Protein AF-0000000067702819 (afdb_homodimer)

Sequence (654 aa):
MEEEKPWALISEVGGPHGYLEELADIVKQHFQIVCYKDFLQNPVLYGSKIQALLNWKYCPAAKPWLLKLLPCLKVVASGGVGIDHLDVPFINSLGAKVANTPGVVSDATADLAMGLLLASARNILEGHQIATDPKTVHIPQNLIGVEVTRATLGIIGMGEIGYKIAQRSKGFEMKVMYHKRTRRSTKDEQAVGASYCENLDDLLRCSDFVMIAVNLTSETSGLIGHRELSLMKPTATLINISRGLIVNQDALLEALQSGTIRAAALDVTHPEPLPRDHPLLELPNVLITPHIGISTITTARGMVKKMVENALAGVKGLPVPNEVHPHMEEEKPWALISEVGGPHGYLEELADIVKQHFQIVCYKDFLQNPVLYGSKIQALLNWKYCPAAKPWLLKLLPCLKVVASGGVGIDHLDVPFINSLGAKVANTPGVVSDATADLAMGLLLASARNILEGHQIATDPKTVHIPQNLIGVEVTRATLGIIGMGEIGYKIAQRSKGFEMKVMYHKRTRRSTKDEQAVGASYCENLDDLLRCSDFVMIAVNLTSETSGLIGHRELSLMKPTATLINISRGLIVNQDALLEALQSGTIRAAALDVTHPEPLPRDHPLLELPNVLITPHIGISTITTARGMVKKMVENALAGVKGLPVPNEVHPH

Radius of gyration: 27.96 Å; Cα contacts (8 Å, |Δi|>4): 1415; chains: 2; bounding box: 56×95×64 Å

Solvent-accessible surface area (backbone atoms only — not comparable to full-atom values): 33136 Å² total; per-residue (Å²): 123,84,74,77,55,51,28,27,37,32,32,35,76,35,72,72,62,30,33,52,64,73,54,43,49,61,47,52,73,59,25,42,74,41,36,42,67,59,35,72,75,37,46,81,80,41,18,74,55,26,25,26,38,44,23,39,88,70,20,53,63,79,40,67,76,59,53,69,51,27,79,47,34,25,19,39,19,32,55,42,63,80,57,79,88,50,58,54,62,59,44,42,73,68,64,18,47,39,26,38,22,71,75,52,42,29,62,48,30,24,51,42,50,52,20,42,52,36,29,61,36,53,38,43,64,61,30,26,50,51,58,51,37,67,81,55,85,69,68,64,68,77,69,51,26,51,78,59,64,58,30,30,36,19,26,41,22,60,50,71,38,29,44,48,36,40,36,31,38,41,30,44,49,34,44,36,34,31,28,53,95,70,79,75,55,69,67,64,26,62,74,36,57,43,41,85,33,92,45,63,65,59,39,38,48,67,19,44,31,39,38,39,38,48,74,72,44,88,82,34,47,45,61,38,32,58,68,53,49,67,46,30,34,46,78,13,33,44,33,36,68,45,53,23,57,31,39,34,59,69,40,48,49,50,30,51,74,71,46,41,24,49,33,37,28,27,30,38,48,72,56,81,70,59,63,69,81,43,69,69,63,70,43,88,52,48,47,43,34,72,60,50,39,49,35,21,60,70,34,46,49,47,27,51,53,42,26,46,53,32,34,52,23,28,66,68,71,41,83,41,86,45,57,59,71,75,129,126,84,74,77,54,51,27,26,36,31,32,34,77,34,70,72,61,30,34,52,64,75,53,42,50,60,48,52,74,60,25,43,75,40,36,42,68,58,36,72,75,36,44,81,80,41,19,75,54,26,24,25,38,42,22,37,88,70,20,52,62,79,40,69,77,58,53,69,50,27,80,46,36,25,20,38,18,32,54,42,67,80,57,79,86,50,59,53,64,60,46,44,72,70,64,19,46,40,26,37,23,71,73,52,40,30,60,48,30,24,51,42,51,51,19,41,52,35,30,62,36,53,38,43,64,62,30,26,51,51,56,51,36,67,82,54,86,67,67,64,69,76,68,52,25,53,77,60,63,58,30,30,38,18,27,40,22,61,50,71,39,29,44,47,36,40,36,30,38,40,30,42,49,34,44,35,34,30,29,53,96,71,79,75,54,68,67,63,27,61,74,36,56,43,40,85,33,92,46,61,66,60,39,37,48,65,17,43,31,38,37,40,37,50,75,74,44,87,83,33,48,45,61,38,31,57,68,53,48,67,45,30,34,47,79,14,34,44,34,36,68,44,52,24,58,30,40,32,59,69,39,48,49,50,30,50,74,71,45,42,24,50,31,36,28,27,29,39,46,72,55,81,72,60,65,70,80,43,69,69,64,70,43,88,51,49,47,42,34,72,58,50,39,50,37,22,62,69,34,47,48,47,26,50,53,42,27,46,53,32,32,51,23,28,65,68,70,41,82,41,86,46,57,56,71,74,129

Structure (mmCIF, N/CA/C/O backbone):
data_AF-0000000067702819-model_v1
#
loop_
_entity.id
_entity.type
_entity.pdbx_description
1 polymer 'Glyoxylate reductase/hydroxypyruvate reductase'
#
loop_
_atom_site.group_PDB
_atom_site.id
_atom_site.type_symbol
_atom_site.label_atom_id
_atom_site.label_alt_id
_atom_site.label_comp_id
_atom_site.label_asym_id
_atom_site.label_entity_id
_atom_site.label_seq_id
_atom_site.pdbx_PDB_ins_code
_atom_site.Cartn_x
_atom_site.Cartn_y
_atom_site.Cartn_z
_atom_site.occupancy
_atom_site.B_iso_or_equiv
_atom_site.auth_seq_id
_atom_site.auth_comp_id
_atom_site.auth_asym_id
_atom_site.auth_atom_id
_atom_site.pdbx_PDB_model_num
ATOM 1 N N . MET A 1 1 ? 22.25 -46.625 -12.938 1 39.44 1 MET A N 1
ATOM 2 C CA . MET A 1 1 ? 21.688 -46.219 -14.219 1 39.44 1 MET A CA 1
ATOM 3 C C . MET A 1 1 ? 20.984 -44.875 -14.094 1 39.44 1 MET A C 1
ATOM 5 O O . MET A 1 1 ? 20.125 -44.688 -13.219 1 39.44 1 MET A O 1
ATOM 9 N N . GLU A 1 2 ? 21.578 -43.781 -14.383 1 47.56 2 GLU A N 1
ATOM 10 C CA . GLU A 1 2 ? 21.016 -42.469 -14.156 1 47.56 2 GLU A CA 1
ATOM 11 C C . GLU A 1 2 ? 19.562 -42.406 -14.609 1 47.56 2 GLU A C 1
ATOM 13 O O . GLU A 1 2 ? 19.266 -42.625 -15.781 1 47.56 2 GLU A O 1
ATOM 18 N N . GLU A 1 3 ? 18.703 -42.812 -13.742 1 59.72 3 GLU A N 1
ATOM 19 C CA . GLU A 1 3 ? 17.297 -42.969 -14.094 1 59.72 3 GLU A CA 1
ATOM 20 C C . GLU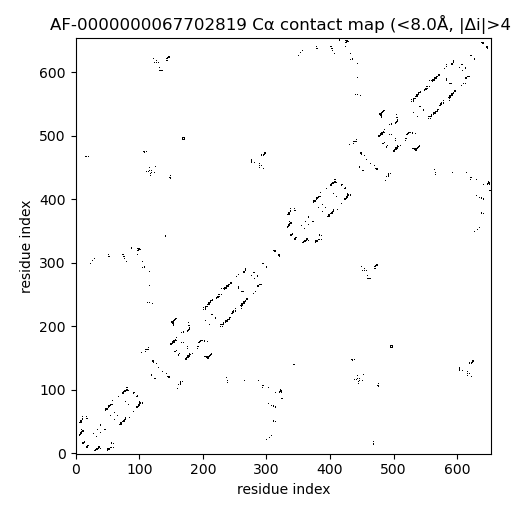 A 1 3 ? 16.828 -41.812 -14.977 1 59.72 3 GLU A C 1
ATOM 22 O O . GLU A 1 3 ? 17.172 -40.656 -14.711 1 59.72 3 GLU A O 1
ATOM 27 N N . GLU A 1 4 ? 16.484 -42.062 -16.219 1 86.19 4 GLU A N 1
ATOM 28 C CA . GLU A 1 4 ? 16.047 -41.094 -17.25 1 86.19 4 GLU A CA 1
ATOM 29 C C . GLU A 1 4 ? 14.938 -40.188 -16.719 1 86.19 4 GLU A C 1
ATOM 31 O O . GLU A 1 4 ? 13.977 -40.688 -16.109 1 86.19 4 GLU A O 1
ATOM 36 N N . LYS A 1 5 ? 15.18 -38.875 -16.547 1 95.62 5 LYS A N 1
ATOM 37 C CA . LYS A 1 5 ? 14.188 -37.875 -16.109 1 95.62 5 LYS A CA 1
ATOM 38 C C . LYS A 1 5 ? 12.891 -38.031 -16.891 1 95.62 5 LYS A C 1
ATOM 40 O O . LYS A 1 5 ? 12.906 -38.219 -18.109 1 95.62 5 LYS A O 1
ATOM 45 N N . PRO A 1 6 ? 11.828 -38.125 -16.188 1 97.75 6 PRO A N 1
ATOM 46 C CA . PRO A 1 6 ? 10.555 -38.094 -16.922 1 97.75 6 PRO A CA 1
ATOM 47 C C . PRO A 1 6 ? 10.375 -36.812 -17.75 1 97.75 6 PRO A C 1
ATOM 49 O O . PRO A 1 6 ? 11.109 -35.844 -17.562 1 97.75 6 PRO A O 1
ATOM 52 N N . TRP A 1 7 ? 9.414 -36.875 -18.703 1 98.12 7 TRP A N 1
ATOM 53 C CA . TRP A 1 7 ? 9.211 -35.781 -19.625 1 98.12 7 TRP A CA 1
ATOM 54 C C . TRP A 1 7 ? 8.062 -34.875 -19.156 1 98.12 7 TRP A C 1
ATOM 56 O O . TRP A 1 7 ? 7.027 -35.375 -18.703 1 98.12 7 TRP A O 1
ATOM 66 N N . ALA A 1 8 ? 8.297 -33.625 -19.219 1 98.69 8 ALA A N 1
ATOM 67 C CA . ALA A 1 8 ? 7.273 -32.656 -18.859 1 98.69 8 ALA A CA 1
ATOM 68 C C . ALA A 1 8 ? 7.066 -31.609 -19.969 1 98.69 8 ALA A C 1
ATOM 70 O O . ALA A 1 8 ? 8.023 -31.172 -20.609 1 98.69 8 ALA A O 1
ATOM 71 N N . LEU A 1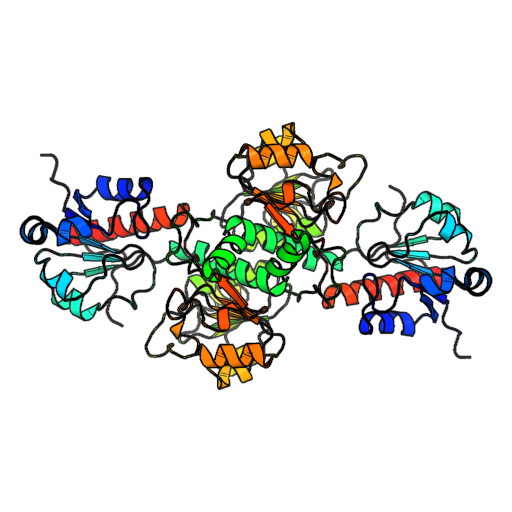 9 ? 5.816 -31.312 -20.188 1 98.62 9 LEU A N 1
ATOM 72 C CA . LEU A 1 9 ? 5.445 -30.234 -21.094 1 98.62 9 LEU A CA 1
ATOM 73 C C . LEU A 1 9 ? 5.297 -28.906 -20.344 1 98.62 9 LEU A C 1
ATOM 75 O O . LEU A 1 9 ? 4.629 -28.844 -19.312 1 98.62 9 LEU A O 1
ATOM 79 N N . ILE A 1 10 ? 5.961 -27.875 -20.797 1 98.25 10 ILE A N 1
ATOM 80 C CA . ILE A 1 10 ? 5.848 -26.531 -20.219 1 98.25 10 ILE A CA 1
ATOM 81 C C . ILE A 1 10 ? 5.504 -25.531 -21.312 1 98.25 10 ILE A C 1
ATOM 83 O O . ILE A 1 10 ? 5.492 -25.859 -22.5 1 98.25 10 ILE A O 1
ATOM 87 N N . SER A 1 11 ? 5.172 -24.328 -20.906 1 95.81 11 SER A N 1
ATOM 88 C CA . SER A 1 11 ? 4.832 -23.297 -21.859 1 95.81 11 SER A CA 1
ATOM 89 C C . SER A 1 11 ? 6.047 -22.891 -22.703 1 95.81 11 SER A C 1
ATOM 91 O O . SER A 1 11 ? 6.117 -23.203 -23.891 1 95.81 11 SER A O 1
ATOM 93 N N . GLU A 1 12 ? 6.992 -22.297 -22.125 1 95 12 GLU A N 1
ATOM 94 C CA . GLU A 1 12 ? 8.25 -21.891 -22.75 1 95 12 GLU A CA 1
ATOM 95 C C . GLU A 1 12 ? 9.242 -21.391 -21.703 1 95 12 GLU A C 1
ATOM 97 O O . GLU A 1 12 ? 8.883 -21.203 -20.531 1 95 12 GLU A O 1
ATOM 102 N N . VAL A 1 13 ? 10.477 -21.406 -22.094 1 94.12 13 VAL A N 1
ATOM 103 C CA . VAL A 1 13 ? 11.508 -20.781 -21.281 1 94.12 13 VAL A CA 1
ATOM 104 C C . VAL A 1 13 ? 11.797 -19.375 -21.828 1 94.12 13 VAL A C 1
ATOM 106 O O . VAL A 1 13 ? 12.086 -19.203 -23.016 1 94.12 13 VAL A O 1
ATOM 109 N N . GLY A 1 14 ? 11.586 -18.547 -20.938 1 87.44 14 GLY A N 1
ATOM 110 C CA . GLY A 1 14 ? 11.602 -17.172 -21.422 1 87.44 14 GLY A CA 1
ATOM 111 C C . GLY A 1 14 ? 10.336 -16.797 -22.172 1 87.44 14 GLY A C 1
ATOM 112 O O . GLY A 1 14 ? 9.305 -17.453 -22.031 1 87.44 14 GLY A O 1
ATOM 113 N N . GLY A 1 15 ? 10.273 -15.664 -22.75 1 81.25 15 GLY A N 1
ATOM 114 C CA . GLY A 1 15 ? 9.117 -15.25 -23.531 1 81.25 15 GLY A CA 1
ATOM 115 C C . GLY A 1 15 ? 7.984 -14.703 -22.688 1 81.25 15 GLY A C 1
ATOM 116 O O . GLY A 1 15 ? 8.078 -14.656 -21.453 1 81.25 15 GLY A O 1
ATOM 117 N N . PRO A 1 16 ? 6.938 -14.336 -23.25 1 77.88 16 PRO A N 1
ATOM 118 C CA . PRO A 1 16 ? 5.844 -13.641 -22.562 1 77.88 16 PRO A CA 1
ATOM 119 C C . PRO A 1 16 ? 5.055 -14.555 -21.625 1 77.88 16 PRO A C 1
ATOM 121 O O . PRO A 1 16 ? 4.484 -14.086 -20.641 1 77.88 16 PRO A O 1
ATOM 124 N N . HIS A 1 17 ? 5.039 -15.82 -21.922 1 80 17 HIS A N 1
ATOM 125 C CA . HIS A 1 17 ? 4.273 -16.75 -21.109 1 80 17 HIS A CA 1
ATOM 126 C C . HIS A 1 17 ? 5.18 -17.797 -20.484 1 80 17 HIS A C 1
ATOM 128 O O . HIS A 1 17 ? 4.715 -18.875 -20.094 1 80 17 HIS A O 1
ATOM 134 N N . GLY A 1 18 ? 6.418 -17.484 -20.469 1 87.44 18 GLY A N 1
ATOM 135 C CA . GLY A 1 18 ? 7.348 -18.547 -20.141 1 87.44 18 GLY A CA 1
ATOM 136 C C . GLY A 1 18 ? 7.914 -18.438 -18.734 1 87.44 18 GLY A C 1
ATOM 137 O O . GLY A 1 18 ? 7.555 -17.531 -17.984 1 87.44 18 GLY A O 1
ATOM 138 N N . TYR A 1 19 ? 8.586 -19.531 -18.406 1 92.88 19 TYR A N 1
ATOM 139 C CA . TYR A 1 19 ? 9.367 -19.578 -17.172 1 92.88 19 TYR A CA 1
ATOM 140 C C . TYR A 1 19 ? 10.602 -18.703 -17.266 1 92.88 19 TYR A C 1
ATOM 142 O O . TYR A 1 19 ? 11.266 -18.656 -18.312 1 92.88 19 TYR A O 1
ATOM 150 N N . LEU A 1 20 ? 10.82 -17.953 -16.234 1 91.56 20 LEU A N 1
ATOM 151 C CA . LEU A 1 20 ? 12.164 -17.406 -16.141 1 91.56 20 LEU A CA 1
ATOM 152 C C . LEU A 1 20 ? 13.211 -18.516 -16.172 1 91.56 20 LEU A C 1
ATOM 154 O O . LEU A 1 20 ? 12.953 -19.625 -15.727 1 91.56 20 LEU A O 1
ATOM 158 N N . GLU A 1 21 ? 14.352 -18.234 -16.641 1 93.94 21 GLU A N 1
ATOM 159 C CA . GLU A 1 21 ? 15.414 -19.219 -16.797 1 93.94 21 GLU A CA 1
ATOM 160 C C . GLU A 1 21 ? 15.688 -19.938 -15.469 1 93.94 21 GLU A C 1
ATOM 162 O O . GLU A 1 21 ? 15.812 -21.156 -15.438 1 93.94 21 GLU A O 1
ATOM 167 N N . GLU A 1 22 ? 15.734 -19.172 -14.461 1 93.75 22 GLU A N 1
ATOM 168 C CA . GLU A 1 22 ? 16.047 -19.75 -13.156 1 93.75 22 GLU A CA 1
ATOM 169 C C . GLU A 1 22 ? 14.945 -20.703 -12.703 1 93.75 22 GLU A C 1
ATOM 171 O O . GLU A 1 22 ? 15.219 -21.688 -12.008 1 93.75 22 GLU A O 1
ATOM 176 N N . LEU A 1 23 ? 13.734 -20.406 -13.031 1 95.31 23 LEU A N 1
ATOM 177 C CA . LEU A 1 23 ? 12.617 -21.266 -12.68 1 95.31 23 LEU A CA 1
ATOM 178 C C . LEU A 1 23 ? 12.617 -22.531 -13.531 1 95.31 23 LEU A C 1
ATOM 180 O O . LEU A 1 23 ? 12.352 -23.625 -13.031 1 95.31 23 LEU A O 1
ATOM 184 N N . ALA A 1 24 ? 12.898 -22.344 -14.828 1 96.69 24 ALA A N 1
ATOM 185 C CA . ALA A 1 24 ? 13.008 -23.484 -15.727 1 96.69 24 ALA A CA 1
ATOM 186 C C . ALA A 1 24 ? 14.086 -24.453 -15.25 1 96.69 24 ALA A C 1
ATOM 188 O O . ALA A 1 24 ? 13.945 -25.672 -15.398 1 96.69 24 ALA A O 1
ATOM 189 N N . ASP A 1 25 ? 15.141 -23.906 -14.695 1 97.44 25 ASP A N 1
ATOM 190 C CA . ASP A 1 25 ? 16.234 -24.734 -14.195 1 97.44 25 ASP A CA 1
ATOM 191 C C . ASP A 1 25 ? 15.766 -25.672 -13.078 1 97.44 25 ASP A C 1
ATOM 193 O O . ASP A 1 25 ? 16.25 -26.797 -12.961 1 97.44 25 ASP A O 1
ATOM 197 N N . ILE A 1 26 ? 14.852 -25.219 -12.297 1 97.81 26 ILE A N 1
ATOM 198 C CA . ILE A 1 26 ? 14.297 -26.047 -11.242 1 97.81 26 ILE A CA 1
ATOM 199 C C . ILE A 1 26 ? 13.586 -27.25 -11.867 1 97.81 26 ILE A C 1
ATOM 201 O O . ILE A 1 26 ? 13.75 -28.391 -11.406 1 97.81 26 ILE A O 1
ATOM 205 N N . VAL A 1 27 ? 12.812 -27.031 -12.891 1 98.25 27 VAL A N 1
ATOM 206 C CA . VAL A 1 27 ? 12.086 -28.094 -13.578 1 98.25 27 VAL A CA 1
ATOM 207 C C . VAL A 1 27 ? 13.07 -29.062 -14.227 1 98.25 27 VAL A C 1
ATOM 209 O O . VAL A 1 27 ? 12.922 -30.281 -14.109 1 98.25 27 VAL A O 1
ATOM 212 N N . LYS A 1 28 ? 14.117 -28.547 -14.812 1 97.69 28 LYS A N 1
ATOM 213 C CA . LYS A 1 28 ? 15.086 -29.328 -15.57 1 97.69 28 LYS A CA 1
ATOM 214 C C . LYS A 1 28 ? 15.875 -30.266 -14.656 1 97.69 28 LYS A C 1
ATOM 216 O O . LYS A 1 28 ? 16.438 -31.266 -15.109 1 97.69 28 LYS A O 1
ATOM 221 N N . GLN A 1 29 ? 15.953 -29.891 -13.469 1 97.75 29 GLN A N 1
ATOM 222 C CA . GLN A 1 29 ? 16.641 -30.75 -12.508 1 97.75 29 GLN A CA 1
ATOM 223 C C . GLN A 1 29 ? 15.93 -32.094 -12.375 1 97.75 29 GLN A C 1
ATOM 225 O O . GLN A 1 29 ? 16.562 -33.094 -12.039 1 97.75 29 GLN A O 1
ATOM 230 N N . HIS A 1 30 ? 14.656 -32.125 -12.734 1 97.94 30 HIS A N 1
ATOM 231 C CA . HIS A 1 30 ? 13.883 -33.312 -12.414 1 97.94 30 HIS A CA 1
ATOM 232 C C . HIS A 1 30 ? 13.195 -33.875 -13.656 1 97.94 30 HIS A C 1
ATOM 234 O O . HIS A 1 30 ? 12.781 -35.031 -13.672 1 97.94 30 HIS A O 1
ATOM 240 N N . PHE A 1 31 ? 13.141 -33 -14.711 1 98.44 31 PHE A N 1
ATOM 241 C CA . PHE A 1 31 ? 12.391 -33.406 -15.898 1 98.44 31 PHE A CA 1
ATOM 242 C C . PHE A 1 31 ? 13.172 -33.094 -17.172 1 98.44 31 PHE A C 1
ATOM 244 O O . PHE A 1 31 ? 13.961 -32.156 -17.188 1 98.44 31 PHE A O 1
ATOM 251 N N . GLN A 1 32 ? 13 -33.938 -18.188 1 97.81 32 GLN A N 1
ATOM 252 C CA . GLN A 1 32 ? 13.227 -33.469 -19.547 1 97.81 32 GLN A CA 1
ATOM 253 C C . GLN A 1 32 ? 12.078 -32.594 -20.031 1 97.81 32 GLN A C 1
ATOM 255 O O . GLN A 1 32 ? 10.93 -33.062 -20.078 1 97.81 32 GLN A O 1
ATOM 260 N N . ILE A 1 33 ? 12.367 -31.438 -20.422 1 97.69 33 ILE A N 1
ATOM 261 C CA . ILE A 1 33 ? 11.281 -30.5 -20.688 1 97.69 33 ILE A CA 1
ATOM 262 C C . ILE A 1 33 ? 11.07 -30.375 -22.203 1 97.69 33 ILE A C 1
ATOM 264 O O . ILE A 1 33 ? 12.039 -30.406 -22.969 1 97.69 33 ILE A O 1
ATOM 268 N N . VAL A 1 34 ? 9.844 -30.266 -22.609 1 97.75 34 VAL A N 1
ATOM 269 C CA . VAL A 1 34 ? 9.438 -29.906 -23.969 1 97.75 34 VAL A CA 1
ATOM 270 C C . VAL A 1 34 ? 8.586 -28.641 -23.922 1 97.75 34 VAL A C 1
ATOM 272 O O . VAL A 1 34 ? 7.621 -28.562 -23.156 1 97.75 34 VAL A O 1
ATOM 275 N N . CYS A 1 35 ? 8.953 -27.641 -24.719 1 97.44 35 CYS A N 1
ATOM 276 C CA . CYS A 1 35 ? 8.164 -26.422 -24.812 1 97.44 35 CYS A CA 1
ATOM 277 C C . CYS A 1 35 ? 6.934 -26.625 -25.688 1 97.44 35 CYS A C 1
ATOM 279 O O . CYS A 1 35 ? 6.977 -27.375 -26.656 1 97.44 35 CYS A O 1
ATOM 281 N N . TYR A 1 36 ? 5.957 -25.906 -25.359 1 97.44 36 TYR A N 1
ATOM 282 C CA . TYR A 1 36 ? 4.656 -26.031 -26 1 97.44 36 TYR A CA 1
ATOM 283 C C . TYR A 1 36 ? 4.785 -25.875 -27.516 1 97.44 36 TYR A C 1
ATOM 285 O O . TYR A 1 36 ? 4.238 -26.688 -28.281 1 97.44 36 TYR A O 1
ATOM 293 N N . LYS A 1 37 ? 5.488 -24.906 -27.953 1 95.75 37 LYS A N 1
ATOM 294 C CA . LYS A 1 37 ? 5.664 -24.656 -29.375 1 95.75 37 LYS A CA 1
ATOM 295 C C . LYS A 1 37 ? 6.352 -25.828 -30.062 1 95.75 37 LYS A C 1
ATOM 297 O O . LYS A 1 37 ? 5.949 -26.234 -31.156 1 95.75 37 LYS A O 1
ATOM 302 N N . ASP A 1 38 ? 7.379 -26.375 -29.453 1 96.5 38 ASP A N 1
ATOM 303 C CA . ASP A 1 38 ? 8.102 -27.516 -29.984 1 96.5 38 ASP A CA 1
ATOM 304 C C . ASP A 1 38 ? 7.199 -28.75 -30.047 1 96.5 38 ASP A C 1
ATOM 306 O O . ASP A 1 38 ? 7.258 -29.531 -31 1 96.5 38 ASP A O 1
ATOM 310 N N . PHE A 1 39 ? 6.445 -28.906 -29.078 1 97.88 39 PHE A N 1
ATOM 311 C CA . PHE A 1 39 ? 5.508 -30.016 -29.047 1 97.88 39 PHE A CA 1
ATOM 312 C C . PHE A 1 39 ? 4.52 -29.922 -30.203 1 97.88 39 PHE A C 1
ATOM 314 O O . PHE A 1 39 ? 4.281 -30.922 -30.891 1 97.88 39 PHE A O 1
ATOM 321 N N . LEU A 1 40 ? 3.967 -28.656 -30.406 1 96.81 40 LEU A N 1
ATOM 322 C CA . LEU A 1 40 ? 2.973 -28.469 -31.469 1 96.81 40 LEU A CA 1
ATOM 323 C C . LEU A 1 40 ? 3.572 -28.75 -32.844 1 96.81 40 LEU A C 1
ATOM 325 O O . LEU A 1 40 ? 2.867 -29.203 -33.75 1 96.81 40 LEU A O 1
ATOM 329 N N . GLN A 1 41 ? 4.84 -28.578 -32.938 1 96.94 41 GLN A N 1
ATOM 330 C CA . GLN A 1 41 ? 5.523 -28.828 -34.219 1 96.94 41 GLN A CA 1
ATOM 331 C C . GLN A 1 41 ? 5.777 -30.312 -34.406 1 96.94 41 GLN A C 1
ATOM 333 O O . GLN A 1 41 ? 5.863 -30.781 -35.562 1 96.94 41 GLN A O 1
ATOM 338 N N . ASN A 1 42 ? 5.926 -31.062 -33.281 1 96.06 42 ASN A N 1
ATOM 339 C CA . ASN A 1 42 ? 6.238 -32.5 -33.344 1 96.06 42 ASN A CA 1
ATOM 340 C C . ASN A 1 42 ? 5.449 -33.281 -32.312 1 96.06 42 ASN A C 1
ATOM 342 O O . ASN A 1 42 ? 6.039 -33.969 -31.484 1 96.06 42 ASN A O 1
ATOM 346 N N . PRO A 1 43 ? 4.176 -33.312 -32.438 1 95.19 43 PRO A N 1
ATOM 347 C CA . PRO A 1 43 ? 3.377 -33.969 -31.406 1 95.19 43 PRO A CA 1
ATOM 348 C C . PRO A 1 43 ? 3.617 -35.469 -31.344 1 95.19 43 PRO A C 1
ATOM 350 O O . PRO A 1 43 ? 3.566 -36.062 -30.266 1 95.19 43 PRO A O 1
ATOM 353 N N . VAL A 1 44 ? 3.9 -36.125 -32.469 1 94.19 44 VAL A N 1
ATOM 354 C CA . VAL A 1 44 ? 4.109 -37.562 -32.531 1 94.19 44 VAL A CA 1
ATOM 355 C C . VAL A 1 44 ? 5.414 -37.938 -31.812 1 94.19 44 VAL A C 1
ATOM 357 O O . VAL A 1 44 ? 5.492 -38.938 -31.125 1 94.19 44 VAL A O 1
ATOM 360 N N . LEU A 1 45 ? 6.332 -37.062 -31.969 1 95.62 45 LEU A N 1
ATOM 361 C CA . LEU A 1 45 ? 7.648 -37.312 -31.391 1 95.62 45 LEU A CA 1
ATOM 362 C C . LEU A 1 45 ? 7.586 -37.281 -29.859 1 95.62 45 LEU A C 1
ATOM 364 O O . LEU A 1 45 ? 8.242 -38.094 -29.188 1 95.62 45 LEU A O 1
ATOM 368 N N . TYR A 1 46 ? 6.793 -36.375 -29.344 1 96.56 46 TYR A N 1
ATOM 369 C CA . TYR A 1 46 ? 6.891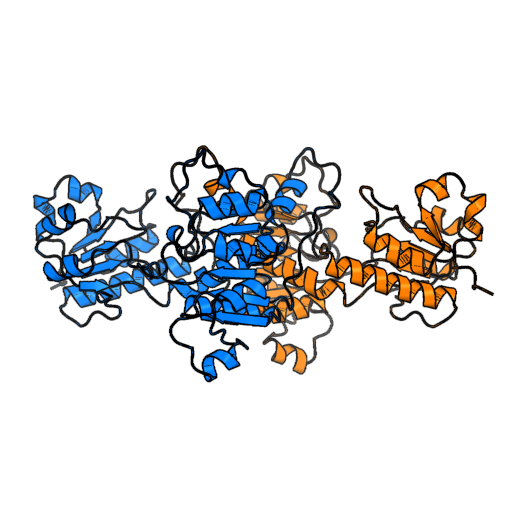 -36.094 -27.922 1 96.56 46 TYR A CA 1
ATOM 370 C C . TYR A 1 46 ? 5.668 -36.656 -27.172 1 96.56 46 TYR A C 1
ATOM 372 O O . TYR A 1 46 ? 5.719 -36.875 -25.969 1 96.56 46 TYR A O 1
ATOM 380 N N . GLY A 1 47 ? 4.598 -36.75 -27.828 1 96.38 47 GLY A N 1
ATOM 381 C CA . GLY A 1 47 ? 3.314 -37.062 -27.219 1 96.38 47 GLY A CA 1
ATOM 382 C C . GLY A 1 47 ? 3.355 -38.25 -26.312 1 96.38 47 GLY A C 1
ATOM 383 O O . GLY A 1 47 ? 2.809 -38.25 -25.203 1 96.38 47 GLY A O 1
ATOM 384 N N . SER A 1 48 ? 4.051 -39.344 -26.719 1 96 48 SER A N 1
ATOM 385 C CA . SER A 1 48 ? 4.074 -40.594 -25.969 1 96 48 SER A CA 1
ATOM 386 C C . SER A 1 48 ? 5.129 -40.562 -24.875 1 96 48 SER A C 1
ATOM 388 O O . SER A 1 48 ? 5.227 -41.5 -24.078 1 96 48 SER A O 1
ATOM 390 N N . LYS A 1 49 ? 5.805 -39.438 -24.797 1 97.06 49 LYS A N 1
ATOM 391 C CA . LYS A 1 49 ? 6.875 -39.344 -23.797 1 97.06 49 LYS A CA 1
ATOM 392 C C . LYS A 1 49 ? 6.445 -38.5 -22.609 1 97.06 49 LYS A C 1
ATOM 394 O O . LYS A 1 49 ? 6.902 -38.719 -21.484 1 97.06 49 LYS A O 1
ATOM 399 N N . ILE A 1 50 ? 5.633 -37.594 -22.844 1 98.31 50 ILE A N 1
ATOM 400 C CA . ILE A 1 50 ? 5.289 -36.562 -21.844 1 98.31 50 ILE A CA 1
ATOM 401 C C . ILE A 1 50 ? 4.395 -37.188 -20.766 1 98.31 50 ILE A C 1
ATOM 403 O O . ILE A 1 50 ? 3.352 -37.781 -21.078 1 98.31 50 ILE A O 1
ATOM 407 N N . GLN A 1 51 ? 4.789 -37.031 -19.562 1 98.56 51 GLN A N 1
ATOM 408 C CA . GLN A 1 51 ? 4.055 -37.625 -18.453 1 98.56 51 GLN A CA 1
ATOM 409 C C . GLN A 1 51 ? 3.479 -36.531 -17.531 1 98.56 51 GLN A C 1
ATOM 411 O O . GLN A 1 51 ? 2.6 -36.812 -16.719 1 98.56 51 GLN A O 1
ATOM 416 N N . ALA A 1 52 ? 3.979 -35.344 -17.625 1 98.81 52 ALA A N 1
ATOM 417 C CA . ALA A 1 52 ? 3.508 -34.25 -16.781 1 98.81 52 ALA A CA 1
ATOM 418 C C . ALA A 1 52 ? 3.297 -32.969 -17.609 1 98.81 52 ALA A C 1
ATOM 420 O O . ALA A 1 52 ? 4.078 -32.688 -18.516 1 98.81 52 ALA A O 1
ATOM 421 N N . LEU A 1 53 ? 2.246 -32.312 -17.375 1 98.75 53 LEU A N 1
ATOM 422 C CA . LEU A 1 53 ? 1.991 -30.984 -17.891 1 98.75 53 LEU A CA 1
ATOM 423 C C . LEU A 1 53 ? 2.098 -29.938 -16.781 1 98.75 53 LEU A C 1
ATOM 425 O O . LEU A 1 53 ? 1.321 -29.969 -15.828 1 98.75 53 LEU A O 1
ATOM 429 N N . LEU A 1 54 ? 3.08 -29.109 -16.891 1 98.5 54 LEU A N 1
ATOM 430 C CA . LEU A 1 54 ? 3.275 -28.031 -15.922 1 98.5 54 LEU A CA 1
ATOM 431 C C . LEU A 1 54 ? 2.703 -26.719 -16.453 1 98.5 54 LEU A C 1
ATOM 433 O O . LEU A 1 54 ? 3.332 -26.047 -17.266 1 98.5 54 LEU A O 1
ATOM 437 N N . ASN A 1 55 ? 1.551 -26.438 -15.945 1 96.81 55 ASN A N 1
ATOM 438 C CA . ASN A 1 55 ? 0.801 -25.266 -16.391 1 96.81 55 ASN A CA 1
ATOM 439 C C . ASN A 1 55 ? 1.229 -24.016 -15.641 1 96.81 55 ASN A C 1
ATOM 441 O O . ASN A 1 55 ? 1.063 -23.922 -14.422 1 96.81 55 ASN A O 1
ATOM 445 N N . TRP A 1 56 ? 1.837 -23.094 -16.328 1 93.06 56 TRP A N 1
ATOM 446 C CA . TRP A 1 56 ? 2.326 -21.812 -15.805 1 93.06 56 TRP A CA 1
ATOM 447 C C . TRP A 1 56 ? 1.601 -20.641 -16.453 1 93.06 56 TRP A C 1
ATOM 449 O O . TRP A 1 56 ? 1.686 -20.438 -17.656 1 93.06 56 TRP A O 1
ATOM 459 N N . LYS A 1 57 ? 0.858 -19.812 -15.648 1 87.81 57 LYS A N 1
ATOM 460 C CA . LYS A 1 57 ? 0.08 -18.672 -16.156 1 87.81 57 LYS A CA 1
ATOM 461 C C . LYS A 1 57 ? -0.893 -19.125 -17.234 1 87.81 57 LYS A C 1
ATOM 463 O O . LYS A 1 57 ? -0.922 -18.547 -18.328 1 87.81 57 LYS A O 1
ATOM 468 N N . TYR A 1 58 ? -1.499 -20.219 -17 1 89.88 58 TYR A N 1
ATOM 469 C CA . TYR A 1 58 ? -2.582 -20.766 -17.812 1 89.88 58 TYR A CA 1
ATOM 470 C C . TYR A 1 58 ? -2.057 -21.312 -19.125 1 89.88 58 TYR A C 1
ATOM 472 O O . TYR A 1 58 ? -2.828 -21.562 -20.062 1 89.88 58 TYR A O 1
ATOM 480 N N . CYS A 1 59 ? -0.672 -21.516 -19.188 1 92.62 59 CYS A N 1
ATOM 481 C CA . CYS A 1 59 ? -0.07 -22.062 -20.406 1 92.62 59 CYS A CA 1
ATOM 482 C C . CYS A 1 59 ? 0.878 -23.203 -20.094 1 92.62 59 CYS A C 1
ATOM 484 O O . CYS A 1 59 ? 1.659 -23.125 -19.141 1 92.62 59 CYS A O 1
ATOM 486 N N . PRO A 1 60 ? 0.883 -24.219 -20.906 1 95.62 60 PRO A N 1
ATOM 487 C CA . PRO A 1 60 ? -0.113 -24.531 -21.938 1 95.62 60 PRO A CA 1
ATOM 488 C C . PRO A 1 60 ? -1.502 -24.781 -21.344 1 95.62 60 PRO A C 1
ATOM 490 O O . PRO A 1 60 ? -1.625 -25.375 -20.281 1 95.62 60 PRO A O 1
ATOM 493 N N . ALA A 1 61 ? -2.477 -24.312 -22.047 1 94.94 61 ALA A N 1
ATOM 494 C CA . ALA A 1 61 ? -3.846 -24.594 -21.625 1 94.94 61 ALA A CA 1
ATOM 495 C C . ALA A 1 61 ? -4.164 -26.078 -21.719 1 94.94 61 ALA A C 1
ATOM 497 O O . ALA A 1 61 ? -3.891 -26.703 -22.75 1 94.94 61 ALA A O 1
ATOM 498 N N . ALA A 1 62 ? -4.695 -26.641 -20.672 1 96.5 62 ALA A N 1
ATOM 499 C CA . ALA A 1 62 ? -5.027 -28.062 -20.641 1 96.5 62 ALA A CA 1
ATOM 500 C C . ALA A 1 62 ? -6.352 -28.328 -21.344 1 96.5 62 ALA A C 1
ATOM 502 O O . ALA A 1 62 ? -7.277 -28.891 -20.75 1 96.5 62 ALA A O 1
ATOM 503 N N . LYS A 1 63 ? -6.371 -28.062 -22.609 1 96.44 63 LYS A N 1
ATOM 504 C CA . LYS A 1 63 ? -7.566 -28.266 -23.422 1 96.44 63 LYS A CA 1
ATOM 505 C C . LYS A 1 63 ? -7.672 -29.719 -23.875 1 96.44 63 LYS A C 1
ATOM 507 O O . LYS A 1 63 ? -6.66 -30.422 -24 1 96.44 63 LYS A O 1
ATOM 512 N N . PRO A 1 64 ? -8.891 -30.125 -24.156 1 96.88 64 PRO A N 1
ATOM 513 C CA . PRO A 1 64 ? -9.094 -31.516 -24.547 1 96.88 64 PRO A CA 1
ATOM 514 C C . PRO A 1 64 ? -8.242 -31.938 -25.734 1 96.88 64 PRO A C 1
ATOM 516 O O . PRO A 1 64 ? -7.66 -33.031 -25.734 1 96.88 64 PRO A O 1
ATOM 519 N N . TRP A 1 65 ? -8.188 -31.094 -26.719 1 96.38 65 TRP A N 1
ATOM 520 C CA . TRP A 1 65 ? -7.43 -31.453 -27.906 1 96.38 65 TRP A CA 1
ATOM 521 C C . TRP A 1 65 ? -5.961 -31.688 -27.578 1 96.38 65 TRP A C 1
ATOM 523 O O . TRP A 1 65 ? -5.328 -32.594 -28.125 1 96.38 65 TRP A O 1
ATOM 533 N N . LEU A 1 66 ? -5.398 -30.891 -26.719 1 97.62 66 LEU A N 1
ATOM 534 C CA . LEU A 1 66 ? -4.008 -31.062 -26.312 1 97.62 66 LEU A CA 1
ATOM 535 C C . LEU A 1 66 ? -3.836 -32.312 -25.484 1 97.62 66 LEU A C 1
ATOM 537 O O . LEU A 1 66 ? -2.902 -33.094 -25.703 1 97.62 66 LEU A O 1
ATOM 541 N N . LEU A 1 67 ? -4.73 -32.594 -24.531 1 97.81 67 LEU A N 1
ATOM 542 C CA . LEU A 1 67 ? -4.629 -33.688 -23.594 1 97.81 67 LEU A CA 1
ATOM 543 C C . LEU A 1 67 ? -4.754 -35.031 -24.312 1 97.81 67 LEU A C 1
ATOM 545 O O . LEU A 1 67 ? -4.129 -36.031 -23.922 1 97.81 67 LEU A O 1
ATOM 549 N N . LYS A 1 68 ? -5.477 -35.031 -25.406 1 95.88 68 LYS A N 1
ATOM 550 C CA . LYS A 1 68 ? -5.656 -36.25 -26.188 1 95.88 68 LYS A CA 1
ATOM 551 C C . LYS A 1 68 ? -4.367 -36.625 -26.922 1 95.88 68 LYS A C 1
ATOM 553 O O . LYS A 1 68 ? -4.188 -37.781 -27.297 1 95.88 68 LYS A O 1
ATOM 558 N N . LEU A 1 69 ? -3.521 -35.656 -27.062 1 97.12 69 LEU A N 1
ATOM 559 C CA . LEU A 1 69 ? -2.244 -35.906 -27.734 1 97.12 69 LEU A CA 1
ATOM 560 C C . LEU A 1 69 ? -1.198 -36.375 -26.719 1 97.12 69 LEU A C 1
ATOM 562 O O . LEU A 1 69 ? -0.047 -36.625 -27.094 1 97.12 69 LEU A O 1
ATOM 566 N N . LEU A 1 70 ? -1.583 -36.531 -25.469 1 98.06 70 LEU A N 1
ATOM 567 C CA . LEU A 1 70 ? -0.667 -36.906 -24.406 1 98.06 70 LEU A CA 1
ATOM 568 C C . LEU A 1 70 ? -1.14 -38.219 -23.719 1 98.06 70 LEU A C 1
ATOM 570 O O . LEU A 1 70 ? -1.492 -38.188 -22.547 1 98.06 70 LEU A O 1
ATOM 574 N N . PRO A 1 71 ? -1.002 -39.312 -24.359 1 96.81 71 PRO A N 1
ATOM 575 C CA . PRO A 1 71 ? -1.573 -40.562 -23.828 1 96.81 71 PRO A CA 1
ATOM 576 C C . PRO A 1 71 ? -0.887 -41.031 -22.562 1 96.81 71 PRO A C 1
ATOM 578 O O . PRO A 1 71 ? -1.458 -41.844 -21.812 1 96.81 71 PRO A O 1
ATOM 581 N N . CYS A 1 72 ? 0.294 -40.594 -22.266 1 97.44 72 CYS A N 1
ATOM 582 C CA . CYS A 1 72 ? 1.027 -41.062 -21.094 1 97.44 72 CYS A CA 1
ATOM 583 C C . CYS A 1 72 ? 0.956 -40.031 -19.953 1 97.44 72 CYS A C 1
ATOM 585 O O . CYS A 1 72 ? 1.635 -40.188 -18.938 1 97.44 72 CYS A O 1
ATOM 587 N N . LEU A 1 73 ? 0.167 -39 -20.125 1 98.5 73 LEU A N 1
ATOM 588 C CA . LEU A 1 73 ? 0.054 -37.969 -19.109 1 98.5 73 LEU A CA 1
ATOM 589 C C . LEU A 1 73 ? -0.441 -38.531 -17.797 1 98.5 73 LEU A C 1
ATOM 591 O O . LEU A 1 73 ? -1.442 -39.25 -17.75 1 98.5 73 LEU A O 1
ATOM 595 N N . LYS A 1 74 ? 0.241 -38.156 -16.719 1 98.5 74 LYS A N 1
ATOM 596 C CA . LYS A 1 74 ? -0.106 -38.688 -15.406 1 98.5 74 LYS A CA 1
ATOM 597 C C . LYS A 1 74 ? -0.594 -37.562 -14.484 1 98.5 74 LYS A C 1
ATOM 599 O O . LYS A 1 74 ? -1.339 -37.844 -13.531 1 98.5 74 LYS A O 1
ATOM 604 N N . VAL A 1 75 ? -0.156 -36.375 -14.789 1 98.62 75 VAL A N 1
ATOM 605 C CA . VAL A 1 75 ? -0.471 -35.312 -13.852 1 98.62 75 VAL A CA 1
ATOM 606 C C . VAL A 1 75 ? -0.444 -33.969 -14.578 1 98.62 75 VAL A C 1
ATOM 608 O O . VAL A 1 75 ? 0.408 -33.75 -15.438 1 98.62 75 VAL A O 1
ATOM 611 N N . VAL A 1 76 ? -1.394 -33.125 -14.312 1 98.62 76 VAL A N 1
ATOM 612 C CA . VAL A 1 76 ? -1.39 -31.703 -14.625 1 98.62 76 VAL A CA 1
ATOM 613 C C . VAL A 1 76 ? -1.147 -30.906 -13.352 1 98.62 76 VAL A C 1
ATOM 615 O O . VAL A 1 76 ? -2.004 -30.859 -12.461 1 98.62 76 VAL A O 1
ATOM 618 N N . ALA A 1 77 ? 0.031 -30.328 -13.242 1 98.44 77 ALA A N 1
ATOM 619 C CA . ALA A 1 77 ? 0.368 -29.469 -12.109 1 98.44 77 ALA A CA 1
ATOM 620 C C . ALA A 1 77 ? 0.252 -27.984 -12.492 1 98.44 77 ALA A C 1
ATOM 622 O O . ALA A 1 77 ? 1.022 -27.5 -13.312 1 98.44 77 ALA A O 1
ATOM 623 N N . SER A 1 78 ? -0.679 -27.359 -11.883 1 97.44 78 SER A N 1
ATOM 624 C CA . SER A 1 78 ? -0.959 -25.969 -12.227 1 97.44 78 SER A CA 1
ATOM 625 C C . SER A 1 78 ? -0.375 -25.016 -11.188 1 97.44 78 SER A C 1
ATOM 627 O O . SER A 1 78 ? -0.566 -25.203 -9.984 1 97.44 78 SER A O 1
ATOM 629 N N . GLY A 1 79 ? 0.359 -24.047 -11.711 1 95.44 79 GLY A N 1
ATOM 630 C CA . GLY A 1 79 ? 0.815 -23 -10.82 1 95.44 79 GLY A CA 1
ATOM 631 C C . GLY A 1 79 ? -0.3 -22.078 -10.367 1 95.44 79 GLY A C 1
ATOM 632 O O . GLY A 1 79 ? -0.998 -21.484 -11.188 1 95.44 79 GLY A O 1
ATOM 633 N N . GLY A 1 80 ? -0.394 -21.891 -9.016 1 93.75 80 GLY A N 1
ATOM 634 C CA . GLY A 1 80 ? -1.456 -21.078 -8.445 1 93.75 80 GLY A CA 1
ATOM 635 C C . GLY A 1 80 ? -2.467 -21.891 -7.656 1 93.75 80 GLY A C 1
ATOM 636 O O . GLY A 1 80 ? -2.354 -23.125 -7.566 1 93.75 80 GLY A O 1
ATOM 637 N N . VAL A 1 81 ? -3.498 -21.281 -7.113 1 92.12 81 VAL A N 1
ATOM 638 C CA . VAL A 1 81 ? -4.484 -21.953 -6.27 1 92.12 81 VAL A CA 1
ATOM 639 C C . VAL A 1 81 ? -5.746 -22.234 -7.086 1 92.12 81 VAL A C 1
ATOM 641 O O . VAL A 1 81 ? -6.336 -23.312 -6.973 1 92.12 81 VAL A O 1
ATOM 644 N N . GLY A 1 82 ? -6.172 -21.25 -7.855 1 89.69 82 GLY A N 1
ATOM 645 C CA . GLY A 1 82 ? -7.387 -21.406 -8.641 1 89.69 82 GLY A CA 1
ATOM 646 C C . GLY A 1 82 ? -7.285 -22.484 -9.695 1 89.69 82 GLY A C 1
ATOM 647 O O . GLY A 1 82 ? -6.238 -22.656 -10.328 1 89.69 82 GLY A O 1
ATOM 648 N N . ILE A 1 83 ? -8.352 -23.203 -9.898 1 91.44 83 ILE A N 1
ATOM 649 C CA . ILE A 1 83 ? -8.336 -24.297 -10.875 1 91.44 83 ILE A CA 1
ATOM 650 C C . ILE A 1 83 ? -9.508 -24.141 -11.844 1 91.44 83 ILE A C 1
ATOM 652 O O . ILE A 1 83 ? -9.867 -25.078 -12.547 1 91.44 83 ILE A O 1
ATOM 656 N N . ASP A 1 84 ? -10.109 -22.938 -11.836 1 91.25 84 ASP A N 1
ATOM 657 C CA . ASP A 1 84 ? -11.297 -22.672 -12.641 1 91.25 84 ASP A CA 1
ATOM 658 C C . ASP A 1 84 ? -10.992 -22.766 -14.133 1 91.25 84 ASP A C 1
ATOM 660 O O . ASP A 1 84 ? -11.898 -22.906 -14.953 1 91.25 84 ASP A O 1
ATOM 664 N N . HIS A 1 85 ? -9.75 -22.812 -14.492 1 91.88 85 HIS A N 1
ATOM 665 C CA . HIS A 1 85 ? -9.359 -22.891 -15.891 1 91.88 85 HIS A CA 1
ATOM 666 C C . HIS A 1 85 ? -9.117 -24.328 -16.328 1 91.88 85 HIS A C 1
ATOM 668 O O . HIS A 1 85 ? -8.797 -24.594 -17.484 1 91.88 85 HIS A O 1
ATOM 674 N N . LEU A 1 86 ? -9.273 -25.297 -15.422 1 95.19 86 LEU A N 1
ATOM 675 C CA . LEU A 1 86 ? -9.023 -26.703 -15.695 1 95.19 86 LEU A CA 1
ATOM 676 C C . LEU A 1 86 ? -10.32 -27.5 -15.656 1 95.19 86 LEU A C 1
ATOM 678 O O . LEU A 1 86 ? -11.18 -27.281 -14.797 1 95.19 86 LEU A O 1
ATOM 682 N N . ASP A 1 87 ? -10.539 -28.359 -16.609 1 95.62 87 ASP A N 1
ATOM 683 C CA . ASP A 1 87 ? -11.602 -29.359 -16.562 1 95.62 87 ASP A CA 1
ATOM 684 C C . ASP A 1 87 ? -11.164 -30.609 -15.805 1 95.62 87 ASP A C 1
ATOM 686 O O . ASP A 1 87 ? -10.828 -31.625 -16.422 1 95.62 87 ASP A O 1
ATOM 690 N N . VAL A 1 88 ? -11.25 -30.516 -14.484 1 96.62 88 VAL A N 1
ATOM 691 C CA . VAL A 1 88 ? -10.672 -31.531 -13.609 1 96.62 88 VAL A CA 1
ATOM 692 C C . VAL A 1 88 ? -11.328 -32.875 -13.883 1 96.62 88 VAL A C 1
ATOM 694 O O . VAL A 1 88 ? -10.641 -33.906 -14.07 1 96.62 88 VAL A O 1
ATOM 697 N N . PRO A 1 89 ? -12.688 -32.969 -14.016 1 96.5 89 PRO A N 1
ATOM 698 C CA . PRO A 1 89 ? -13.305 -34.25 -14.328 1 96.5 89 PRO A CA 1
ATOM 699 C C . PRO A 1 89 ? -12.797 -34.844 -15.633 1 96.5 89 PRO A C 1
ATOM 701 O O . PRO A 1 89 ? -12.531 -36.062 -15.711 1 96.5 89 PRO A O 1
ATOM 704 N N . PHE A 1 90 ? -12.656 -34.094 -16.562 1 97.31 90 PHE A N 1
ATOM 705 C CA . PHE A 1 90 ? -12.18 -34.562 -17.859 1 97.31 90 PHE A CA 1
ATOM 706 C C . PHE A 1 90 ? -10.75 -35.062 -17.75 1 97.31 90 PHE A C 1
ATOM 708 O O . PHE A 1 90 ? -10.422 -36.156 -18.25 1 97.31 90 PHE A O 1
ATOM 715 N N . ILE A 1 91 ? -9.891 -34.281 -17.125 1 97.94 91 ILE A N 1
ATOM 716 C CA . ILE A 1 91 ? -8.492 -34.656 -16.969 1 97.94 91 ILE A CA 1
ATOM 717 C C . ILE A 1 91 ? -8.398 -35.969 -16.203 1 97.94 91 ILE A C 1
ATOM 719 O O . ILE A 1 91 ? -7.641 -36.875 -16.594 1 97.94 91 ILE A O 1
ATOM 723 N N . ASN A 1 92 ? -9.227 -36.125 -15.188 1 97.25 92 ASN A N 1
ATOM 724 C CA . ASN A 1 92 ? -9.258 -37.375 -14.414 1 97.25 92 ASN A CA 1
ATOM 725 C C . ASN A 1 92 ? -9.727 -38.531 -15.258 1 97.25 92 ASN A C 1
ATOM 727 O O . ASN A 1 92 ? -9.25 -39.656 -15.094 1 97.25 92 ASN A O 1
ATOM 731 N N . SER A 1 93 ? -10.656 -38.281 -16.172 1 96.94 93 SER A N 1
ATOM 732 C CA . SER A 1 93 ? -11.195 -39.312 -17.016 1 96.94 93 SER A CA 1
ATOM 733 C C . SER A 1 93 ? -10.125 -39.906 -17.953 1 96.94 93 SER A C 1
ATOM 735 O O . SER A 1 93 ? -10.25 -41 -18.438 1 96.94 93 SER A O 1
ATOM 737 N N . LEU A 1 94 ? -9.078 -39.156 -18.172 1 96.88 94 LEU A N 1
ATOM 738 C CA . LEU A 1 94 ? -7.965 -39.594 -19 1 96.88 94 LEU A CA 1
ATOM 739 C C . LEU A 1 94 ? -6.93 -40.344 -18.172 1 96.88 94 LEU A C 1
ATOM 741 O O . LEU A 1 94 ? -5.91 -40.812 -18.703 1 96.88 94 LEU A O 1
ATOM 745 N N . GLY A 1 95 ? -7.203 -40.375 -16.844 1 96.12 95 GLY A N 1
ATOM 746 C CA . GLY A 1 95 ? -6.301 -41.094 -15.953 1 96.12 95 GLY A CA 1
ATOM 747 C C . GLY A 1 95 ? -5.234 -40.219 -15.344 1 96.12 95 GLY A C 1
ATOM 748 O O . GLY A 1 95 ? -4.348 -40.688 -14.633 1 96.12 95 GLY A O 1
ATOM 749 N N . ALA A 1 96 ? -5.293 -38.938 -15.609 1 97.81 96 ALA A N 1
ATOM 750 C CA . ALA A 1 96 ? -4.309 -38 -15.07 1 97.81 96 ALA A CA 1
ATOM 751 C C . ALA A 1 96 ? -4.844 -37.281 -13.836 1 97.81 96 ALA A C 1
ATOM 753 O O . ALA A 1 96 ? -6.031 -36.969 -13.758 1 97.81 96 ALA A O 1
ATOM 754 N N . LYS A 1 97 ? -3.973 -37 -12.883 1 98.19 97 LYS A N 1
ATOM 755 C CA . LYS A 1 97 ? -4.316 -36.25 -11.688 1 98.19 97 LYS A CA 1
ATOM 756 C C . LYS A 1 97 ? -4.117 -34.75 -11.906 1 98.19 97 LYS A C 1
ATOM 758 O O . LYS A 1 97 ? -3.404 -34.344 -12.828 1 98.19 97 LYS A O 1
ATOM 763 N N . VAL A 1 98 ? -4.82 -33.938 -11.18 1 98.31 98 VAL A N 1
ATOM 764 C CA . VAL A 1 98 ? -4.66 -32.5 -11.195 1 98.31 98 VAL A CA 1
ATOM 765 C C . VAL A 1 98 ? -4.168 -32 -9.836 1 98.31 98 VAL A C 1
ATOM 767 O O . VAL A 1 98 ? -4.645 -32.469 -8.797 1 98.31 98 VAL A O 1
ATOM 770 N N . ALA A 1 99 ? -3.152 -31.203 -9.859 1 98.31 99 ALA A N 1
ATOM 771 C CA . ALA A 1 99 ? -2.635 -30.609 -8.641 1 98.31 99 ALA A CA 1
ATOM 772 C C . ALA A 1 99 ? -2.432 -29.094 -8.805 1 98.31 99 ALA A C 1
ATOM 774 O O . ALA A 1 99 ? -2.23 -28.609 -9.922 1 98.31 99 ALA A O 1
ATOM 775 N N . ASN A 1 100 ? -2.6 -28.359 -7.793 1 97.19 100 ASN A N 1
ATOM 776 C CA . ASN A 1 100 ? -2.293 -26.938 -7.777 1 97.19 100 ASN A CA 1
ATOM 777 C C . ASN A 1 100 ? -1.253 -26.594 -6.715 1 97.19 100 ASN A C 1
ATOM 779 O O . ASN A 1 100 ? -0.504 -27.469 -6.27 1 97.19 100 ASN A O 1
ATOM 783 N N . THR A 1 101 ? -1 -25.297 -6.406 1 96.75 101 THR A N 1
ATOM 784 C CA . THR A 1 101 ? 0.066 -24.906 -5.492 1 96.75 101 THR A CA 1
ATOM 785 C C . THR A 1 101 ? -0.484 -24.031 -4.363 1 96.75 101 THR A C 1
ATOM 787 O O . THR A 1 101 ? -0.105 -22.875 -4.227 1 96.75 101 THR A O 1
ATOM 790 N N . PRO A 1 102 ? -1.311 -24.594 -3.467 1 94.56 102 PRO A N 1
ATOM 791 C CA . PRO A 1 102 ? -1.884 -23.828 -2.354 1 94.56 102 PRO A CA 1
ATOM 792 C C . PRO A 1 102 ? -0.833 -23.391 -1.333 1 94.56 102 PRO A C 1
ATOM 794 O O . PRO A 1 102 ? 0.234 -24 -1.244 1 94.56 102 PRO A O 1
ATOM 797 N N . GLY A 1 103 ? -1.08 -22.344 -0.584 1 95.38 103 GLY A N 1
ATOM 798 C CA . GLY A 1 103 ? -0.227 -21.906 0.51 1 95.38 103 GLY A CA 1
ATOM 799 C C . GLY A 1 103 ? 0.901 -21 0.059 1 95.38 103 GLY A C 1
ATOM 800 O O . GLY A 1 103 ? 1.093 -19.906 0.616 1 95.38 103 GLY A O 1
ATOM 801 N N . VAL A 1 104 ? 1.536 -21.328 -1.053 1 96.19 104 VAL A N 1
ATOM 802 C CA . VAL A 1 104 ? 2.775 -20.672 -1.461 1 96.19 104 VAL A CA 1
ATOM 803 C C . VAL A 1 104 ? 2.467 -19.281 -2.012 1 96.19 104 VAL A C 1
ATOM 805 O O . VAL A 1 104 ? 3.318 -18.391 -1.974 1 96.19 104 VAL A O 1
ATOM 808 N N . VAL A 1 105 ? 1.244 -19.062 -2.42 1 96.31 105 VAL A N 1
ATOM 809 C CA . VAL A 1 105 ? 0.897 -17.828 -3.096 1 96.31 105 VAL A CA 1
ATOM 810 C C . VAL A 1 105 ? 0.233 -16.859 -2.107 1 96.31 105 VAL A C 1
ATOM 812 O O . VAL A 1 105 ? 0.026 -15.688 -2.414 1 96.31 105 VAL A O 1
ATOM 815 N N . SER A 1 106 ? -0.096 -17.297 -0.883 1 97.25 106 SER A N 1
ATOM 816 C CA . SER A 1 106 ? -1.024 -16.625 0.012 1 97.25 106 SER A CA 1
ATOM 817 C C . SER A 1 106 ? -0.438 -15.305 0.518 1 97.25 106 SER A C 1
ATOM 819 O O . SER A 1 106 ? -1.112 -14.273 0.504 1 97.25 106 SER A O 1
ATOM 821 N N . ASP A 1 107 ? 0.822 -15.352 0.892 1 97.88 107 ASP A N 1
ATOM 822 C CA . ASP A 1 107 ? 1.449 -14.156 1.456 1 97.88 107 ASP A CA 1
ATOM 823 C C . ASP A 1 107 ? 1.593 -13.062 0.403 1 97.88 107 ASP A C 1
ATOM 825 O O . ASP A 1 107 ? 1.227 -11.906 0.645 1 97.88 107 ASP A O 1
ATOM 829 N N . ALA A 1 108 ? 2.096 -13.422 -0.75 1 97.88 108 ALA A N 1
ATOM 830 C CA . ALA A 1 108 ? 2.295 -12.438 -1.815 1 97.88 108 ALA A CA 1
ATOM 831 C C . ALA A 1 108 ? 0.973 -11.805 -2.232 1 97.88 108 ALA A C 1
ATOM 833 O O . ALA A 1 108 ? 0.898 -10.594 -2.439 1 97.88 108 ALA A O 1
ATOM 834 N N . THR A 1 109 ? -0.03 -12.609 -2.363 1 98.12 109 THR A N 1
ATOM 835 C CA . THR A 1 109 ? -1.342 -12.109 -2.764 1 98.12 109 THR A CA 1
ATOM 836 C C . THR A 1 109 ? -1.916 -11.18 -1.699 1 98.12 109 THR A C 1
ATOM 838 O O . THR A 1 109 ? -2.488 -10.141 -2.021 1 98.12 109 THR A O 1
ATOM 841 N N . ALA A 1 110 ? -1.77 -11.57 -0.42 1 98.56 110 ALA A N 1
ATOM 842 C CA . ALA A 1 110 ? -2.262 -10.742 0.679 1 98.56 110 ALA A CA 1
ATOM 843 C C . ALA A 1 110 ? -1.514 -9.414 0.745 1 98.56 110 ALA A C 1
ATOM 845 O O . ALA A 1 110 ? -2.113 -8.367 1.016 1 98.56 110 ALA A O 1
ATOM 846 N N . ASP A 1 111 ? -0.2 -9.461 0.502 1 98.62 111 ASP A N 1
ATOM 847 C CA . ASP A 1 111 ? 0.587 -8.234 0.448 1 98.62 111 ASP A CA 1
ATOM 848 C C . ASP A 1 111 ? 0.054 -7.285 -0.624 1 98.62 111 ASP A C 1
ATOM 850 O O . ASP A 1 111 ? -0.123 -6.094 -0.372 1 98.62 111 ASP A O 1
ATOM 854 N N . LEU A 1 112 ? -0.205 -7.82 -1.779 1 98.69 112 LEU A N 1
ATOM 855 C CA . LEU A 1 112 ? -0.704 -6.988 -2.869 1 98.69 112 LEU A CA 1
ATOM 856 C C . LEU A 1 112 ? -2.086 -6.434 -2.539 1 98.69 112 LEU A C 1
ATOM 858 O O . LEU A 1 112 ? -2.383 -5.273 -2.842 1 98.69 112 LEU A O 1
ATOM 862 N N . ALA A 1 113 ? -2.904 -7.273 -1.945 1 98.81 113 ALA A N 1
ATOM 863 C CA . ALA A 1 113 ? -4.246 -6.84 -1.56 1 98.81 113 ALA A CA 1
ATOM 864 C C . ALA A 1 113 ? -4.184 -5.609 -0.66 1 98.81 113 ALA A C 1
ATOM 866 O O . ALA A 1 113 ? -4.875 -4.617 -0.906 1 98.81 113 ALA A O 1
ATOM 867 N N . MET A 1 114 ? -3.334 -5.664 0.333 1 98.88 114 MET A N 1
ATOM 868 C CA . MET A 1 114 ? -3.166 -4.527 1.234 1 98.88 114 MET A CA 1
ATOM 869 C C . MET A 1 114 ? -2.555 -3.338 0.502 1 98.88 114 MET A C 1
ATOM 871 O O . MET A 1 114 ? -2.91 -2.189 0.772 1 98.88 114 MET A O 1
ATOM 875 N N . GLY A 1 115 ? -1.591 -3.623 -0.402 1 98.88 115 GLY A N 1
ATOM 876 C CA . GLY A 1 115 ? -1.021 -2.564 -1.222 1 98.88 115 GLY A CA 1
ATOM 877 C C . GLY A 1 115 ? -2.059 -1.83 -2.051 1 98.88 115 GLY A C 1
ATOM 878 O O . GLY A 1 115 ? -2.043 -0.6 -2.127 1 98.88 115 GLY A O 1
ATOM 879 N N . LEU A 1 116 ? -2.975 -2.594 -2.656 1 98.94 116 LEU A N 1
ATOM 880 C CA . LEU A 1 116 ? -4.043 -2.008 -3.459 1 98.94 116 LEU A CA 1
ATOM 881 C C . LEU A 1 116 ? -4.988 -1.187 -2.59 1 98.94 116 LEU A C 1
ATOM 883 O O . LEU A 1 116 ? -5.383 -0.081 -2.967 1 98.94 116 LEU A O 1
ATOM 887 N N . LEU A 1 117 ? -5.34 -1.725 -1.434 1 98.88 117 LEU A N 1
ATOM 888 C CA . LEU A 1 117 ? -6.203 -1.024 -0.487 1 98.88 117 LEU A CA 1
ATOM 889 C C . LEU A 1 117 ? -5.594 0.316 -0.088 1 98.88 117 LEU A C 1
ATOM 891 O O . LEU A 1 117 ? -6.234 1.359 -0.224 1 98.88 117 LEU A O 1
ATOM 895 N N . LEU A 1 118 ? -4.355 0.324 0.272 1 98.88 118 LEU A N 1
ATOM 896 C CA . LEU A 1 118 ? -3.68 1.523 0.757 1 98.88 118 LEU A CA 1
ATOM 897 C C . LEU A 1 118 ? -3.453 2.516 -0.379 1 98.88 118 LEU A C 1
ATOM 899 O O . LEU A 1 118 ? -3.627 3.723 -0.197 1 98.88 118 LEU A O 1
ATOM 903 N N . ALA A 1 119 ? -3.01 1.986 -1.554 1 98.81 119 ALA A N 1
ATOM 904 C CA . ALA A 1 119 ? -2.77 2.865 -2.695 1 98.81 119 ALA A CA 1
ATOM 905 C C . ALA A 1 119 ? -4.051 3.586 -3.111 1 98.81 119 ALA A C 1
ATOM 907 O O . ALA A 1 119 ? -4.02 4.77 -3.451 1 98.81 119 ALA A O 1
ATOM 908 N N . SER A 1 120 ? -5.133 2.848 -3.088 1 98.44 120 SER A N 1
ATOM 909 C CA . SER A 1 120 ? -6.422 3.443 -3.426 1 98.44 120 SER A CA 1
ATOM 910 C C . SER A 1 120 ? -6.879 4.422 -2.35 1 98.44 120 SER A C 1
ATOM 912 O O . SER A 1 120 ? -7.281 5.547 -2.656 1 98.44 120 SER A O 1
ATOM 914 N N . ALA A 1 121 ? -6.809 4.047 -1.085 1 98.31 121 ALA A N 1
ATOM 915 C CA . ALA A 1 121 ? -7.281 4.848 0.041 1 98.31 121 ALA A CA 1
ATOM 916 C C . ALA A 1 121 ? -6.527 6.168 0.131 1 98.31 121 ALA A C 1
ATOM 918 O O . ALA A 1 121 ? -7.109 7.203 0.468 1 98.31 121 ALA A O 1
ATOM 919 N N . ARG A 1 122 ? -5.23 6.129 -0.243 1 98.12 122 ARG A N 1
ATOM 920 C CA . ARG A 1 122 ? -4.375 7.281 0.017 1 98.12 122 ARG A CA 1
ATOM 921 C C . ARG A 1 122 ? -3.963 7.961 -1.285 1 98.12 122 ARG A C 1
ATOM 923 O O . ARG A 1 122 ? -3.055 8.797 -1.296 1 98.12 122 ARG A O 1
ATOM 930 N N . ASN A 1 123 ? -4.59 7.578 -2.373 1 97.38 123 ASN A N 1
ATOM 931 C CA . ASN A 1 123 ? -4.43 8.227 -3.672 1 97.38 123 ASN A CA 1
ATOM 932 C C . ASN A 1 123 ? -2.969 8.266 -4.105 1 97.38 123 ASN A C 1
ATOM 934 O O . ASN A 1 123 ? -2.473 9.305 -4.539 1 97.38 123 ASN A O 1
ATOM 938 N N . ILE A 1 124 ? -2.27 7.16 -3.945 1 98.25 124 ILE A N 1
ATOM 939 C CA . ILE A 1 124 ? -0.835 7.117 -4.215 1 98.25 124 ILE A CA 1
ATOM 940 C C . ILE A 1 124 ? -0.584 7.316 -5.707 1 98.25 124 ILE A C 1
ATOM 942 O O . ILE A 1 124 ? 0.322 8.055 -6.098 1 98.25 124 ILE A O 1
ATOM 946 N N . LEU A 1 125 ? -1.383 6.711 -6.586 1 97.44 125 LEU A N 1
ATOM 947 C CA . LEU A 1 125 ? -1.205 6.844 -8.031 1 97.44 125 LEU A CA 1
ATOM 948 C C . LEU A 1 125 ? -1.397 8.297 -8.469 1 97.44 125 LEU A C 1
ATOM 950 O O . LEU A 1 125 ? -0.559 8.844 -9.18 1 97.44 125 LEU A O 1
ATOM 954 N N . GLU A 1 126 ? -2.51 8.875 -8.023 1 96.06 126 GLU A N 1
ATOM 955 C CA . GLU A 1 126 ? -2.779 10.273 -8.352 1 96.06 126 GLU A CA 1
ATOM 956 C C . GLU A 1 126 ? -1.694 11.195 -7.797 1 96.06 126 GLU A C 1
ATOM 958 O O . GLU A 1 126 ? -1.262 12.125 -8.469 1 96.06 126 GLU A O 1
ATOM 963 N N . GLY A 1 127 ? -1.311 10.945 -6.562 1 96.88 127 GLY A N 1
ATOM 964 C CA . GLY A 1 127 ? -0.234 11.719 -5.969 1 96.88 127 GLY A CA 1
ATOM 965 C C . GLY A 1 127 ? 1.053 11.672 -6.77 1 96.88 127 GLY A C 1
ATOM 966 O O . GLY A 1 127 ? 1.695 12.703 -6.988 1 96.88 127 GLY A O 1
ATOM 967 N N . HIS A 1 128 ? 1.393 10.461 -7.188 1 97.62 128 HIS A N 1
ATOM 968 C CA . HIS A 1 128 ? 2.604 10.305 -7.988 1 97.62 128 HIS A CA 1
ATOM 969 C C . HIS A 1 128 ? 2.484 11.047 -9.32 1 97.62 128 HIS A C 1
ATOM 971 O O . HIS A 1 128 ? 3.436 11.695 -9.758 1 97.62 128 HIS A O 1
ATOM 977 N N . GLN A 1 129 ? 1.341 10.914 -9.961 1 95 129 GLN A N 1
ATOM 978 C CA . GLN A 1 129 ? 1.102 11.602 -11.227 1 95 129 GLN A CA 1
ATOM 979 C C . GLN A 1 129 ? 1.267 13.109 -11.07 1 95 129 GLN A C 1
ATOM 981 O O . GLN A 1 129 ? 1.92 13.758 -11.891 1 95 129 GLN A O 1
ATOM 986 N N . ILE A 1 130 ? 0.725 13.633 -10.031 1 94.62 130 ILE A N 1
ATOM 987 C CA . ILE A 1 130 ? 0.808 15.062 -9.781 1 94.62 130 ILE A CA 1
ATOM 988 C C . ILE A 1 130 ? 2.254 15.453 -9.484 1 94.62 130 ILE A C 1
ATOM 990 O O . ILE A 1 130 ? 2.768 16.422 -10.039 1 94.62 130 ILE A O 1
ATOM 994 N N . ALA A 1 131 ? 2.902 14.695 -8.641 1 95.19 131 ALA A N 1
ATOM 995 C CA . ALA A 1 131 ? 4.266 14.984 -8.203 1 95.19 131 ALA A CA 1
ATOM 996 C C . ALA A 1 131 ? 5.23 14.984 -9.391 1 95.19 131 ALA A C 1
ATOM 998 O O . ALA A 1 131 ? 6.203 15.742 -9.406 1 95.19 131 ALA A O 1
ATOM 999 N N . THR A 1 132 ? 4.945 14.148 -10.406 1 94.75 132 THR A N 1
ATOM 1000 C CA . THR A 1 132 ? 5.914 13.969 -11.484 1 94.75 132 THR A CA 1
ATOM 1001 C C . THR A 1 132 ? 5.465 14.695 -12.75 1 94.75 132 THR A C 1
ATOM 1003 O O . THR A 1 132 ? 6.211 14.766 -13.727 1 94.75 132 THR A O 1
ATOM 1006 N N . ASP A 1 133 ? 4.27 15.188 -12.766 1 91.94 133 ASP A N 1
ATOM 1007 C CA . ASP A 1 133 ? 3.764 15.922 -13.922 1 91.94 133 ASP A CA 1
ATOM 1008 C C . ASP A 1 133 ? 4.547 17.219 -14.148 1 91.94 133 ASP A C 1
ATOM 1010 O O . ASP A 1 133 ? 4.633 18.047 -13.25 1 91.94 133 ASP A O 1
ATOM 1014 N N . PRO A 1 134 ? 5.07 17.406 -15.328 1 87.88 134 PRO A N 1
ATOM 1015 C CA . PRO A 1 134 ? 5.859 18.609 -15.602 1 87.88 134 PRO A CA 1
ATOM 1016 C C . PRO A 1 134 ? 5.031 19.891 -15.516 1 87.88 134 PRO A C 1
ATOM 1018 O O . PRO A 1 134 ? 5.59 20.984 -15.352 1 87.88 134 PRO A O 1
ATOM 1021 N N . LYS A 1 135 ? 3.746 19.859 -15.57 1 86.5 135 LYS A N 1
ATOM 1022 C CA . LYS A 1 135 ? 2.873 21.031 -15.594 1 86.5 135 LYS A CA 1
ATOM 1023 C C . LYS A 1 135 ? 2.387 21.375 -14.195 1 86.5 135 LYS A C 1
ATOM 1025 O O . LYS A 1 135 ? 1.746 22.422 -13.992 1 86.5 135 LYS A O 1
ATOM 1030 N N . THR A 1 136 ? 2.707 20.484 -13.273 1 86.38 136 THR A N 1
ATOM 1031 C CA . THR A 1 136 ? 2.219 20.734 -11.922 1 86.38 136 THR A CA 1
ATOM 1032 C C . THR A 1 136 ? 2.92 21.953 -11.305 1 86.38 136 THR A C 1
ATOM 1034 O O . THR A 1 136 ? 4.148 21.984 -11.211 1 86.38 136 THR A O 1
ATOM 1037 N N . VAL A 1 137 ? 2.16 22.953 -10.883 1 78.88 137 VAL A N 1
ATOM 1038 C CA . VAL A 1 137 ? 2.713 24.156 -10.273 1 78.88 137 VAL A CA 1
ATOM 1039 C C . VAL A 1 137 ? 2.307 24.219 -8.797 1 78.88 137 VAL A C 1
ATOM 1041 O O . VAL A 1 137 ? 2.934 24.922 -8.008 1 78.88 137 VAL A O 1
ATOM 1044 N N . HIS A 1 138 ? 1.261 23.516 -8.477 1 81.06 138 HIS A N 1
ATOM 1045 C CA . HIS A 1 138 ? 0.799 23.438 -7.094 1 81.06 138 HIS A CA 1
ATOM 1046 C C . HIS A 1 138 ? 0.185 22.062 -6.801 1 81.06 138 HIS A C 1
ATOM 1048 O O . HIS A 1 138 ? -0.285 21.391 -7.711 1 81.06 138 HIS A O 1
ATOM 1054 N N . ILE A 1 139 ? 0.229 21.656 -5.633 1 81.75 139 ILE A N 1
ATOM 1055 C CA . ILE A 1 139 ? -0.441 20.438 -5.219 1 81.75 139 ILE A CA 1
ATOM 1056 C C . ILE A 1 139 ? -1.91 20.719 -4.922 1 81.75 139 ILE A C 1
ATOM 1058 O O . ILE A 1 139 ? -2.225 21.562 -4.082 1 81.75 139 ILE A O 1
ATOM 1062 N N . PRO A 1 140 ? -2.754 20.031 -5.562 1 82.12 140 PRO A N 1
ATOM 1063 C CA . PRO A 1 140 ? -4.18 20.312 -5.367 1 82.12 140 PRO A CA 1
ATOM 1064 C C . PRO A 1 140 ? -4.656 20 -3.953 1 82.12 140 PRO A C 1
ATOM 1066 O O . PRO A 1 140 ? -4.223 19 -3.361 1 82.12 140 PRO A O 1
ATOM 1069 N N . GLN A 1 141 ? -5.594 20.766 -3.459 1 78.38 141 GLN A N 1
ATOM 1070 C CA . GLN A 1 141 ? -6.156 20.594 -2.123 1 78.38 141 GLN A CA 1
ATOM 1071 C C . GLN A 1 141 ? -7.004 19.328 -2.047 1 78.38 141 GLN A C 1
ATOM 1073 O O . GLN A 1 141 ? -7.18 18.766 -0.968 1 78.38 141 GLN A O 1
ATOM 1078 N N . ASN A 1 142 ? -7.438 18.969 -3.184 1 79.25 142 ASN A N 1
ATOM 1079 C CA . ASN A 1 142 ? -8.375 17.844 -3.199 1 79.25 142 ASN A CA 1
ATOM 1080 C C . ASN A 1 142 ? -7.648 16.5 -3.26 1 79.25 142 ASN A C 1
ATOM 1082 O O . ASN A 1 142 ? -8.281 15.453 -3.322 1 79.25 142 ASN A O 1
ATOM 1086 N N . LEU A 1 143 ? -6.371 16.578 -3.312 1 89.81 143 LEU A N 1
ATOM 1087 C CA . LEU A 1 143 ? -5.625 15.336 -3.16 1 89.81 143 LEU A CA 1
ATOM 1088 C C . LEU A 1 143 ? -5.656 14.859 -1.713 1 89.81 143 LEU A C 1
ATOM 1090 O O . LEU A 1 143 ? -4.668 15 -0.987 1 89.81 143 LEU A O 1
ATOM 1094 N N . ILE A 1 144 ? -6.852 14.375 -1.29 1 92.31 144 ILE A N 1
ATOM 1095 C CA . ILE A 1 144 ? -7.141 13.953 0.078 1 92.31 144 ILE A CA 1
ATOM 1096 C C . ILE A 1 144 ? -7.66 12.516 0.079 1 92.31 144 ILE A C 1
ATOM 1098 O O . ILE A 1 144 ? -8.586 12.188 -0.666 1 92.31 144 ILE A O 1
ATOM 1102 N N . GLY A 1 145 ? -7.016 11.688 0.785 1 94.25 145 GLY A N 1
ATOM 1103 C CA . GLY A 1 145 ? -7.418 10.297 0.885 1 94.25 145 GLY A CA 1
ATOM 1104 C C . GLY A 1 145 ? -8.352 10.023 2.053 1 94.25 145 GLY A C 1
ATOM 1105 O O . GLY A 1 145 ? -8.938 10.953 2.611 1 94.25 145 GLY A O 1
ATOM 1106 N N . VAL A 1 146 ? -8.57 8.742 2.322 1 95.75 146 VAL A N 1
ATOM 1107 C CA . VAL A 1 146 ? -9.414 8.344 3.439 1 95.75 146 VAL A CA 1
ATOM 1108 C C . VAL A 1 146 ? -8.594 7.562 4.461 1 95.75 146 VAL A C 1
ATOM 1110 O O . VAL A 1 146 ? -7.531 7.02 4.129 1 95.75 146 VAL A O 1
ATOM 1113 N N . GLU A 1 147 ? -9.109 7.527 5.668 1 95 147 GLU A N 1
ATOM 1114 C CA . GLU A 1 147 ? -8.406 6.852 6.758 1 95 147 GLU A CA 1
ATOM 1115 C C . GLU A 1 147 ? -8.523 5.336 6.629 1 95 147 GLU A C 1
ATOM 1117 O O . GLU A 1 147 ? -9.586 4.816 6.277 1 95 147 GLU A O 1
ATOM 1122 N N . VAL A 1 148 ? -7.438 4.668 6.895 1 98.12 148 VAL A N 1
ATOM 1123 C CA . VAL A 1 148 ? -7.41 3.209 6.883 1 98.12 148 VAL A CA 1
ATOM 1124 C C . VAL A 1 148 ? -7.422 2.68 8.312 1 98.12 148 VAL A C 1
ATOM 1126 O O . VAL A 1 148 ? -8.109 1.698 8.617 1 98.12 148 VAL A O 1
ATOM 1129 N N . THR A 1 149 ? -6.664 3.395 9.18 1 97.62 149 THR A N 1
ATOM 1130 C CA . THR A 1 149 ? -6.609 3.006 10.586 1 97.62 149 THR A CA 1
ATOM 1131 C C . THR A 1 149 ? -8.008 3.016 11.203 1 97.62 149 THR A C 1
ATOM 1133 O O . THR A 1 149 ? -8.766 3.967 11.016 1 97.62 149 THR A O 1
ATOM 1136 N N . ARG A 1 150 ? -8.406 1.93 11.836 1 97.12 150 ARG A N 1
ATOM 1137 C CA . ARG A 1 150 ? -9.641 1.742 12.594 1 97.12 150 ARG A CA 1
ATOM 1138 C C . ARG A 1 150 ? -10.852 1.665 11.656 1 97.12 150 ARG A C 1
ATOM 1140 O O . ARG A 1 150 ? -11.984 1.54 12.117 1 97.12 150 ARG A O 1
ATOM 1147 N N . ALA A 1 151 ? -10.633 1.754 10.32 1 98.31 151 ALA A N 1
ATOM 1148 C CA . ALA A 1 151 ? -11.727 1.547 9.367 1 98.31 151 ALA A CA 1
ATOM 1149 C C . ALA A 1 151 ? -12.234 0.109 9.422 1 98.31 151 ALA A C 1
ATOM 1151 O O . ALA A 1 151 ? -11.57 -0.771 9.977 1 98.31 151 ALA A O 1
ATOM 1152 N N . THR A 1 152 ? -13.422 -0.122 8.898 1 98.75 152 THR A N 1
ATOM 1153 C CA . THR A 1 152 ? -13.992 -1.461 8.828 1 98.75 152 THR A CA 1
ATOM 1154 C C . THR A 1 152 ? -13.633 -2.143 7.516 1 98.75 152 THR A C 1
ATOM 1156 O O . THR A 1 152 ? -13.906 -1.612 6.438 1 98.75 152 THR A O 1
ATOM 1159 N N . LEU A 1 153 ? -13 -3.279 7.633 1 98.88 153 LEU A N 1
ATOM 1160 C CA . LEU A 1 153 ? -12.688 -4.121 6.484 1 98.88 153 LEU A CA 1
ATOM 1161 C C . LEU A 1 153 ? -13.625 -5.328 6.426 1 98.88 153 LEU A C 1
ATOM 1163 O O . LEU A 1 153 ? -13.633 -6.156 7.34 1 98.88 153 LEU A O 1
ATOM 1167 N N . GLY A 1 154 ? -14.469 -5.34 5.402 1 98.88 154 GLY A N 1
ATOM 1168 C CA . GLY A 1 154 ? -15.266 -6.527 5.133 1 98.88 154 GLY A CA 1
ATOM 1169 C C . GLY A 1 154 ? -14.602 -7.473 4.145 1 98.88 154 GLY A C 1
ATOM 1170 O O . GLY A 1 154 ? -14.359 -7.105 2.994 1 98.88 154 GLY A O 1
ATOM 1171 N N . ILE A 1 155 ? -14.312 -8.695 4.547 1 98.88 155 ILE A N 1
ATOM 1172 C CA . ILE A 1 155 ? -13.695 -9.703 3.691 1 98.88 155 ILE A CA 1
ATOM 1173 C C . ILE A 1 155 ? -14.742 -10.719 3.24 1 98.88 155 ILE A C 1
ATOM 1175 O O . ILE A 1 155 ? -15.359 -11.391 4.066 1 98.88 155 ILE A O 1
ATOM 1179 N N . ILE A 1 156 ? -14.992 -10.688 1.947 1 98.75 156 ILE A N 1
ATOM 1180 C CA . ILE A 1 156 ? -15.812 -11.75 1.368 1 98.75 156 ILE A CA 1
ATOM 1181 C C . ILE A 1 156 ? -14.938 -12.969 1.071 1 98.75 156 ILE A C 1
ATOM 1183 O O . ILE A 1 156 ? -14.109 -12.938 0.154 1 98.75 156 ILE A O 1
ATOM 1187 N N . GLY A 1 157 ? -15.188 -13.867 1.796 1 95.38 157 GLY A N 1
ATOM 1188 C CA . GLY A 1 157 ? -14.266 -14.992 1.853 1 95.38 157 GLY A CA 1
ATOM 1189 C C . GLY A 1 157 ? -13.273 -14.891 2.998 1 95.38 157 GLY A C 1
ATOM 1190 O O . GLY A 1 157 ? -13.078 -13.812 3.564 1 95.38 157 GLY A O 1
ATOM 1191 N N . MET A 1 158 ? -12.766 -16.047 3.551 1 94.44 158 MET A N 1
ATOM 1192 C CA . MET A 1 158 ? -11.727 -16.094 4.574 1 94.44 158 MET A CA 1
ATOM 1193 C C . MET A 1 158 ? -11.031 -17.453 4.586 1 94.44 158 MET A C 1
ATOM 1195 O O . MET A 1 158 ? -10.961 -18.109 5.629 1 94.44 158 MET A O 1
ATOM 1199 N N . GLY A 1 159 ? -10.75 -17.797 3.342 1 95.06 159 GLY A N 1
ATOM 1200 C CA . GLY A 1 159 ? -9.805 -18.906 3.27 1 95.06 159 GLY A CA 1
ATOM 1201 C C . GLY A 1 159 ? -8.406 -18.531 3.713 1 95.06 159 GLY A C 1
ATOM 1202 O O . GLY A 1 159 ? -8.234 -17.719 4.633 1 95.06 159 GLY A O 1
ATOM 1203 N N . GLU A 1 160 ? -7.426 -19.141 3.158 1 95.5 160 GLU A N 1
ATOM 1204 C CA . GLU A 1 160 ? -6.043 -18.875 3.543 1 95.5 160 GLU A CA 1
ATOM 1205 C C . GLU A 1 160 ? -5.652 -17.438 3.215 1 95.5 160 GLU A C 1
ATOM 1207 O O . GLU A 1 160 ? -5.094 -16.734 4.059 1 95.5 160 GLU A O 1
ATOM 1212 N N . ILE A 1 161 ? -5.93 -17.016 2.016 1 96.88 161 ILE A N 1
ATOM 1213 C CA . ILE A 1 161 ? -5.551 -15.672 1.581 1 96.88 161 ILE A CA 1
ATOM 1214 C C . ILE A 1 161 ? -6.328 -14.625 2.385 1 96.88 161 ILE A C 1
ATOM 1216 O O . ILE A 1 161 ? -5.746 -13.656 2.881 1 96.88 161 ILE A O 1
ATOM 1220 N N . GLY A 1 162 ? -7.672 -14.797 2.527 1 97.88 162 GLY A N 1
ATOM 1221 C CA . GLY A 1 162 ? -8.469 -13.891 3.342 1 97.88 162 GLY A CA 1
ATOM 1222 C C . GLY A 1 162 ? -7.973 -13.789 4.773 1 97.88 162 GLY A C 1
ATOM 1223 O O . GLY A 1 162 ? -7.953 -12.695 5.348 1 97.88 162 GLY A O 1
ATOM 1224 N N . TYR A 1 163 ? -7.574 -14.914 5.324 1 98.06 163 TYR A N 1
ATOM 1225 C CA . TYR A 1 163 ? -7.051 -14.938 6.684 1 98.06 163 TYR A CA 1
ATOM 1226 C C . TYR A 1 163 ? -5.75 -14.148 6.781 1 98.06 163 TYR A C 1
ATOM 1228 O O . TYR A 1 163 ? -5.535 -13.406 7.746 1 98.06 163 TYR A O 1
ATOM 1236 N N . LYS A 1 164 ? -4.875 -14.336 5.777 1 98.25 164 LYS A N 1
ATOM 1237 C CA . LYS A 1 164 ? -3.621 -13.594 5.758 1 98.25 164 LYS A CA 1
ATOM 1238 C C . LYS A 1 164 ? -3.873 -12.094 5.641 1 98.25 164 LYS A C 1
ATOM 1240 O O . LYS A 1 164 ? -3.137 -11.281 6.215 1 98.25 164 LYS A O 1
ATOM 1245 N N . ILE A 1 165 ? -4.902 -11.695 4.914 1 98.69 165 ILE A N 1
ATOM 1246 C CA . ILE A 1 165 ? -5.285 -10.289 4.809 1 98.69 165 ILE A CA 1
ATOM 1247 C C . ILE A 1 165 ? -5.758 -9.781 6.164 1 98.69 165 ILE A C 1
ATOM 1249 O O . ILE A 1 165 ? -5.375 -8.688 6.594 1 98.69 165 ILE A O 1
ATOM 1253 N N . ALA A 1 166 ? -6.57 -10.555 6.844 1 98.69 166 ALA A N 1
ATOM 1254 C CA . ALA A 1 166 ? -7.051 -10.195 8.18 1 98.69 166 ALA A CA 1
ATOM 1255 C C . ALA A 1 166 ? -5.887 -10.008 9.148 1 98.69 166 ALA A C 1
ATOM 1257 O O . ALA A 1 166 ? -5.879 -9.062 9.938 1 98.69 166 ALA A O 1
ATOM 1258 N N . GLN A 1 167 ? -4.938 -10.867 9.055 1 98.25 167 GLN A N 1
ATOM 1259 C CA . GLN A 1 167 ? -3.746 -10.766 9.898 1 98.25 167 GLN A CA 1
ATOM 1260 C C . GLN A 1 167 ? -3.039 -9.43 9.695 1 98.25 167 GLN A C 1
ATOM 1262 O O . GLN A 1 167 ? -2.662 -8.773 10.664 1 98.25 167 GLN A O 1
ATOM 1267 N N . ARG A 1 168 ? -2.852 -9.039 8.523 1 98.5 168 ARG A N 1
ATOM 1268 C CA . ARG A 1 168 ? -2.17 -7.793 8.195 1 98.5 168 ARG A CA 1
ATOM 1269 C C . ARG A 1 168 ? -2.992 -6.586 8.625 1 98.5 168 ARG A C 1
ATOM 1271 O O . ARG A 1 168 ? -2.443 -5.598 9.125 1 98.5 168 ARG A O 1
ATOM 1278 N N . SER A 1 169 ? -4.32 -6.703 8.477 1 98.38 169 SER A N 1
ATOM 1279 C CA . SER A 1 169 ? -5.219 -5.594 8.781 1 98.38 169 SER A CA 1
ATOM 1280 C C . SER A 1 169 ? -5.223 -5.281 10.273 1 98.38 169 SER A C 1
ATOM 1282 O O . SER A 1 169 ? -5.504 -4.148 10.672 1 98.38 169 SER A O 1
ATOM 1284 N N . LYS A 1 170 ? -4.914 -6.258 11.062 1 96.75 170 LYS A N 1
ATOM 1285 C CA . LYS A 1 170 ? -4.848 -6.059 12.508 1 96.75 170 LYS A CA 1
ATOM 1286 C C . LYS A 1 170 ? -3.805 -5.008 12.867 1 96.75 170 LYS A C 1
ATOM 1288 O O . LYS A 1 170 ? -4.012 -4.207 13.789 1 96.75 170 LYS A O 1
ATOM 1293 N N . GLY A 1 171 ? -2.705 -4.988 12.164 1 96.31 171 GLY A N 1
ATOM 1294 C CA . GLY A 1 171 ? -1.672 -3.996 12.398 1 96.31 171 GLY A CA 1
ATOM 1295 C C . GLY A 1 171 ? -2.139 -2.574 12.148 1 96.31 171 GLY A C 1
ATOM 1296 O O . GLY A 1 171 ? -1.607 -1.627 12.734 1 96.31 171 GLY A O 1
ATOM 1297 N N . PHE A 1 172 ? -3.139 -2.416 11.328 1 98.12 172 PHE A N 1
ATOM 1298 C CA . PHE A 1 172 ? -3.709 -1.113 11.008 1 98.12 172 PHE A CA 1
ATOM 1299 C C . PHE A 1 172 ? -4.879 -0.791 11.93 1 98.12 172 PHE A C 1
ATOM 1301 O O . PHE A 1 172 ? -5.582 0.201 11.727 1 98.12 172 PHE A O 1
ATOM 1308 N N . GLU A 1 173 ? -5.113 -1.686 12.914 1 97.5 173 GLU A N 1
ATOM 1309 C CA . GLU A 1 173 ? -6.207 -1.551 13.867 1 97.5 173 GLU A CA 1
ATOM 1310 C C . GLU A 1 173 ? -7.559 -1.491 13.156 1 97.5 173 GLU A C 1
ATOM 1312 O O . GLU A 1 173 ? -8.453 -0.757 13.57 1 97.5 173 GLU A O 1
ATOM 1317 N N . MET A 1 174 ? -7.68 -2.115 12.07 1 98.38 174 MET A N 1
ATOM 1318 C CA . MET A 1 174 ? -8.961 -2.176 11.375 1 98.38 174 MET A CA 1
ATOM 1319 C C . MET A 1 174 ? -9.945 -3.07 12.117 1 98.38 174 MET A C 1
ATOM 1321 O O . MET A 1 174 ? -9.539 -3.984 12.836 1 98.38 174 MET A O 1
ATOM 1325 N N . LYS A 1 175 ? -11.211 -2.748 11.992 1 98.25 175 LYS A N 1
ATOM 1326 C CA . LYS A 1 175 ? -12.273 -3.682 12.359 1 98.25 175 LYS A CA 1
ATOM 1327 C C . LYS A 1 175 ? -12.539 -4.68 11.234 1 98.25 175 LYS A C 1
ATOM 1329 O O . LYS A 1 175 ? -13.039 -4.309 10.172 1 98.25 175 LYS A O 1
ATOM 1334 N N . VAL A 1 176 ? -12.273 -5.949 11.492 1 98.5 176 VAL A N 1
ATOM 1335 C CA . VAL A 1 176 ? -12.359 -6.949 10.43 1 98.5 176 VAL A CA 1
ATOM 1336 C C . VAL A 1 176 ? -13.68 -7.719 10.555 1 98.5 176 VAL A C 1
ATOM 1338 O O . VAL A 1 176 ? -13.961 -8.305 11.602 1 98.5 176 VAL A O 1
ATOM 1341 N N . MET A 1 177 ? -14.469 -7.656 9.562 1 98.56 177 MET A N 1
ATOM 1342 C CA . MET A 1 177 ? -15.664 -8.477 9.383 1 98.56 177 MET A CA 1
ATOM 1343 C C . MET A 1 177 ? -15.508 -9.398 8.18 1 98.56 177 MET A C 1
ATOM 1345 O O . MET A 1 177 ? -14.844 -9.055 7.203 1 98.56 177 MET A O 1
ATOM 1349 N N . TYR A 1 178 ? -16.062 -10.602 8.297 1 98.62 178 TYR A N 1
ATOM 1350 C CA . TYR A 1 178 ? -15.945 -11.469 7.133 1 98.62 178 TYR A CA 1
ATOM 1351 C C . TYR A 1 178 ? -17.203 -12.305 6.957 1 98.62 178 TYR A C 1
ATOM 1353 O O . TYR A 1 178 ? -17.984 -12.484 7.902 1 98.62 178 TYR A O 1
ATOM 1361 N N . HIS A 1 179 ? -17.453 -12.625 5.723 1 97.81 179 HIS A N 1
ATOM 1362 C CA . HIS A 1 179 ? -18.531 -13.531 5.34 1 97.81 179 HIS A CA 1
ATOM 1363 C C . HIS A 1 179 ? -18 -14.703 4.527 1 97.81 179 HIS A C 1
ATOM 1365 O O . HIS A 1 179 ? -17.219 -14.516 3.584 1 97.81 179 HIS A O 1
ATOM 1371 N N . LYS A 1 180 ? -18.344 -15.844 4.906 1 94.38 180 LYS A N 1
ATOM 1372 C CA . LYS A 1 180 ? -17.984 -17.078 4.203 1 94.38 180 LYS A CA 1
ATOM 1373 C C . LYS A 1 180 ? -19.016 -18.172 4.445 1 94.38 180 LYS A C 1
ATOM 1375 O O . LYS A 1 180 ? -19.781 -18.109 5.406 1 94.38 180 LYS A O 1
ATOM 1380 N N . ARG A 1 181 ? -19.031 -19.109 3.533 1 90.19 181 ARG A N 1
ATOM 1381 C CA . ARG A 1 181 ? -20.031 -20.172 3.643 1 90.19 181 ARG A CA 1
ATOM 1382 C C . ARG A 1 181 ? -19.875 -20.938 4.953 1 90.19 181 ARG A C 1
ATOM 1384 O O . ARG A 1 181 ? -20.859 -21.203 5.645 1 90.19 181 ARG A O 1
ATOM 1391 N N . THR A 1 182 ? -18.625 -21.312 5.25 1 91.06 182 THR A N 1
ATOM 1392 C CA . THR A 1 182 ? -18.344 -22 6.504 1 91.06 182 THR A CA 1
ATOM 1393 C C . THR A 1 182 ? -17.516 -21.125 7.426 1 91.06 182 THR A C 1
ATOM 1395 O O . THR A 1 182 ? -16.375 -20.766 7.102 1 91.06 182 THR A O 1
ATOM 1398 N N . ARG A 1 183 ? -18.094 -20.859 8.609 1 95.12 183 ARG A N 1
ATOM 1399 C CA . ARG A 1 183 ? -17.453 -19.969 9.578 1 95.12 183 ARG A CA 1
ATOM 1400 C C . ARG A 1 183 ? -16.109 -20.531 10.023 1 95.12 183 ARG A C 1
ATOM 1402 O O . ARG A 1 183 ? -15.984 -21.734 10.242 1 95.12 183 ARG A O 1
ATOM 1409 N N . ARG A 1 184 ? -15.07 -19.656 10.133 1 95.94 184 ARG A N 1
ATOM 1410 C CA . ARG A 1 184 ? -13.773 -20.062 10.664 1 95.94 184 ARG A CA 1
ATOM 1411 C C . ARG A 1 184 ? -13.875 -20.438 12.133 1 95.94 184 ARG A C 1
ATOM 1413 O O . ARG A 1 184 ? -14.844 -20.078 12.805 1 95.94 184 ARG A O 1
ATOM 1420 N N . SER A 1 185 ? -12.859 -21.141 12.656 1 96.88 185 SER A N 1
ATOM 1421 C CA . SER A 1 185 ? -12.828 -21.469 14.078 1 96.88 185 SER A CA 1
ATOM 1422 C C . SER A 1 185 ? -12.758 -20.203 14.938 1 96.88 185 SER A C 1
ATOM 1424 O O . SER A 1 185 ? -12.227 -19.188 14.5 1 96.88 185 SER A O 1
ATOM 1426 N N . THR A 1 186 ? -13.227 -20.281 16.109 1 96.44 186 THR A N 1
ATOM 1427 C CA . THR A 1 186 ? -13.164 -19.188 17.078 1 96.44 186 THR A CA 1
ATOM 1428 C C . THR A 1 186 ? -11.719 -18.766 17.328 1 96.44 186 THR A C 1
ATOM 1430 O O . THR A 1 186 ? -11.422 -17.578 17.484 1 96.44 186 THR A O 1
ATOM 1433 N N . LYS A 1 187 ? -10.914 -19.75 17.359 1 97.31 187 LYS A N 1
ATOM 1434 C CA . LYS A 1 187 ? -9.484 -19.5 17.578 1 97.31 187 LYS A CA 1
ATOM 1435 C C . LYS A 1 187 ? -8.922 -18.625 16.453 1 97.31 187 LYS A C 1
ATOM 1437 O O . LYS A 1 187 ? -8.188 -17.672 16.719 1 97.31 187 LYS A O 1
ATOM 1442 N N . ASP A 1 188 ? -9.227 -18.969 15.148 1 96.12 188 ASP A N 1
ATOM 1443 C CA . ASP A 1 188 ? -8.789 -18.172 14 1 96.12 188 ASP A CA 1
ATOM 1444 C C . ASP A 1 188 ? -9.328 -16.75 14.078 1 96.12 188 ASP A C 1
ATOM 1446 O O . ASP A 1 188 ? -8.602 -15.797 13.797 1 96.12 188 ASP A O 1
ATOM 1450 N N . GLU A 1 189 ? -10.617 -16.594 14.453 1 97.12 189 GLU A N 1
ATOM 1451 C CA . GLU A 1 189 ? -11.258 -15.281 14.555 1 97.12 189 GLU A CA 1
ATOM 1452 C C . GLU A 1 189 ? -10.57 -14.422 15.617 1 97.12 189 GLU A C 1
ATOM 1454 O O . GLU A 1 189 ? -10.266 -13.25 15.367 1 97.12 189 GLU A O 1
ATOM 1459 N N . GLN A 1 190 ? -10.328 -14.969 16.75 1 97.19 190 GLN A N 1
ATOM 1460 C CA . GLN A 1 190 ? -9.734 -14.242 17.859 1 97.19 190 GLN A CA 1
ATOM 1461 C C . GLN A 1 190 ? -8.305 -13.82 17.547 1 97.19 190 GLN A C 1
ATOM 1463 O O . GLN A 1 190 ? -7.871 -12.734 17.938 1 97.19 190 GLN A O 1
ATOM 1468 N N . ALA A 1 191 ? -7.633 -14.656 16.828 1 95.94 191 ALA A N 1
ATOM 1469 C CA . ALA A 1 191 ? -6.23 -14.398 16.516 1 95.94 191 ALA A CA 1
ATOM 1470 C C . ALA A 1 191 ? -6.078 -13.133 15.68 1 95.94 191 ALA A C 1
ATOM 1472 O O . ALA A 1 191 ? -5.086 -12.414 15.805 1 95.94 191 ALA A O 1
ATOM 1473 N N . VAL A 1 192 ? -7.109 -12.852 14.898 1 96.06 192 VAL A N 1
ATOM 1474 C CA . VAL A 1 192 ? -6.977 -11.695 14.016 1 96.06 192 VAL A CA 1
ATOM 1475 C C . VAL A 1 192 ? -8.047 -10.664 14.352 1 96.06 192 VAL A C 1
ATOM 1477 O O . VAL A 1 192 ? -8.172 -9.648 13.672 1 96.06 192 VAL A O 1
ATOM 1480 N N . GLY A 1 193 ? -8.797 -10.922 15.359 1 95.88 193 GLY A N 1
ATOM 1481 C CA . GLY A 1 193 ? -9.836 -10 15.773 1 95.88 193 GLY A CA 1
ATOM 1482 C C . GLY A 1 193 ? -10.969 -9.867 14.773 1 95.88 193 GLY A C 1
ATOM 1483 O O . GLY A 1 193 ? -11.516 -8.781 14.586 1 95.88 193 GLY A O 1
ATOM 1484 N N . ALA A 1 194 ? -11.273 -10.922 14.047 1 97.56 194 ALA A N 1
ATOM 1485 C CA . ALA A 1 194 ? -12.305 -10.891 13.008 1 97.56 194 ALA A CA 1
ATOM 1486 C C . ALA A 1 194 ? -13.664 -11.297 13.562 1 97.56 194 ALA A C 1
ATOM 1488 O O . ALA A 1 194 ? -13.742 -12.125 14.477 1 97.56 194 ALA A O 1
ATOM 1489 N N . SER A 1 195 ? -14.695 -10.695 13.062 1 98.06 195 SER A N 1
ATOM 1490 C CA . SER A 1 195 ? -16.062 -11.039 13.406 1 98.06 195 SER A CA 1
ATOM 1491 C C . SER A 1 195 ? -16.812 -11.602 12.203 1 98.06 195 SER A C 1
ATOM 1493 O O . SER A 1 195 ? -16.688 -11.086 11.094 1 98.06 195 SER A O 1
ATOM 1495 N N . TYR A 1 196 ? -17.547 -12.664 12.484 1 97.88 196 TYR A N 1
ATOM 1496 C CA . TYR A 1 196 ? -18.297 -13.336 11.43 1 97.88 196 TYR A CA 1
ATOM 1497 C C . TYR A 1 196 ? -19.609 -12.625 11.156 1 97.88 196 TYR A C 1
ATOM 1499 O O . TYR A 1 196 ? -20.344 -12.273 12.086 1 97.88 196 TYR A O 1
ATOM 1507 N N . CYS A 1 197 ? -19.844 -12.312 9.852 1 97.19 197 CYS A N 1
ATOM 1508 C CA . CYS A 1 197 ? -21.125 -11.812 9.383 1 97.19 197 CYS A CA 1
ATOM 1509 C C . CYS A 1 197 ? -21.906 -12.898 8.648 1 97.19 197 CYS A C 1
ATOM 1511 O O . CYS A 1 197 ? -21.5 -13.336 7.57 1 97.19 197 CYS A O 1
ATOM 1513 N N . GLU A 1 198 ? -23.016 -13.195 9.156 1 95.56 198 GLU A N 1
ATOM 1514 C CA . GLU A 1 198 ? -23.828 -14.25 8.547 1 95.56 198 GLU A CA 1
ATOM 1515 C C . GLU A 1 198 ? -24.391 -13.797 7.195 1 95.56 198 GLU A C 1
ATOM 1517 O O . GLU A 1 198 ? -24.484 -14.602 6.262 1 95.56 198 GLU A O 1
ATOM 1522 N N . ASN A 1 199 ? -24.734 -12.586 7.164 1 96.88 199 ASN A N 1
ATOM 1523 C CA . ASN A 1 199 ? -25.344 -12.039 5.957 1 96.88 199 ASN A CA 1
ATOM 1524 C C . ASN A 1 199 ? -24.375 -11.133 5.199 1 96.88 199 ASN A C 1
ATOM 1526 O O . ASN A 1 199 ? -23.859 -10.172 5.766 1 96.88 199 ASN A O 1
ATOM 1530 N N . LEU A 1 200 ? -24.234 -11.422 3.963 1 97.94 200 LEU A N 1
ATOM 1531 C CA . LEU A 1 200 ? -23.359 -10.625 3.109 1 97.94 200 LEU A CA 1
ATOM 1532 C C . LEU A 1 200 ? -23.828 -9.172 3.049 1 97.94 200 LEU A C 1
ATOM 1534 O O . LEU A 1 200 ? -23 -8.258 3.02 1 97.94 200 LEU A O 1
ATOM 1538 N N . ASP A 1 201 ? -25.125 -8.961 3.033 1 98.5 201 ASP A N 1
ATOM 1539 C CA . ASP A 1 201 ? -25.672 -7.609 2.957 1 98.5 201 ASP A CA 1
ATOM 1540 C C . ASP A 1 201 ? -25.172 -6.75 4.113 1 98.5 201 ASP A C 1
ATOM 1542 O O . ASP A 1 201 ? -24.828 -5.578 3.924 1 98.5 201 ASP A O 1
ATOM 1546 N N . ASP A 1 202 ? -25.219 -7.305 5.27 1 98.38 202 ASP A N 1
ATOM 1547 C CA . ASP A 1 202 ? -24.766 -6.578 6.449 1 98.38 202 ASP A CA 1
ATOM 1548 C C . ASP A 1 202 ? -23.281 -6.211 6.34 1 98.38 202 ASP A C 1
ATOM 1550 O O . ASP A 1 202 ? -22.891 -5.109 6.715 1 98.38 202 ASP A O 1
ATOM 1554 N N . LEU A 1 203 ? -22.516 -7.133 5.828 1 98.75 203 LEU A N 1
ATOM 1555 C CA . LEU A 1 203 ? -21.094 -6.879 5.621 1 98.75 203 LEU A CA 1
ATOM 1556 C C . LEU A 1 203 ? -20.891 -5.707 4.668 1 98.75 203 LEU A C 1
ATOM 1558 O O . LEU A 1 203 ? -20.078 -4.82 4.934 1 98.75 203 LEU A O 1
ATOM 1562 N N . LEU A 1 204 ? -21.594 -5.699 3.568 1 98.88 204 LEU A N 1
ATOM 1563 C CA . LEU A 1 204 ? -21.469 -4.656 2.555 1 98.88 204 LEU A CA 1
ATOM 1564 C C . LEU A 1 204 ? -21.875 -3.299 3.125 1 98.88 204 LEU A C 1
ATOM 1566 O O . LEU A 1 204 ? -21.203 -2.293 2.861 1 98.88 204 LEU A O 1
ATOM 1570 N N . ARG A 1 205 ? -22.875 -3.207 3.98 1 98.62 205 ARG A N 1
ATOM 1571 C CA . ARG A 1 205 ? -23.422 -1.965 4.52 1 98.62 205 ARG A CA 1
ATOM 1572 C C . ARG A 1 205 ? -22.453 -1.333 5.516 1 98.62 205 ARG A C 1
ATOM 1574 O O . ARG A 1 205 ? -22.375 -0.108 5.613 1 98.62 205 ARG A O 1
ATOM 1581 N N . CYS A 1 206 ? -21.734 -2.129 6.195 1 98.19 206 CYS A N 1
ATOM 1582 C CA . CYS A 1 206 ? -20.969 -1.586 7.316 1 98.19 206 CYS A CA 1
ATOM 1583 C C . CYS A 1 206 ? -19.516 -1.371 6.93 1 98.19 206 CYS A C 1
ATOM 1585 O O . CYS A 1 206 ? -18.766 -0.718 7.656 1 98.19 206 CYS A O 1
ATOM 1587 N N . SER A 1 207 ? -19.094 -1.867 5.801 1 98.81 207 SER A N 1
ATOM 1588 C CA . SER A 1 207 ? -17.672 -1.891 5.449 1 98.81 207 SER A CA 1
ATOM 1589 C C . SER A 1 207 ? -17.25 -0.588 4.781 1 98.81 207 SER A C 1
ATOM 1591 O O . SER A 1 207 ? -17.984 -0.041 3.953 1 98.81 207 SER A O 1
ATOM 1593 N N . ASP A 1 208 ? -16.094 -0.07 5.18 1 98.81 208 ASP A N 1
ATOM 1594 C CA . ASP A 1 208 ? -15.43 1.022 4.477 1 98.81 208 ASP A CA 1
ATOM 1595 C C . ASP A 1 208 ? -14.617 0.499 3.297 1 98.81 208 ASP A C 1
ATOM 1597 O O . ASP A 1 208 ? -14.43 1.204 2.303 1 98.81 208 ASP A O 1
ATOM 1601 N N . PHE A 1 209 ? -14.062 -0.662 3.457 1 98.94 209 PHE A N 1
ATOM 1602 C CA . PHE A 1 209 ? -13.352 -1.414 2.428 1 98.94 209 PHE A CA 1
ATOM 1603 C C . PHE A 1 209 ? -13.922 -2.822 2.301 1 98.94 209 PHE A C 1
ATOM 1605 O O . PHE A 1 209 ? -14.117 -3.512 3.303 1 98.94 209 PHE A O 1
ATOM 1612 N N . VAL A 1 210 ? -14.219 -3.232 1.104 1 98.94 210 VAL A N 1
ATOM 1613 C CA . VAL A 1 210 ? -14.688 -4.594 0.844 1 98.94 210 VAL A CA 1
ATOM 1614 C C . VAL A 1 210 ? -13.633 -5.348 0.034 1 98.94 210 VAL A C 1
ATOM 1616 O O . VAL A 1 210 ? -13.305 -4.957 -1.087 1 98.94 210 VAL A O 1
ATOM 1619 N N . MET A 1 211 ? -13.117 -6.395 0.609 1 98.88 211 MET A N 1
ATOM 1620 C CA . MET A 1 211 ? -12.086 -7.234 -0.005 1 98.88 211 MET A CA 1
ATOM 1621 C C . MET A 1 211 ? -12.672 -8.57 -0.46 1 98.88 211 MET A C 1
ATOM 1623 O O . MET A 1 211 ? -13.258 -9.297 0.342 1 98.88 211 MET A O 1
ATOM 1627 N N . ILE A 1 212 ? -12.516 -8.875 -1.734 1 98.81 212 ILE A N 1
ATOM 1628 C CA . ILE A 1 212 ? -13 -10.141 -2.268 1 98.81 212 ILE A CA 1
ATOM 1629 C C . ILE A 1 212 ? -11.852 -11.148 -2.336 1 98.81 212 ILE A C 1
ATOM 1631 O O . ILE A 1 212 ? -10.859 -10.922 -3.033 1 98.81 212 ILE A O 1
ATOM 1635 N N . ALA A 1 213 ? -11.938 -12.227 -1.669 1 97.75 213 ALA A N 1
ATOM 1636 C CA . ALA A 1 213 ? -10.953 -13.305 -1.631 1 97.75 213 ALA A CA 1
ATOM 1637 C C . ALA A 1 213 ? -11.625 -14.672 -1.653 1 97.75 213 ALA A C 1
ATOM 1639 O O . ALA A 1 213 ? -11.484 -15.453 -0.711 1 97.75 213 ALA A O 1
ATOM 1640 N N . VAL A 1 214 ? -12.297 -14.953 -2.744 1 96.5 214 VAL A N 1
ATOM 1641 C CA . VAL A 1 214 ? -13 -16.219 -2.908 1 96.5 214 VAL A CA 1
ATOM 1642 C C . VAL A 1 214 ? -12.562 -16.891 -4.207 1 96.5 214 VAL A C 1
ATOM 1644 O O . VAL A 1 214 ? -12.047 -16.234 -5.109 1 96.5 214 VAL A O 1
ATOM 1647 N N . ASN A 1 215 ? -12.773 -18.203 -4.27 1 92.38 215 ASN A N 1
ATOM 1648 C CA . ASN A 1 215 ? -12.602 -18.906 -5.535 1 92.38 215 ASN A CA 1
ATOM 1649 C C . ASN A 1 215 ? -13.75 -18.625 -6.496 1 92.38 215 ASN A C 1
ATOM 1651 O O . ASN A 1 215 ? -14.883 -18.391 -6.062 1 92.38 215 ASN A O 1
ATOM 1655 N N . LEU A 1 216 ? -13.461 -18.609 -7.719 1 94 216 LEU A N 1
ATOM 1656 C CA . LEU A 1 216 ? -14.523 -18.5 -8.719 1 94 216 LEU A CA 1
ATOM 1657 C C . LEU A 1 216 ? -15.227 -19.844 -8.906 1 94 216 LEU A C 1
ATOM 1659 O O . LEU A 1 216 ? -14.586 -20.844 -9.234 1 94 216 LEU A O 1
ATOM 1663 N N . THR A 1 217 ? -16.406 -19.953 -8.578 1 91.38 217 THR A N 1
ATOM 1664 C CA . THR A 1 217 ? -17.328 -21.062 -8.773 1 91.38 217 THR A CA 1
ATOM 1665 C C . THR A 1 217 ? -18.656 -20.594 -9.352 1 91.38 217 THR A C 1
ATOM 1667 O O . THR A 1 217 ? -18.844 -19.391 -9.578 1 91.38 217 THR A O 1
ATOM 1670 N N . SER A 1 218 ? -19.547 -21.547 -9.625 1 92.88 218 SER A N 1
ATOM 1671 C CA . SER A 1 218 ? -20.875 -21.156 -10.094 1 92.88 218 SER A CA 1
ATOM 1672 C C . SER A 1 218 ? -21.594 -20.312 -9.055 1 92.88 218 SER A C 1
ATOM 1674 O O . SER A 1 218 ? -22.375 -19.422 -9.414 1 92.88 218 SER A O 1
ATOM 1676 N N . GLU A 1 219 ? -21.266 -20.484 -7.789 1 92.81 219 GLU A N 1
ATOM 1677 C CA . GLU A 1 219 ? -21.922 -19.781 -6.691 1 92.81 219 GLU A CA 1
ATOM 1678 C C . GLU A 1 219 ? -21.344 -18.391 -6.5 1 92.81 219 GLU A C 1
ATOM 1680 O O . GLU A 1 219 ? -22.031 -17.5 -5.984 1 92.81 219 GLU A O 1
ATOM 1685 N N . THR A 1 220 ? -20.156 -18.156 -6.914 1 95.25 220 THR A N 1
ATOM 1686 C CA . THR A 1 220 ? -19.5 -16.875 -6.637 1 95.25 220 THR A CA 1
ATOM 1687 C C . THR A 1 220 ? -19.453 -16.016 -7.891 1 95.25 220 THR A C 1
ATOM 1689 O O . THR A 1 220 ? -19.109 -14.828 -7.824 1 95.25 220 THR A O 1
ATOM 1692 N N . SER A 1 221 ? -19.75 -16.625 -9.055 1 96.75 221 SER A N 1
ATOM 1693 C CA . SER A 1 221 ? -19.812 -15.844 -10.281 1 96.75 221 SER A CA 1
ATOM 1694 C C . SER A 1 221 ? -20.891 -14.773 -10.203 1 96.75 221 SER A C 1
ATOM 1696 O O . SER A 1 221 ? -22.047 -15.062 -9.867 1 96.75 221 SER A O 1
ATOM 1698 N N . GLY A 1 222 ? -20.5 -13.57 -10.414 1 97.75 222 GLY A N 1
ATOM 1699 C CA . GLY A 1 222 ? -21.453 -12.469 -10.367 1 97.75 222 GLY A CA 1
ATOM 1700 C C . GLY A 1 222 ? -21.953 -12.172 -8.969 1 97.75 222 GLY A C 1
ATOM 1701 O O . GLY A 1 222 ? -23.062 -11.648 -8.805 1 97.75 222 GLY A O 1
ATOM 1702 N N . LEU A 1 223 ? -21.188 -12.555 -8 1 97.94 223 LEU A N 1
ATOM 1703 C CA . LEU A 1 223 ? -21.562 -12.391 -6.602 1 97.94 223 LEU A CA 1
ATOM 1704 C C . LEU A 1 223 ? -21.859 -10.93 -6.281 1 97.94 223 LEU A C 1
ATOM 1706 O O . LEU A 1 223 ? -22.75 -10.625 -5.484 1 97.94 223 LEU A O 1
ATOM 1710 N N . ILE A 1 224 ? -21.094 -10.016 -6.836 1 98.81 224 ILE A N 1
ATOM 1711 C CA . ILE A 1 224 ? -21.25 -8.578 -6.625 1 98.81 224 ILE A CA 1
ATOM 1712 C C . ILE A 1 224 ? -21.828 -7.93 -7.883 1 98.81 224 ILE A C 1
ATOM 1714 O O . ILE A 1 224 ? -21.141 -7.801 -8.898 1 98.81 224 ILE A O 1
ATOM 1718 N N . GLY A 1 225 ? -23.031 -7.594 -7.855 1 98.62 225 GLY A N 1
ATOM 1719 C CA . GLY A 1 225 ? -23.719 -6.906 -8.938 1 98.62 225 GLY A CA 1
ATOM 1720 C C . GLY A 1 225 ? -24.266 -5.559 -8.531 1 98.62 225 GLY A C 1
ATOM 1721 O O . GLY A 1 225 ? -23.75 -4.922 -7.605 1 98.62 225 GLY A O 1
ATOM 1722 N N . HIS A 1 226 ? -25.25 -5.082 -9.242 1 98.62 226 HIS A N 1
ATOM 1723 C CA . HIS A 1 226 ? -25.859 -3.781 -9 1 98.62 226 HIS A CA 1
ATOM 1724 C C . HIS A 1 226 ? -26.406 -3.691 -7.578 1 98.62 226 HIS A C 1
ATOM 1726 O O . HIS A 1 226 ? -26.188 -2.693 -6.887 1 98.62 226 HIS A O 1
ATOM 1732 N N . ARG A 1 227 ? -27.094 -4.68 -7.199 1 98.69 227 ARG A N 1
ATOM 1733 C CA . ARG A 1 227 ? -27.719 -4.676 -5.883 1 98.69 227 ARG A CA 1
ATOM 1734 C C . ARG A 1 227 ? -26.672 -4.586 -4.777 1 98.69 227 ARG A C 1
ATOM 1736 O O . ARG A 1 227 ? -26.766 -3.725 -3.898 1 98.69 227 ARG A O 1
ATOM 1743 N N . GLU A 1 228 ? -25.719 -5.469 -4.824 1 98.88 228 GLU A N 1
ATOM 1744 C CA . GLU A 1 228 ? -24.688 -5.504 -3.801 1 98.88 228 GLU A CA 1
ATOM 1745 C C . GLU A 1 228 ? -23.938 -4.18 -3.729 1 98.88 228 GLU A C 1
ATOM 1747 O O . GLU A 1 228 ? -23.656 -3.67 -2.639 1 98.88 228 GLU A O 1
ATOM 1752 N N . LEU A 1 229 ? -23.578 -3.625 -4.875 1 98.88 229 LEU A N 1
ATOM 1753 C CA . LEU A 1 229 ? -22.875 -2.354 -4.93 1 98.88 229 LEU A CA 1
ATOM 1754 C C . LEU A 1 229 ? -23.703 -1.233 -4.324 1 98.88 229 LEU A C 1
ATOM 1756 O O . LEU A 1 229 ? -23.172 -0.331 -3.678 1 98.88 229 LEU A O 1
ATOM 1760 N N . SER A 1 230 ? -25 -1.297 -4.527 1 98.75 230 SER A N 1
ATOM 1761 C CA . SER A 1 230 ? -25.891 -0.263 -4.004 1 98.75 230 SER A CA 1
ATOM 1762 C C . SER A 1 230 ? -25.969 -0.32 -2.48 1 98.75 230 SER A C 1
ATOM 1764 O O . SER A 1 230 ? -26.375 0.651 -1.837 1 98.75 230 SER A O 1
ATOM 1766 N N . LEU A 1 231 ? -25.641 -1.438 -1.88 1 98.81 231 LEU A N 1
ATOM 1767 C CA . LEU A 1 231 ? -25.672 -1.604 -0.43 1 98.81 231 LEU A CA 1
ATOM 1768 C C . LEU A 1 231 ? -24.422 -1.021 0.211 1 98.81 231 LEU A C 1
ATOM 1770 O O . LEU A 1 231 ? -24.391 -0.776 1.419 1 98.81 231 LEU A O 1
ATOM 1774 N N . MET A 1 232 ? -23.328 -0.866 -0.528 1 98.81 232 MET A N 1
ATOM 1775 C CA . MET A 1 232 ? -22.062 -0.356 0.008 1 98.81 232 MET A CA 1
ATOM 1776 C C . MET A 1 232 ? -22.172 1.134 0.32 1 98.81 232 MET A C 1
ATOM 1778 O O . MET A 1 232 ? -23.031 1.83 -0.237 1 98.81 232 MET A O 1
ATOM 1782 N N . LYS A 1 233 ? -21.297 1.615 1.217 1 98.25 233 LYS A N 1
ATOM 1783 C CA . LYS A 1 233 ? -21.219 3.045 1.502 1 98.25 233 LYS A CA 1
ATOM 1784 C C . LYS A 1 233 ? -20.703 3.82 0.288 1 98.25 233 LYS A C 1
ATOM 1786 O O . LYS A 1 233 ? -19.812 3.355 -0.426 1 98.25 233 LYS A O 1
ATOM 1791 N N . PRO A 1 234 ? -21.219 4.973 0.03 1 97.94 234 PRO A N 1
ATOM 1792 C CA . PRO A 1 234 ? -20.688 5.805 -1.053 1 97.94 234 PRO A CA 1
ATOM 1793 C C . PRO A 1 234 ? -19.203 6.121 -0.882 1 97.94 234 PRO A C 1
ATOM 1795 O O . PRO A 1 234 ? -18.531 6.457 -1.855 1 97.94 234 PRO A O 1
ATOM 1798 N N . THR A 1 235 ? -18.672 6 0.317 1 97.12 235 THR A N 1
ATOM 1799 C CA . THR A 1 235 ? -17.281 6.277 0.609 1 97.12 235 THR A CA 1
ATOM 1800 C C . THR A 1 235 ? -16.438 5.004 0.505 1 97.12 235 THR A C 1
ATOM 1802 O O . THR A 1 235 ? -15.227 5.035 0.698 1 97.12 235 THR A O 1
ATOM 1805 N N . ALA A 1 236 ? -17.016 3.885 0.191 1 98.62 236 ALA A N 1
ATOM 1806 C CA . ALA A 1 236 ? -16.359 2.588 0.28 1 98.62 236 ALA A CA 1
ATOM 1807 C C . ALA A 1 236 ? -15.516 2.312 -0.967 1 98.62 236 ALA A C 1
ATOM 1809 O O . ALA A 1 236 ? -15.773 2.881 -2.031 1 98.62 236 ALA A O 1
ATOM 1810 N N . THR A 1 237 ? -14.539 1.51 -0.822 1 98.88 237 THR A N 1
ATOM 1811 C CA . THR A 1 237 ? -13.711 0.995 -1.905 1 98.88 237 THR A CA 1
ATOM 1812 C C . THR A 1 237 ? -13.859 -0.518 -2.033 1 98.88 237 THR A C 1
ATOM 1814 O O . THR A 1 237 ? -13.867 -1.233 -1.029 1 98.88 237 THR A O 1
ATOM 1817 N N . LEU A 1 238 ? -14.07 -0.966 -3.207 1 98.94 238 LEU A N 1
ATOM 1818 C CA . LEU A 1 238 ? -14.109 -2.395 -3.5 1 98.94 238 LEU A CA 1
ATOM 1819 C C . LEU A 1 238 ? -12.758 -2.883 -4.016 1 98.94 238 LEU A C 1
ATOM 1821 O O . LEU A 1 238 ? -12.211 -2.312 -4.957 1 98.94 238 LEU A O 1
ATOM 1825 N N . ILE A 1 239 ? -12.188 -3.893 -3.389 1 98.94 239 ILE A N 1
ATOM 1826 C CA . ILE A 1 239 ? -10.93 -4.484 -3.816 1 98.94 239 ILE A CA 1
ATOM 1827 C C . ILE A 1 239 ? -11.156 -5.926 -4.258 1 98.94 239 ILE A C 1
ATOM 1829 O O . ILE A 1 239 ? -11.711 -6.73 -3.506 1 98.94 239 ILE A O 1
ATOM 1833 N N . ASN A 1 240 ? -10.734 -6.254 -5.453 1 98.88 240 ASN A N 1
ATOM 1834 C CA . ASN A 1 240 ? -10.891 -7.613 -5.965 1 98.88 240 ASN A CA 1
ATOM 1835 C C . ASN A 1 240 ? -9.547 -8.219 -6.367 1 98.88 240 ASN A C 1
ATOM 1837 O O . ASN A 1 240 ? -8.93 -7.777 -7.34 1 98.88 240 ASN A O 1
ATOM 1841 N N . ILE A 1 241 ? -9.086 -9.227 -5.68 1 98.12 241 ILE A N 1
ATOM 1842 C CA . ILE A 1 241 ? -7.836 -9.906 -5.988 1 98.12 241 ILE A CA 1
ATOM 1843 C C . ILE A 1 241 ? -8.125 -11.367 -6.355 1 98.12 241 ILE A C 1
ATOM 1845 O O . ILE A 1 241 ? -7.227 -12.211 -6.309 1 98.12 241 ILE A O 1
ATOM 1849 N N . SER A 1 242 ? -9.344 -11.695 -6.59 1 96.56 242 SER A N 1
ATOM 1850 C CA . SER A 1 242 ? -9.781 -13.047 -6.906 1 96.56 242 SER A CA 1
ATOM 1851 C C . SER A 1 242 ? -9.867 -13.266 -8.414 1 96.56 242 SER A C 1
ATOM 1853 O O . SER A 1 242 ? -8.844 -13.305 -9.102 1 96.56 242 SER A O 1
ATOM 1855 N N . ARG A 1 243 ? -11.125 -13.234 -8.977 1 97.56 243 ARG A N 1
ATOM 1856 C CA . ARG A 1 243 ? -11.375 -13.336 -10.414 1 97.56 243 ARG A CA 1
ATOM 1857 C C . ARG A 1 243 ? -12.328 -12.234 -10.875 1 97.56 243 ARG A C 1
ATOM 1859 O O . ARG A 1 243 ? -13.25 -11.852 -10.141 1 97.56 243 ARG A O 1
ATOM 1866 N N . GLY A 1 244 ? -12.07 -11.758 -12.07 1 97.69 244 GLY A N 1
ATOM 1867 C CA . GLY A 1 244 ? -12.891 -10.688 -12.602 1 97.69 244 GLY A CA 1
ATOM 1868 C C . GLY A 1 244 ? -14.367 -11.031 -12.648 1 97.69 244 GLY A C 1
ATOM 1869 O O . GLY A 1 244 ? -15.219 -10.164 -12.43 1 97.69 244 GLY A O 1
ATOM 1870 N N . LEU A 1 245 ? -14.68 -12.297 -12.789 1 97.81 245 LEU A N 1
ATOM 1871 C CA . LEU A 1 245 ? -16.047 -12.758 -13.016 1 97.81 245 LEU A CA 1
ATOM 1872 C C . LEU A 1 245 ? -16.844 -12.742 -11.727 1 97.81 245 LEU A C 1
ATOM 1874 O O . LEU A 1 245 ? -18.078 -12.914 -11.742 1 97.81 245 LEU A O 1
ATOM 1878 N N . ILE A 1 246 ? -16.25 -12.484 -10.648 1 98.38 246 ILE A N 1
ATOM 1879 C CA . ILE A 1 246 ? -16.938 -12.414 -9.375 1 98.38 246 ILE A CA 1
ATOM 1880 C C . ILE A 1 246 ? -17.75 -11.117 -9.297 1 98.38 246 ILE A C 1
ATOM 1882 O O . ILE A 1 246 ? -18.797 -11.07 -8.648 1 98.38 246 ILE A O 1
ATOM 1886 N N . VAL A 1 247 ? -17.297 -10.102 -9.992 1 98.69 247 VAL A N 1
ATOM 1887 C CA . VAL A 1 247 ? -17.938 -8.789 -10.008 1 98.69 247 VAL A CA 1
ATOM 1888 C C . VAL A 1 247 ? -18.547 -8.523 -11.383 1 98.69 247 VAL A C 1
ATOM 1890 O O . VAL A 1 247 ? -17.875 -8.711 -12.406 1 98.69 247 VAL A O 1
ATOM 1893 N N . ASN A 1 248 ? -19.844 -8.219 -11.398 1 98.56 248 ASN A N 1
ATOM 1894 C CA . ASN A 1 248 ? -20.406 -7.695 -12.641 1 98.56 248 ASN A CA 1
ATOM 1895 C C . ASN A 1 248 ? -19.75 -6.379 -13.039 1 98.56 248 ASN A C 1
ATOM 1897 O O . ASN A 1 248 ? -20.047 -5.332 -12.453 1 98.56 248 ASN A O 1
ATOM 1901 N N . GLN A 1 249 ? -19 -6.43 -14.055 1 97.88 249 GLN A N 1
ATOM 1902 C CA . GLN A 1 249 ? -18.141 -5.309 -14.406 1 97.88 249 GLN A CA 1
ATOM 1903 C C . GLN A 1 249 ? -18.953 -4.129 -14.93 1 97.88 249 GLN A C 1
ATOM 1905 O O . GLN A 1 249 ? -18.562 -2.973 -14.742 1 97.88 249 GLN A O 1
ATOM 1910 N N . ASP A 1 250 ? -20.031 -4.41 -15.609 1 97.94 250 ASP A N 1
ATOM 1911 C CA . ASP A 1 250 ? -20.906 -3.328 -16.047 1 97.94 250 ASP A CA 1
ATOM 1912 C C . ASP A 1 250 ? -21.516 -2.604 -14.852 1 97.94 250 ASP A C 1
ATOM 1914 O O . ASP A 1 250 ? -21.609 -1.373 -14.844 1 97.94 250 ASP A O 1
ATOM 1918 N N . ALA A 1 251 ? -21.984 -3.371 -13.922 1 98.69 251 ALA A N 1
ATOM 1919 C CA . ALA A 1 251 ? -22.516 -2.783 -12.695 1 98.69 251 ALA A CA 1
ATOM 1920 C C . ALA A 1 251 ? -21.438 -1.96 -11.977 1 98.69 251 ALA A C 1
ATOM 1922 O O . ALA A 1 251 ? -21.719 -0.871 -11.469 1 98.69 251 ALA A O 1
ATOM 1923 N N . LEU A 1 252 ? -20.281 -2.49 -11.914 1 98.81 252 LEU A N 1
ATOM 1924 C CA . LEU A 1 252 ? -19.172 -1.788 -11.273 1 98.81 252 LEU A CA 1
ATOM 1925 C C . LEU A 1 252 ? -18.891 -0.462 -11.969 1 98.81 252 LEU A C 1
ATOM 1927 O O . LEU A 1 252 ? -18.703 0.563 -11.312 1 98.81 252 LEU A O 1
ATOM 1931 N N . LEU A 1 253 ? -18.812 -0.529 -13.305 1 98.5 253 LEU A N 1
ATOM 1932 C CA . LEU A 1 253 ? -18.594 0.678 -14.102 1 98.5 253 LEU A CA 1
ATOM 1933 C C . LEU A 1 253 ? -19.625 1.747 -13.75 1 98.5 253 LEU A C 1
ATOM 1935 O O . LEU A 1 253 ? -19.266 2.896 -13.484 1 98.5 253 LEU A O 1
ATOM 1939 N N . GLU A 1 254 ? -20.828 1.359 -13.742 1 98.56 254 GLU A N 1
ATOM 1940 C CA . GLU A 1 254 ? -21.922 2.285 -13.43 1 98.56 254 GLU A CA 1
ATOM 1941 C C . GLU A 1 254 ? -21.781 2.844 -12.016 1 98.56 254 GLU A C 1
ATOM 1943 O O . GLU A 1 254 ? -21.953 4.043 -11.797 1 98.56 254 GLU A O 1
ATOM 1948 N N . ALA A 1 255 ? -21.484 2.01 -11.055 1 98.81 255 ALA A N 1
ATOM 1949 C CA . ALA A 1 255 ? -21.359 2.414 -9.656 1 98.81 255 ALA A CA 1
ATOM 1950 C C . ALA A 1 255 ? -20.219 3.42 -9.484 1 98.81 255 ALA A C 1
ATOM 1952 O O . ALA A 1 255 ? -20.344 4.391 -8.734 1 98.81 255 ALA A O 1
ATOM 1953 N N . LEU A 1 256 ? -19.141 3.24 -10.156 1 98.62 256 LEU A N 1
ATOM 1954 C CA . LEU A 1 256 ? -17.984 4.121 -10.062 1 98.62 256 LEU A CA 1
ATOM 1955 C C . LEU A 1 256 ? -18.266 5.465 -10.73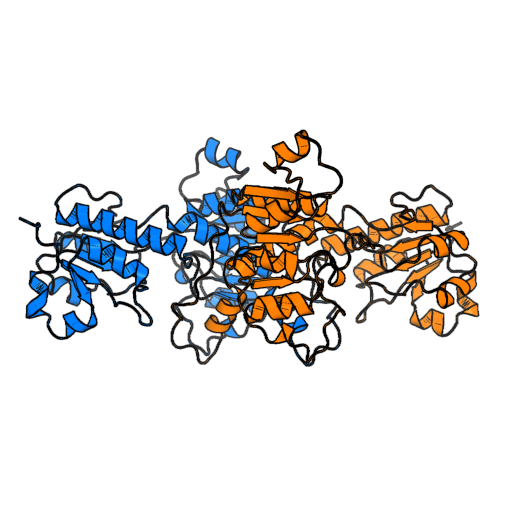4 1 98.62 256 LEU A C 1
ATOM 1957 O O . LEU A 1 256 ? -17.875 6.516 -10.211 1 98.62 256 LEU A O 1
ATOM 1961 N N . GLN A 1 257 ? -18.953 5.434 -11.852 1 98.25 257 GLN A N 1
ATOM 1962 C CA . GLN A 1 257 ? -19.266 6.652 -12.586 1 98.25 257 GLN A CA 1
ATOM 1963 C C . GLN A 1 257 ? -20.281 7.496 -11.828 1 98.25 257 GLN A C 1
ATOM 1965 O O . GLN A 1 257 ? -20.203 8.727 -11.836 1 98.25 257 GLN A O 1
ATOM 1970 N N . SER A 1 258 ? -21.234 6.816 -11.195 1 98.12 258 SER A N 1
ATOM 1971 C CA . SER A 1 258 ? -22.328 7.523 -10.523 1 98.12 258 SER A CA 1
ATOM 1972 C C . SER A 1 258 ? -21.938 7.93 -9.109 1 98.12 258 SER A C 1
ATOM 1974 O O . SER A 1 258 ? -22.641 8.688 -8.453 1 98.12 258 SER A O 1
ATOM 1976 N N . GLY A 1 259 ? -20.891 7.359 -8.625 1 97.75 259 GLY A N 1
ATOM 1977 C CA . GLY A 1 259 ? -20.469 7.664 -7.266 1 97.75 259 GLY A CA 1
ATOM 1978 C C . GLY A 1 259 ? -21.219 6.855 -6.219 1 97.75 259 GLY A C 1
ATOM 1979 O O . GLY A 1 259 ? -21.281 7.254 -5.055 1 97.75 259 GLY A O 1
ATOM 1980 N N . THR A 1 260 ? -21.781 5.785 -6.68 1 98.44 260 THR A N 1
ATOM 1981 C CA . THR A 1 260 ? -22.391 4.852 -5.734 1 98.44 260 THR A CA 1
ATOM 1982 C C . THR A 1 260 ? -21.344 4.336 -4.746 1 98.44 260 THR A C 1
ATOM 1984 O O . THR A 1 260 ? -21.641 4.152 -3.562 1 98.44 260 THR A O 1
ATOM 1987 N N . ILE A 1 261 ? -20.172 4.074 -5.16 1 98.62 261 ILE A N 1
ATOM 1988 C CA . ILE A 1 261 ? -19.016 3.82 -4.309 1 98.62 261 ILE A CA 1
ATOM 1989 C C . ILE A 1 261 ? -17.875 4.758 -4.695 1 98.62 261 ILE A C 1
ATOM 1991 O O . ILE A 1 261 ? -17.891 5.344 -5.777 1 98.62 261 ILE A O 1
ATOM 1995 N N . ARG A 1 262 ? -16.953 4.844 -3.842 1 97.94 262 ARG A N 1
ATOM 1996 C CA . ARG A 1 262 ? -15.859 5.809 -4.008 1 97.94 262 ARG A CA 1
ATOM 1997 C C . ARG A 1 262 ? -14.875 5.34 -5.074 1 97.94 262 ARG A C 1
ATOM 1999 O O . ARG A 1 262 ? -14.461 6.125 -5.93 1 97.94 262 ARG A O 1
ATOM 2006 N N . ALA A 1 263 ? -14.469 4.094 -4.945 1 98.69 263 ALA A N 1
ATOM 2007 C CA . ALA A 1 263 ? -13.359 3.627 -5.777 1 98.69 263 ALA A CA 1
ATOM 2008 C C . ALA A 1 263 ? -13.336 2.102 -5.852 1 98.69 263 ALA A C 1
ATOM 2010 O O . ALA A 1 263 ? -14.086 1.428 -5.137 1 98.69 263 ALA A O 1
ATOM 2011 N N . ALA A 1 264 ? -12.547 1.624 -6.73 1 98.88 264 ALA A N 1
ATOM 2012 C CA . ALA A 1 264 ? -12.234 0.199 -6.812 1 98.88 264 ALA A CA 1
ATOM 2013 C C . ALA A 1 264 ? -10.75 -0.024 -7.082 1 98.88 264 ALA A C 1
ATOM 2015 O O . ALA A 1 264 ? -10.102 0.8 -7.727 1 98.88 264 ALA A O 1
ATOM 2016 N N . ALA A 1 265 ? -10.195 -1.035 -6.562 1 98.88 265 ALA A N 1
ATOM 2017 C CA . ALA A 1 265 ? -8.852 -1.525 -6.852 1 98.88 265 ALA A CA 1
ATOM 2018 C C . ALA A 1 265 ? -8.875 -2.996 -7.254 1 98.88 265 ALA A C 1
ATOM 2020 O O . ALA A 1 265 ? -9.289 -3.854 -6.469 1 98.88 265 ALA A O 1
ATOM 2021 N N . LEU A 1 266 ? -8.43 -3.26 -8.469 1 98.75 266 LEU A N 1
ATOM 2022 C CA . LEU A 1 266 ? -8.641 -4.566 -9.086 1 98.75 266 LEU A CA 1
ATOM 2023 C C . LEU A 1 266 ? -7.324 -5.168 -9.555 1 98.75 266 LEU A C 1
ATOM 2025 O O . LEU A 1 266 ? -6.641 -4.59 -10.406 1 98.75 266 LEU A O 1
ATOM 2029 N N . ASP A 1 267 ? -6.996 -6.344 -9.07 1 98.5 267 ASP A N 1
ATOM 2030 C CA . ASP A 1 267 ? -5.871 -7.078 -9.648 1 98.5 267 ASP A CA 1
ATOM 2031 C C . ASP A 1 267 ? -6.34 -8.016 -10.758 1 98.5 267 ASP A C 1
ATOM 2033 O O . ASP A 1 267 ? -5.523 -8.688 -11.391 1 98.5 267 ASP A O 1
ATOM 2037 N N . VAL A 1 268 ? -7.66 -8.086 -10.906 1 97.38 268 VAL A N 1
ATOM 2038 C CA . VAL A 1 268 ? -8.242 -9 -11.875 1 97.38 268 VAL A CA 1
ATOM 2039 C C . VAL A 1 268 ? -9.383 -8.305 -12.625 1 97.38 268 VAL A C 1
ATOM 2041 O O . VAL A 1 268 ? -10.062 -7.441 -12.062 1 97.38 268 VAL A O 1
ATOM 2044 N N . THR A 1 269 ? -9.531 -8.641 -13.789 1 96.19 269 THR A N 1
ATOM 2045 C CA . THR A 1 269 ? -10.617 -8.172 -14.648 1 96.19 269 THR A CA 1
ATOM 2046 C C . THR A 1 269 ? -11.148 -9.312 -15.516 1 96.19 269 THR A C 1
ATOM 2048 O O . THR A 1 269 ? -10.633 -10.43 -15.469 1 96.19 269 THR A O 1
ATOM 2051 N N . HIS A 1 270 ? -12.156 -9 -16.266 1 94.62 270 HIS A N 1
ATOM 2052 C CA . HIS A 1 270 ? -12.641 -9.93 -17.281 1 94.62 270 HIS A CA 1
ATOM 2053 C C . HIS A 1 270 ? -12.977 -9.203 -18.578 1 94.62 270 HIS A C 1
ATOM 2055 O O . HIS A 1 270 ? -13.805 -8.289 -18.578 1 94.62 270 HIS A O 1
ATOM 2061 N N . PRO A 1 271 ? -12.453 -9.578 -19.688 1 93 271 PRO A N 1
ATOM 2062 C CA . PRO A 1 271 ? -11.32 -10.5 -19.781 1 93 271 PRO A CA 1
ATOM 2063 C C . PRO A 1 271 ? -10.039 -9.922 -19.188 1 93 271 PRO A C 1
ATOM 2065 O O . PRO A 1 271 ? -10.055 -8.805 -18.656 1 93 271 PRO A O 1
ATOM 2068 N N . GLU A 1 272 ? -8.961 -10.711 -19.172 1 89.31 272 GLU A N 1
ATOM 2069 C CA . GLU A 1 272 ? -7.641 -10.297 -18.703 1 89.31 272 GLU A CA 1
ATOM 2070 C C . GLU A 1 272 ? -6.598 -10.453 -19.812 1 89.31 272 GLU A C 1
ATOM 2072 O O . GLU A 1 272 ? -6.27 -11.57 -20.203 1 89.31 272 GLU A O 1
ATOM 2077 N N . PRO A 1 273 ? -6.164 -9.406 -20.312 1 89.94 273 PRO A N 1
ATOM 2078 C CA . PRO A 1 273 ? -6.449 -8.008 -19.953 1 89.94 273 PRO A CA 1
ATOM 2079 C C . PRO A 1 273 ? -7.766 -7.512 -20.531 1 89.94 273 PRO A C 1
ATOM 2081 O O . PRO A 1 273 ? -8.344 -8.164 -21.406 1 89.94 273 PRO A O 1
ATOM 2084 N N . LEU A 1 274 ? -8.156 -6.34 -20.078 1 93.31 274 LEU A N 1
ATOM 2085 C CA . LEU A 1 274 ? -9.328 -5.68 -20.625 1 93.31 274 LEU A CA 1
ATOM 2086 C C . LEU A 1 274 ? -9.055 -5.184 -22.047 1 93.31 274 LEU A C 1
ATOM 2088 O O . LEU A 1 274 ? -7.93 -4.801 -22.375 1 93.31 274 LEU A O 1
ATOM 2092 N N . PRO A 1 275 ? -10.18 -5.281 -22.859 1 92.62 275 PRO A N 1
ATOM 2093 C CA . PRO A 1 275 ? -10.008 -4.562 -24.109 1 92.62 275 PRO A CA 1
ATOM 2094 C C . PRO A 1 275 ? -9.547 -3.119 -23.922 1 92.62 275 PRO A C 1
ATOM 2096 O O . PRO A 1 275 ? -9.977 -2.457 -22.969 1 92.62 275 PRO A O 1
ATOM 2099 N N . ARG A 1 276 ? -8.703 -2.672 -24.719 1 92.12 276 ARG A N 1
ATOM 2100 C CA . ARG A 1 276 ? -7.984 -1.418 -24.516 1 92.12 276 ARG A CA 1
ATOM 2101 C C . ARG A 1 276 ? -8.93 -0.226 -24.578 1 92.12 276 ARG A C 1
ATOM 2103 O O . ARG A 1 276 ? -8.586 0.873 -24.141 1 92.12 276 ARG A O 1
ATOM 2110 N N . ASP A 1 277 ? -10.133 -0.387 -25.078 1 91.81 277 ASP A N 1
ATOM 2111 C CA . ASP A 1 277 ? -11.125 0.684 -25.141 1 91.81 277 ASP A CA 1
ATOM 2112 C C . ASP A 1 277 ? -12.172 0.526 -24.047 1 91.81 277 ASP A C 1
ATOM 2114 O O . ASP A 1 277 ? -13.188 1.22 -24.047 1 91.81 277 ASP A O 1
ATOM 2118 N N . HIS A 1 278 ? -11.938 -0.367 -23.25 1 94.38 278 HIS A N 1
ATOM 2119 C CA . HIS A 1 278 ? -12.914 -0.582 -22.188 1 94.38 278 HIS A CA 1
ATOM 2120 C C . HIS A 1 278 ? -13.039 0.651 -21.297 1 94.38 278 HIS A C 1
ATOM 2122 O O . HIS A 1 278 ? -12.039 1.203 -20.844 1 94.38 278 HIS A O 1
ATOM 2128 N N . PRO A 1 279 ? -14.172 1.071 -20.922 1 95.94 279 PRO A N 1
ATOM 2129 C CA . PRO A 1 279 ? -14.375 2.322 -20.188 1 95.94 279 PRO A CA 1
ATOM 2130 C C . PRO A 1 279 ? -13.766 2.295 -18.797 1 95.94 279 PRO A C 1
ATOM 2132 O O . PRO A 1 279 ? -13.391 3.342 -18.266 1 95.94 279 PRO A O 1
ATOM 2135 N N . LEU A 1 280 ? -13.602 1.189 -18.172 1 95.56 280 LEU A N 1
ATOM 2136 C CA . LEU A 1 280 ? -13.016 1.065 -16.844 1 95.56 280 LEU A CA 1
ATOM 2137 C C . LEU A 1 280 ? -11.594 1.613 -16.828 1 95.56 280 LEU A C 1
ATOM 2139 O O . LEU A 1 280 ? -11.109 2.076 -15.789 1 95.56 280 LEU A O 1
ATOM 2143 N N . LEU A 1 281 ? -10.961 1.532 -17.953 1 95.25 281 LEU A N 1
ATOM 2144 C CA . LEU A 1 281 ? -9.555 1.911 -18.047 1 95.25 281 LEU A CA 1
ATOM 2145 C C . LEU A 1 281 ? -9.391 3.428 -17.984 1 95.25 281 LEU A C 1
ATOM 2147 O O . LEU A 1 281 ? -8.289 3.932 -17.781 1 95.25 281 LEU A O 1
ATOM 2151 N N . GLU A 1 282 ? -10.484 4.152 -18.109 1 93.56 282 GLU A N 1
ATOM 2152 C CA . GLU A 1 282 ? -10.414 5.609 -18.188 1 93.56 282 GLU A CA 1
ATOM 2153 C C . GLU A 1 282 ? -10.906 6.258 -16.891 1 93.56 282 GLU A C 1
ATOM 2155 O O . GLU A 1 282 ? -10.82 7.48 -16.734 1 93.56 282 GLU A O 1
ATOM 2160 N N . LEU A 1 283 ? -11.406 5.492 -16 1 95.75 283 LEU A N 1
ATOM 2161 C CA . LEU A 1 283 ? -11.945 6.051 -14.766 1 95.75 283 LEU A CA 1
ATOM 2162 C C . LEU A 1 283 ? -10.828 6.449 -13.82 1 95.75 283 LEU A C 1
ATOM 2164 O O . LEU A 1 283 ? -9.883 5.684 -13.609 1 95.75 283 LEU A O 1
ATOM 2168 N N . PRO A 1 284 ? -10.883 7.594 -13.234 1 94.19 284 PRO A N 1
ATOM 2169 C CA . PRO A 1 284 ? -9.828 8.055 -12.328 1 94.19 284 PRO A CA 1
ATOM 2170 C C . PRO A 1 284 ? -9.875 7.371 -10.969 1 94.19 284 PRO A C 1
ATOM 2172 O O . PRO A 1 284 ? -8.898 7.426 -10.211 1 94.19 284 PRO A O 1
ATOM 2175 N N . ASN A 1 285 ? -11.008 6.801 -10.617 1 97.31 285 ASN A N 1
ATOM 2176 C CA . ASN A 1 285 ? -11.156 6.223 -9.281 1 97.31 285 ASN A CA 1
ATOM 2177 C C . ASN A 1 285 ? -11.078 4.699 -9.32 1 97.31 285 ASN A C 1
ATOM 2179 O O . ASN A 1 285 ? -11.641 4.02 -8.461 1 97.31 285 ASN A O 1
ATOM 2183 N N . VAL A 1 286 ? -10.367 4.16 -10.336 1 97.75 286 VAL A N 1
ATOM 2184 C CA . VAL A 1 286 ? -10.102 2.727 -10.391 1 97.75 286 VAL A CA 1
ATOM 2185 C C . VAL A 1 286 ? -8.594 2.49 -10.508 1 97.75 286 VAL A C 1
ATOM 2187 O O . VAL A 1 286 ? -7.91 3.172 -11.273 1 97.75 286 VAL A O 1
ATOM 2190 N N . LEU A 1 287 ? -8.094 1.688 -9.68 1 98.5 287 LEU A N 1
ATOM 2191 C CA . LEU A 1 287 ? -6.73 1.175 -9.75 1 98.5 287 LEU A CA 1
ATOM 2192 C C . LEU A 1 287 ? -6.719 -0.264 -10.258 1 98.5 287 LEU A C 1
ATOM 2194 O O . LEU A 1 287 ? -7.398 -1.129 -9.695 1 98.5 287 LEU A O 1
ATOM 2198 N N . ILE A 1 288 ? -6.012 -0.518 -11.352 1 98.19 288 ILE A N 1
ATOM 2199 C CA . ILE A 1 288 ? -5.984 -1.848 -11.945 1 98.19 288 ILE A CA 1
ATOM 2200 C C . ILE A 1 288 ? -4.539 -2.324 -12.078 1 98.19 288 ILE A C 1
ATOM 2202 O O . ILE A 1 288 ? -3.689 -1.608 -12.617 1 98.19 288 ILE A O 1
ATOM 2206 N N . THR A 1 289 ? -4.223 -3.438 -11.523 1 97.88 289 THR A N 1
ATOM 2207 C CA . THR A 1 289 ? -2.977 -4.148 -11.797 1 97.88 289 THR A CA 1
ATOM 2208 C C . THR A 1 289 ? -3.248 -5.438 -12.57 1 97.88 289 THR A C 1
ATOM 2210 O O . THR A 1 289 ? -4.359 -5.969 -12.523 1 97.88 289 THR A O 1
ATOM 2213 N N . PRO A 1 290 ? -2.295 -5.891 -13.367 1 95.81 290 PRO A N 1
ATOM 2214 C CA . PRO A 1 290 ? -2.547 -6.984 -14.312 1 95.81 290 PRO A CA 1
ATOM 2215 C C . PRO A 1 290 ? -2.273 -8.359 -13.703 1 95.81 290 PRO A C 1
ATOM 2217 O O . PRO A 1 290 ? -1.454 -9.117 -14.227 1 95.81 290 PRO A O 1
ATOM 2220 N N . HIS A 1 291 ? -3.039 -8.664 -12.625 1 94.94 291 HIS A N 1
ATOM 2221 C CA . HIS A 1 291 ? -3.031 -9.992 -12.016 1 94.94 291 HIS A CA 1
ATOM 2222 C C . HIS A 1 291 ? -1.635 -10.359 -11.523 1 94.94 291 HIS A C 1
ATOM 2224 O O . HIS A 1 291 ? -1.113 -11.422 -11.867 1 94.94 291 HIS A O 1
ATOM 2230 N N . ILE A 1 292 ? -1.108 -9.547 -10.672 1 95.88 292 ILE A N 1
ATOM 2231 C CA . ILE A 1 292 ? 0.278 -9.719 -10.25 1 95.88 292 ILE A CA 1
ATOM 2232 C C . ILE A 1 292 ? 0.324 -10.109 -8.773 1 95.88 292 ILE A C 1
ATOM 2234 O O . ILE A 1 292 ? 1.35 -9.938 -8.117 1 95.88 292 ILE A O 1
ATOM 2238 N N . GLY A 1 293 ? -0.742 -10.547 -8.227 1 95.5 293 GLY A N 1
ATOM 2239 C CA . GLY A 1 293 ? -0.822 -10.914 -6.824 1 95.5 293 GLY A CA 1
ATOM 2240 C C . GLY A 1 293 ? 0.263 -11.883 -6.398 1 95.5 293 GLY A C 1
ATOM 2241 O O . GLY A 1 293 ? 0.782 -11.797 -5.285 1 95.5 293 GLY A O 1
ATOM 2242 N N . ILE A 1 294 ? 0.639 -12.75 -7.316 1 94.38 294 ILE A N 1
ATOM 2243 C CA . ILE A 1 294 ? 1.575 -13.812 -6.965 1 94.38 294 ILE A CA 1
ATOM 2244 C C . ILE A 1 294 ? 2.951 -13.5 -7.551 1 94.38 294 ILE A C 1
ATOM 2246 O O . ILE A 1 294 ? 3.865 -14.328 -7.473 1 94.38 294 ILE A O 1
ATOM 2250 N N . SER A 1 295 ? 3.115 -12.32 -8.164 1 93 295 SER A N 1
ATOM 2251 C CA . SER A 1 295 ? 4.277 -12.039 -8.992 1 93 295 SER A CA 1
ATOM 2252 C C . SER A 1 295 ? 5.445 -11.531 -8.156 1 93 295 SER A C 1
ATOM 2254 O O . SER A 1 295 ? 5.852 -10.375 -8.289 1 93 295 SER A O 1
ATOM 2256 N N . THR A 1 296 ? 6.027 -12.336 -7.387 1 94.75 296 THR A N 1
ATOM 2257 C CA . THR A 1 296 ? 7.332 -12.156 -6.758 1 94.75 296 THR A CA 1
ATOM 2258 C C . THR A 1 296 ? 8.25 -13.336 -7.07 1 94.75 296 THR A C 1
ATOM 2260 O O . THR A 1 296 ? 7.781 -14.461 -7.27 1 94.75 296 THR A O 1
ATOM 2263 N N . ILE A 1 297 ? 9.477 -13.094 -7.113 1 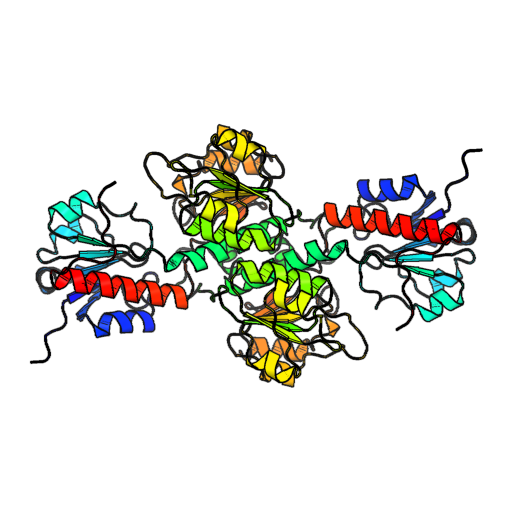91 297 ILE A N 1
ATOM 2264 C CA . ILE A 1 297 ? 10.422 -14.148 -7.484 1 91 297 ILE A CA 1
ATOM 2265 C C . ILE A 1 297 ? 10.375 -15.266 -6.445 1 91 297 ILE A C 1
ATOM 2267 O O . ILE A 1 297 ? 10.43 -16.453 -6.793 1 91 297 ILE A O 1
ATOM 2271 N N . THR A 1 298 ? 10.281 -14.867 -5.211 1 93.94 298 THR A N 1
ATOM 2272 C CA . THR A 1 298 ? 10.227 -15.836 -4.125 1 93.94 298 THR A CA 1
ATOM 2273 C C . THR A 1 298 ? 9 -16.734 -4.262 1 93.94 298 THR A C 1
ATOM 2275 O O . THR A 1 298 ? 9.094 -17.953 -4.145 1 93.94 298 THR A O 1
ATOM 2278 N N . THR A 1 299 ? 7.887 -16.156 -4.523 1 96.38 299 THR A N 1
ATOM 2279 C CA . THR A 1 299 ? 6.645 -16.906 -4.684 1 96.38 299 THR A CA 1
ATOM 2280 C C . THR A 1 299 ? 6.707 -17.797 -5.922 1 96.38 299 THR A C 1
ATOM 2282 O O . THR A 1 299 ? 6.297 -18.953 -5.879 1 96.38 299 THR A O 1
ATOM 2285 N N . ALA A 1 300 ? 7.207 -17.266 -7.016 1 94.81 300 ALA A N 1
ATOM 2286 C CA . ALA A 1 300 ? 7.336 -18.031 -8.25 1 94.81 300 ALA A CA 1
ATOM 2287 C C . ALA A 1 300 ? 8.203 -19.281 -8.039 1 94.81 300 ALA A C 1
ATOM 2289 O O . ALA A 1 300 ? 7.852 -20.375 -8.484 1 94.81 300 ALA A O 1
ATOM 2290 N N . ARG A 1 301 ? 9.297 -19.109 -7.379 1 96 301 ARG A N 1
ATOM 2291 C CA . ARG A 1 301 ? 10.188 -20.219 -7.078 1 96 301 ARG A CA 1
ATOM 2292 C C . ARG A 1 301 ? 9.469 -21.281 -6.254 1 96 301 ARG A C 1
ATOM 2294 O O . ARG A 1 301 ? 9.562 -22.484 -6.551 1 96 301 ARG A O 1
ATOM 2301 N N . GLY A 1 302 ? 8.781 -20.812 -5.258 1 97.31 302 GLY A N 1
ATOM 2302 C CA . GLY A 1 302 ? 8.016 -21.734 -4.43 1 97.31 302 GLY A CA 1
ATOM 2303 C C . GLY A 1 302 ? 6.949 -22.469 -5.203 1 97.31 302 GLY A C 1
ATOM 2304 O O . GLY A 1 302 ? 6.734 -23.672 -4.984 1 97.31 302 GLY A O 1
ATOM 2305 N N . MET A 1 303 ? 6.273 -21.797 -6.078 1 97.44 303 MET A N 1
ATOM 2306 C CA . MET A 1 303 ? 5.238 -22.406 -6.91 1 97.44 303 MET A CA 1
ATOM 2307 C C . MET A 1 303 ? 5.824 -23.5 -7.809 1 97.44 303 MET A C 1
ATOM 2309 O O . MET A 1 303 ? 5.293 -24.609 -7.879 1 97.44 303 MET A O 1
ATOM 2313 N N . VAL A 1 304 ? 6.938 -23.156 -8.453 1 97.88 304 VAL A N 1
ATOM 2314 C CA . VAL A 1 304 ? 7.543 -24.109 -9.383 1 97.88 304 VAL A CA 1
ATOM 2315 C C . VAL A 1 304 ? 8.031 -25.328 -8.625 1 97.88 304 VAL A C 1
ATOM 2317 O O . VAL A 1 304 ? 7.836 -26.469 -9.07 1 97.88 304 VAL A O 1
ATOM 2320 N N . LYS A 1 305 ? 8.648 -25.141 -7.477 1 98.56 305 LYS A N 1
ATOM 2321 C CA . LYS A 1 305 ? 9.094 -26.266 -6.66 1 98.56 305 LYS A CA 1
ATOM 2322 C C . LYS A 1 305 ? 7.922 -27.156 -6.277 1 98.56 305 LYS A C 1
ATOM 2324 O O . LYS A 1 305 ? 8.031 -28.391 -6.336 1 98.56 305 LYS A O 1
ATOM 2329 N N . LYS A 1 306 ? 6.828 -26.531 -5.902 1 98.31 306 LYS A N 1
ATOM 2330 C CA . LYS A 1 306 ? 5.645 -27.312 -5.527 1 98.31 306 LYS A CA 1
ATOM 2331 C C . LYS A 1 306 ? 5.047 -28.016 -6.738 1 98.31 306 LYS A C 1
ATOM 2333 O O . LYS A 1 306 ? 4.582 -29.156 -6.625 1 98.31 306 LYS A O 1
ATOM 2338 N N . MET A 1 307 ? 5.012 -27.359 -7.848 1 98.44 307 MET A N 1
ATOM 2339 C CA . MET A 1 307 ? 4.555 -27.984 -9.078 1 98.44 307 MET A CA 1
ATOM 2340 C C . MET A 1 307 ? 5.391 -29.234 -9.398 1 98.44 307 MET A C 1
ATOM 2342 O O . MET A 1 307 ? 4.844 -30.281 -9.734 1 98.44 307 MET A O 1
ATOM 2346 N N . VAL A 1 308 ? 6.688 -29.062 -9.234 1 98.62 308 VAL A N 1
ATOM 2347 C CA . VAL A 1 308 ? 7.617 -30.156 -9.523 1 98.62 308 VAL A CA 1
ATOM 2348 C C . VAL A 1 308 ? 7.383 -31.312 -8.547 1 98.62 308 VAL A C 1
ATOM 2350 O O . VAL A 1 308 ? 7.355 -32.469 -8.945 1 98.62 308 VAL A O 1
ATOM 2353 N N . GLU A 1 309 ? 7.234 -30.953 -7.309 1 98.62 309 GLU A N 1
ATOM 2354 C CA . GLU A 1 309 ? 6.957 -31.969 -6.297 1 98.62 309 GLU A CA 1
ATOM 2355 C C . GLU A 1 309 ? 5.691 -32.75 -6.633 1 98.62 309 GLU A C 1
ATOM 2357 O O . GLU A 1 309 ? 5.68 -33.969 -6.574 1 98.62 309 GLU A O 1
ATOM 2362 N N . ASN A 1 310 ? 4.625 -32.062 -6.973 1 98.69 310 ASN A N 1
ATOM 2363 C CA . ASN A 1 310 ? 3.361 -32.688 -7.363 1 98.69 310 ASN A CA 1
ATOM 2364 C C . ASN A 1 310 ? 3.529 -33.562 -8.602 1 98.69 310 ASN A C 1
ATOM 2366 O O . ASN A 1 310 ? 3.029 -34.688 -8.641 1 98.69 310 ASN A O 1
ATOM 2370 N N . ALA A 1 311 ? 4.242 -33.062 -9.57 1 98.69 311 ALA A N 1
ATOM 2371 C CA . ALA A 1 311 ? 4.438 -33.75 -10.828 1 98.69 311 ALA A CA 1
ATOM 2372 C C . ALA A 1 311 ? 5.25 -35.031 -10.625 1 98.69 311 ALA A C 1
ATOM 2374 O O . ALA A 1 311 ? 4.93 -36.094 -11.188 1 98.69 311 ALA A O 1
ATOM 2375 N N . LEU A 1 312 ? 6.273 -34.938 -9.797 1 98.31 312 LEU A N 1
ATOM 2376 C CA . LEU A 1 312 ? 7.117 -36.094 -9.531 1 98.31 312 LEU A CA 1
ATOM 2377 C C . LEU A 1 312 ? 6.324 -37.188 -8.844 1 98.31 312 LEU A C 1
ATOM 2379 O O . LEU A 1 312 ? 6.453 -38.375 -9.188 1 98.31 312 LEU A O 1
ATOM 2383 N N . ALA A 1 313 ? 5.574 -36.781 -7.875 1 98.5 313 ALA A N 1
ATOM 2384 C CA . ALA A 1 313 ? 4.73 -37.75 -7.191 1 98.5 313 ALA A CA 1
ATOM 2385 C C . ALA A 1 313 ? 3.771 -38.438 -8.164 1 98.5 313 ALA A C 1
ATOM 2387 O O . ALA A 1 313 ? 3.611 -39.656 -8.148 1 98.5 313 ALA A O 1
ATOM 2388 N N . GLY A 1 314 ? 3.146 -37.688 -9.031 1 97.94 314 GLY A N 1
ATOM 2389 C CA . GLY A 1 314 ? 2.217 -38.219 -10.016 1 97.94 314 GLY A CA 1
ATOM 2390 C C . GLY A 1 314 ? 2.861 -39.188 -10.984 1 97.94 314 GLY A C 1
ATOM 2391 O O . GLY A 1 314 ? 2.318 -40.25 -11.242 1 97.94 314 GLY A O 1
ATOM 2392 N N . VAL A 1 315 ? 4.043 -38.844 -11.453 1 97.88 315 VAL A N 1
ATOM 2393 C CA . VAL A 1 315 ? 4.746 -39.656 -12.438 1 97.88 315 VAL A CA 1
ATOM 2394 C C . VAL A 1 315 ? 5.219 -40.938 -11.789 1 97.88 315 VAL A C 1
ATOM 2396 O O . VAL A 1 315 ? 5.262 -42 -12.445 1 97.88 315 VAL A O 1
ATOM 2399 N N . LYS A 1 316 ? 5.414 -40.906 -10.555 1 96.94 316 LYS A N 1
ATOM 2400 C CA . LYS A 1 316 ? 5.91 -42.062 -9.836 1 96.94 316 LYS A CA 1
ATOM 2401 C C . LYS A 1 316 ? 4.762 -42.906 -9.281 1 96.94 316 LYS A C 1
ATOM 2403 O O . LYS A 1 316 ? 4.988 -43.906 -8.617 1 96.94 316 LYS A O 1
ATOM 2408 N N . GLY A 1 317 ? 3.6 -42.438 -9.484 1 96.62 317 GLY A N 1
ATOM 2409 C CA . GLY A 1 317 ? 2.443 -43.188 -9 1 96.62 317 GLY A CA 1
ATOM 2410 C C . GLY A 1 317 ? 2.248 -43.062 -7.5 1 96.62 317 GLY A C 1
ATOM 2411 O O . GLY A 1 317 ? 1.638 -43.938 -6.875 1 96.62 317 GLY A O 1
ATOM 2412 N N . LEU A 1 318 ? 2.844 -42.062 -6.922 1 97.62 318 LEU A N 1
ATOM 2413 C CA . LEU A 1 318 ? 2.705 -41.781 -5.496 1 97.62 318 LEU A CA 1
ATOM 2414 C C . LEU A 1 318 ? 1.551 -40.812 -5.246 1 97.62 318 LEU A C 1
ATOM 2416 O O . LEU A 1 318 ? 1.055 -40.156 -6.176 1 97.62 318 LEU A O 1
ATOM 2420 N N . PRO A 1 319 ? 1.077 -40.781 -4.012 1 97.31 319 PRO A N 1
ATOM 2421 C CA . PRO A 1 319 ? 0.067 -39.781 -3.703 1 97.31 319 PRO A CA 1
ATOM 2422 C C . PRO A 1 319 ? 0.542 -38.375 -4.004 1 97.31 319 PRO A C 1
ATOM 2424 O O . PRO A 1 319 ? 1.646 -37.969 -3.605 1 97.31 319 PRO A O 1
ATOM 2427 N N . VAL A 1 320 ? -0.208 -37.656 -4.723 1 98.06 320 VAL A N 1
ATOM 2428 C CA . VAL A 1 320 ? 0.117 -36.281 -5.094 1 98.06 320 VAL A CA 1
ATOM 2429 C C . VAL A 1 320 ? -0.225 -35.312 -3.941 1 98.06 320 VAL A C 1
ATOM 2431 O O . VAL A 1 320 ? -1.385 -35.219 -3.531 1 98.06 320 VAL A O 1
ATOM 2434 N N . PRO A 1 321 ? 0.699 -34.594 -3.383 1 97.31 321 PRO A N 1
ATOM 2435 C CA . PRO A 1 321 ? 0.532 -33.812 -2.15 1 97.31 321 PRO A CA 1
ATOM 2436 C C . PRO A 1 321 ? -0.607 -32.812 -2.242 1 97.31 321 PRO A C 1
ATOM 2438 O O . PRO A 1 321 ? -1.324 -32.594 -1.262 1 97.31 321 PRO A O 1
ATOM 2441 N N . ASN A 1 322 ? -0.854 -32.125 -3.367 1 97.81 322 ASN A N 1
ATOM 2442 C CA . ASN A 1 322 ? -1.839 -31.062 -3.518 1 97.81 322 ASN A CA 1
ATOM 2443 C C . ASN A 1 322 ? -2.867 -31.391 -4.594 1 97.81 322 ASN A C 1
ATOM 2445 O O . ASN A 1 322 ? -3.262 -30.531 -5.375 1 97.81 322 ASN A O 1
ATOM 2449 N N . GLU A 1 323 ? -3.16 -32.625 -4.625 1 98.06 323 GLU A N 1
ATOM 2450 C CA . GLU A 1 323 ? -4.156 -33.062 -5.594 1 98.06 323 GLU A CA 1
ATOM 2451 C C . GLU A 1 323 ? -5.488 -32.375 -5.379 1 98.06 323 GLU A C 1
ATOM 2453 O O . GLU A 1 323 ? -5.918 -32.156 -4.242 1 98.06 323 GLU A O 1
ATOM 2458 N N . VAL A 1 324 ? -6.027 -31.953 -6.504 1 95.75 324 VAL A N 1
ATOM 2459 C CA . VAL A 1 324 ? -7.324 -31.297 -6.457 1 95.75 324 VAL A CA 1
ATOM 2460 C C . VAL A 1 324 ? -8.406 -32.219 -6.988 1 95.75 324 VAL A C 1
ATOM 2462 O O . VAL A 1 324 ? -8.148 -33.031 -7.883 1 95.75 324 VAL A O 1
ATOM 2465 N N . HIS A 1 325 ? -9.539 -32.156 -6.379 1 90.12 325 HIS A N 1
ATOM 2466 C CA . HIS A 1 325 ? -10.68 -32.969 -6.809 1 90.12 325 HIS A CA 1
ATOM 2467 C C . HIS A 1 325 ? -11.828 -32.094 -7.285 1 90.12 325 HIS A C 1
ATOM 2469 O O . HIS A 1 325 ? -11.93 -30.922 -6.898 1 90.12 325 HIS A O 1
ATOM 2475 N N . PRO A 1 326 ? -12.555 -32.75 -8.234 1 80.69 326 PRO A N 1
ATOM 2476 C CA . PRO A 1 326 ? -13.68 -31.953 -8.742 1 80.69 326 PRO A CA 1
ATOM 2477 C C . PRO A 1 326 ? -14.586 -31.438 -7.633 1 80.69 326 PRO A C 1
ATOM 2479 O O . PRO A 1 326 ? -14.742 -32.094 -6.598 1 80.69 326 PRO A O 1
ATOM 2482 N N . HIS A 1 327 ? -14.953 -30.141 -7.703 1 65.81 327 HIS A N 1
ATOM 2483 C CA . HIS A 1 327 ? -15.922 -29.594 -6.762 1 65.81 327 HIS A CA 1
ATOM 2484 C C . HIS A 1 327 ? -17.328 -30.125 -7.035 1 65.81 327 HIS A C 1
ATOM 2486 O O . HIS A 1 327 ? -17.656 -30.469 -8.172 1 65.81 327 HIS A O 1
ATOM 2492 N N . MET B 1 1 ? -22.516 38.719 28.109 1 39.31 1 MET B N 1
ATOM 2493 C CA . MET B 1 1 ? -21.844 39.5 27.062 1 39.31 1 MET B CA 1
ATOM 2494 C C . MET B 1 1 ? -21.094 38.562 26.094 1 39.31 1 MET B C 1
ATOM 2496 O O . MET B 1 1 ? -20.297 37.75 26.516 1 39.31 1 MET B O 1
ATOM 2500 N N . GLU B 1 2 ? -21.625 38.188 25 1 47.09 2 GLU B N 1
ATOM 2501 C CA . GLU B 1 2 ? -21.031 37.219 24.094 1 47.09 2 GLU B CA 1
ATOM 2502 C C . GLU B 1 2 ? -19.562 37.5 23.875 1 47.09 2 GLU B C 1
ATOM 2504 O O . GLU B 1 2 ? -19.203 38.562 23.359 1 47.09 2 GLU B O 1
ATOM 2509 N N . GLU B 1 3 ? -18.75 37.031 24.781 1 60 3 GLU B N 1
ATOM 2510 C CA . GLU B 1 3 ? -17.328 37.344 24.766 1 60 3 GLU B CA 1
ATOM 2511 C C . GLU B 1 3 ? -16.781 37.344 23.344 1 60 3 GLU B C 1
ATOM 2513 O O . GLU B 1 3 ? -17.094 36.438 22.562 1 60 3 GLU B O 1
ATOM 2518 N N . GLU B 1 4 ? -16.375 38.469 22.812 1 86.25 4 GLU B N 1
ATOM 2519 C CA . GLU B 1 4 ? -15.844 38.688 21.469 1 86.25 4 GLU B CA 1
ATOM 2520 C C . GLU B 1 4 ? -14.75 37.688 21.141 1 86.25 4 GLU B C 1
ATOM 2522 O O . GLU B 1 4 ? -13.844 37.438 21.953 1 86.25 4 GLU B O 1
ATOM 2527 N N . LYS B 1 5 ? -14.953 36.75 20.141 1 95.62 5 LYS B N 1
ATOM 2528 C CA . LYS B 1 5 ? -13.969 35.781 19.703 1 95.62 5 LYS B CA 1
ATOM 2529 C C . LYS B 1 5 ? -12.617 36.438 19.438 1 95.62 5 LYS B C 1
ATOM 2531 O O . LYS B 1 5 ? -12.555 37.531 18.859 1 95.62 5 LYS B O 1
ATOM 2536 N N . PRO B 1 6 ? -11.617 35.906 20 1 97.75 6 PRO B N 1
ATOM 2537 C CA . PRO B 1 6 ? -10.305 36.438 19.641 1 97.75 6 PRO B CA 1
ATOM 2538 C C . PRO B 1 6 ? -10.016 36.312 18.141 1 97.75 6 PRO B C 1
ATOM 2540 O O . PRO B 1 6 ? -10.742 35.625 17.422 1 97.75 6 PRO B O 1
ATOM 2543 N N . TRP B 1 7 ? -8.984 37.094 17.688 1 98.12 7 TRP B N 1
ATOM 2544 C CA . TRP B 1 7 ? -8.68 37.156 16.266 1 98.12 7 TRP B CA 1
ATOM 2545 C C . TRP B 1 7 ? -7.543 36.188 15.914 1 98.12 7 TRP B C 1
ATOM 2547 O O . TRP B 1 7 ? -6.562 36.094 16.656 1 98.12 7 TRP B O 1
ATOM 2557 N N . ALA B 1 8 ? -7.727 35.5 14.836 1 98.69 8 ALA B N 1
ATOM 2558 C CA . ALA B 1 8 ? -6.699 34.594 14.344 1 98.69 8 ALA B CA 1
ATOM 2559 C C . ALA B 1 8 ? -6.379 34.875 12.875 1 98.69 8 ALA B C 1
ATOM 2561 O O . ALA B 1 8 ? -7.277 35.156 12.078 1 98.69 8 ALA B O 1
ATOM 2562 N N . LEU B 1 9 ? -5.105 34.844 12.586 1 98.69 9 LEU B N 1
ATOM 2563 C CA . LEU B 1 9 ? -4.629 34.906 11.211 1 98.69 9 LEU B CA 1
ATOM 2564 C C . LEU B 1 9 ? -4.492 33.5 10.609 1 98.69 9 LEU B C 1
ATOM 2566 O O . LEU B 1 9 ? -3.895 32.625 11.227 1 98.69 9 LEU B O 1
ATOM 2570 N N . ILE B 1 10 ? -5.086 33.281 9.453 1 98.31 10 ILE B N 1
ATOM 2571 C CA . ILE B 1 10 ? -4.965 32 8.742 1 98.31 10 ILE B CA 1
ATOM 2572 C C . ILE B 1 10 ? -4.504 32.25 7.305 1 98.31 10 ILE B C 1
ATOM 2574 O O . ILE B 1 10 ? -4.418 33.406 6.875 1 98.31 10 ILE B O 1
ATOM 2578 N N . SER B 1 11 ? -4.16 31.219 6.617 1 95.94 11 SER B N 1
ATOM 2579 C CA . SER B 1 11 ? -3.715 31.344 5.234 1 95.94 11 SER B CA 1
ATOM 2580 C C . SER B 1 11 ? -4.848 31.828 4.332 1 95.94 11 SER B C 1
ATOM 2582 O O . SER B 1 11 ? -4.836 32.969 3.865 1 95.94 11 SER B O 1
ATOM 2584 N N . GLU B 1 12 ? -5.816 31.047 4.129 1 95.12 12 GLU B N 1
ATOM 2585 C CA . GLU B 1 12 ? -7.012 31.359 3.346 1 95.12 12 GLU B CA 1
ATOM 2586 C C . GLU B 1 12 ? -8.055 30.25 3.492 1 95.12 12 GLU B C 1
ATOM 2588 O O . GLU B 1 12 ? -7.777 29.188 4.062 1 95.12 12 GLU B O 1
ATOM 2593 N N . VAL B 1 13 ? -9.258 30.641 3.184 1 94.25 13 VAL B N 1
ATOM 2594 C CA . VAL B 1 13 ? -10.32 29.641 3.078 1 94.25 13 VAL B CA 1
ATOM 2595 C C . VAL B 1 13 ? -10.523 29.25 1.616 1 94.25 13 VAL B C 1
ATOM 2597 O O . VAL B 1 13 ? -10.719 30.109 0.757 1 94.25 13 VAL B O 1
ATOM 2600 N N . GLY B 1 14 ? -10.344 28.031 1.488 1 87.5 14 GLY B N 1
ATOM 2601 C CA . GLY B 1 14 ? -10.266 27.609 0.1 1 87.5 14 GLY B CA 1
ATOM 2602 C C . GLY B 1 14 ? -8.945 27.938 -0.557 1 87.5 14 GLY B C 1
ATOM 2603 O O . GLY B 1 14 ? -7.949 28.188 0.13 1 87.5 14 GLY B O 1
ATOM 2604 N N . GLY B 1 15 ? -8.789 27.688 -1.793 1 81.44 15 GLY B N 1
ATOM 2605 C CA . GLY B 1 15 ? -7.566 28.016 -2.506 1 81.44 15 GLY B CA 1
ATOM 2606 C C . GLY B 1 15 ? -6.48 26.969 -2.355 1 81.44 15 GLY B C 1
ATOM 2607 O O . GLY B 1 15 ? -6.672 25.969 -1.658 1 81.44 15 GLY B O 1
ATOM 2608 N N . PRO B 1 16 ? -5.383 27.156 -2.91 1 78.12 16 PRO B N 1
ATOM 2609 C CA . PRO B 1 16 ? -4.32 26.141 -2.973 1 78.12 16 PRO B CA 1
ATOM 2610 C C . PRO B 1 16 ? -3.645 25.906 -1.624 1 78.12 16 PRO B C 1
ATOM 2612 O O . PRO B 1 16 ? -3.148 24.812 -1.357 1 78.12 16 PRO B O 1
ATOM 2615 N N . HIS B 1 17 ? -3.641 26.922 -0.789 1 80.19 17 HIS B N 1
ATOM 2616 C CA . HIS B 1 17 ? -2.98 26.781 0.505 1 80.19 17 HIS B CA 1
ATOM 2617 C C . HIS B 1 17 ? -3.973 26.953 1.65 1 80.19 17 HIS B C 1
ATOM 2619 O O . HIS B 1 17 ? -3.58 27.281 2.775 1 80.19 17 HIS B O 1
ATOM 2625 N N . GLY B 1 18 ? -5.203 26.797 1.307 1 87.81 18 GLY B N 1
ATOM 2626 C CA . GLY B 1 18 ? -6.199 27.219 2.283 1 87.81 18 GLY B CA 1
ATOM 2627 C C . GLY B 1 18 ? -6.863 26.047 2.99 1 87.81 18 GLY B C 1
ATOM 2628 O O . GLY B 1 18 ? -6.535 24.891 2.732 1 87.81 18 GLY B O 1
ATOM 2629 N N . TYR B 1 19 ? -7.602 26.469 4.004 1 93.12 19 TYR B N 1
ATOM 2630 C CA . TYR B 1 19 ? -8.469 25.531 4.719 1 93.12 19 TYR B CA 1
ATOM 2631 C C . TYR B 1 19 ? -9.664 25.141 3.861 1 93.12 19 TYR B C 1
ATOM 2633 O O . TYR B 1 19 ? -10.242 25.984 3.164 1 93.12 19 TYR B O 1
ATOM 2641 N N . LEU B 1 20 ? -9.93 23.875 3.873 1 91.81 20 LEU B N 1
ATOM 2642 C CA . LEU B 1 20 ? -11.258 23.516 3.389 1 91.81 20 LEU B CA 1
ATOM 2643 C C . LEU B 1 20 ? -12.336 24.25 4.184 1 91.81 20 LEU B C 1
ATOM 2645 O O . LEU B 1 20 ? -12.148 24.547 5.363 1 91.81 20 LEU B O 1
ATOM 2649 N N . GLU B 1 21 ? -13.43 24.5 3.598 1 94 21 GLU B N 1
ATOM 2650 C CA . GLU B 1 21 ? -14.508 25.25 4.23 1 94 21 GLU B CA 1
ATOM 2651 C C . GLU B 1 21 ? -14.906 24.625 5.566 1 94 21 GLU B C 1
ATOM 2653 O O . GLU B 1 21 ? -15.07 25.344 6.562 1 94 21 GLU B O 1
ATOM 2658 N N . GLU B 1 22 ? -15.008 23.359 5.539 1 93.88 22 GLU B N 1
ATOM 2659 C CA . GLU B 1 22 ? -15.43 22.672 6.754 1 93.88 22 GLU B CA 1
ATOM 2660 C C . GLU B 1 22 ? -14.398 22.828 7.867 1 93.88 22 GLU B C 1
ATOM 2662 O O . GLU B 1 22 ? -14.75 22.875 9.047 1 93.88 22 GLU B O 1
ATOM 2667 N N . LEU B 1 23 ? -13.156 22.891 7.52 1 95.44 23 LEU B N 1
ATOM 2668 C CA . LEU B 1 23 ? -12.094 23.078 8.5 1 95.44 23 LEU B CA 1
ATOM 2669 C C . LEU B 1 23 ? -12.07 24.516 9.008 1 95.44 23 LEU B C 1
ATOM 2671 O O . LEU B 1 23 ? -11.875 24.75 10.203 1 95.44 23 LEU B O 1
ATOM 2675 N N . ALA B 1 24 ? -12.258 25.438 8.062 1 96.81 24 ALA B N 1
ATOM 2676 C CA . ALA B 1 24 ? -12.328 26.859 8.445 1 96.81 24 ALA B CA 1
ATOM 2677 C C . ALA B 1 24 ? -13.477 27.094 9.43 1 96.81 24 ALA B C 1
ATOM 2679 O O . ALA B 1 24 ? -13.367 27.938 10.32 1 96.81 24 ALA B O 1
ATOM 2680 N N . ASP B 1 25 ? -14.555 26.359 9.258 1 97.44 25 ASP B N 1
ATOM 2681 C CA . ASP B 1 25 ? -15.711 26.5 10.133 1 97.44 25 ASP B CA 1
ATOM 2682 C C . ASP B 1 25 ? -15.352 26.141 11.57 1 97.44 25 ASP B C 1
ATOM 2684 O O . ASP B 1 25 ? -15.883 26.734 12.516 1 97.44 25 ASP B O 1
ATOM 2688 N N . ILE B 1 26 ? -14.477 25.219 11.734 1 97.88 26 ILE B N 1
ATOM 2689 C CA . ILE B 1 26 ? -14.016 24.844 13.07 1 97.88 26 ILE B CA 1
ATOM 2690 C C . ILE B 1 26 ? -13.305 26.031 13.719 1 97.88 26 ILE B C 1
ATOM 2692 O O . ILE B 1 26 ? -13.539 26.344 14.883 1 97.88 26 ILE B O 1
ATOM 2696 N N . VAL B 1 27 ? -12.461 26.703 12.984 1 98.31 27 VAL B N 1
ATOM 2697 C CA . VAL B 1 27 ? -11.719 27.859 13.477 1 98.31 27 VAL B CA 1
ATOM 2698 C C . VAL B 1 27 ? -12.68 29 13.797 1 98.31 27 VAL B C 1
ATOM 2700 O O . VAL B 1 27 ? -12.578 29.625 14.852 1 98.31 27 VAL B O 1
ATOM 2703 N N . LYS B 1 28 ? -13.672 29.188 12.977 1 97.75 28 LYS B N 1
ATOM 2704 C CA . LYS B 1 28 ? -14.609 30.297 13.086 1 97.75 28 LYS B CA 1
ATOM 2705 C C . LYS B 1 28 ? -15.492 30.156 14.32 1 97.75 28 LYS B C 1
ATOM 2707 O O . LYS B 1 28 ? -16.047 31.141 14.812 1 97.75 28 LYS B O 1
ATOM 2712 N N . GLN B 1 29 ? -15.641 28.984 14.719 1 97.75 29 GLN B N 1
ATOM 2713 C CA . GLN B 1 29 ? -16.422 28.75 15.93 1 97.75 29 GLN B CA 1
ATOM 2714 C C . GLN B 1 29 ? -15.773 29.422 17.141 1 97.75 29 GLN B C 1
ATOM 2716 O O . GLN B 1 29 ? -16.453 29.781 18.094 1 97.75 29 GLN B O 1
ATOM 2721 N N . HIS B 1 30 ? -14.477 29.688 17.031 1 97.94 30 HIS B N 1
ATOM 2722 C CA . HIS B 1 30 ? -13.773 30.109 18.234 1 97.94 30 HIS B CA 1
ATOM 2723 C C . HIS B 1 30 ? -13.016 31.406 18 1 97.94 30 HIS B C 1
ATOM 2725 O O . HIS B 1 30 ? -12.633 32.094 18.953 1 97.94 30 HIS B O 1
ATOM 2731 N N . PHE B 1 31 ? -12.852 31.75 16.688 1 98.5 31 PHE B N 1
ATOM 2732 C CA . PHE B 1 31 ? -12.039 32.906 16.359 1 98.5 31 PHE B CA 1
ATOM 2733 C C . PHE B 1 31 ? -12.719 33.75 15.297 1 98.5 31 PHE B C 1
ATOM 2735 O O . PHE B 1 31 ? -13.469 33.25 14.461 1 98.5 31 PHE B O 1
ATOM 2742 N N . GLN B 1 32 ? -12.492 35.062 15.375 1 97.81 32 GLN B N 1
ATOM 2743 C CA . GLN B 1 32 ? -12.609 35.875 14.18 1 97.81 32 GLN B CA 1
ATOM 2744 C C . GLN B 1 32 ? -11.391 35.719 13.273 1 97.81 32 GLN B C 1
ATOM 2746 O O . GLN B 1 32 ? -10.258 35.969 13.695 1 97.81 32 GLN B O 1
ATOM 2751 N N . ILE B 1 33 ? -11.625 35.344 12.078 1 97.69 33 ILE B N 1
ATOM 2752 C CA . ILE B 1 33 ? -10.492 34.969 11.25 1 97.69 33 ILE B CA 1
ATOM 2753 C C . ILE B 1 33 ? -10.172 36.094 10.266 1 97.69 33 ILE B C 1
ATOM 2755 O O . ILE B 1 33 ? -11.078 36.781 9.773 1 97.69 33 ILE B O 1
ATOM 2759 N N . VAL B 1 34 ? -8.914 36.312 10.031 1 97.75 34 VAL B N 1
ATOM 2760 C CA . VAL B 1 34 ? -8.398 37.156 8.969 1 97.75 34 VAL B CA 1
ATOM 2761 C C . VAL B 1 34 ? -7.504 36.344 8.039 1 97.75 34 VAL B C 1
ATOM 2763 O O . VAL B 1 34 ? -6.594 35.656 8.5 1 97.75 34 VAL B O 1
ATOM 2766 N N . CYS B 1 35 ? -7.781 36.406 6.734 1 97.44 35 CYS B N 1
ATOM 2767 C CA . CYS B 1 35 ? -6.949 35.719 5.758 1 97.44 35 CYS B CA 1
ATOM 2768 C C . CYS B 1 35 ? -5.664 36.469 5.492 1 97.44 35 CYS B C 1
ATOM 2770 O O . CYS B 1 35 ? -5.664 37.719 5.516 1 97.44 35 CYS B O 1
ATOM 2772 N N . TYR B 1 36 ? -4.684 35.75 5.18 1 97.5 36 TYR B N 1
ATOM 2773 C CA . TYR B 1 36 ? -3.346 36.312 4.992 1 97.5 36 TYR B CA 1
ATOM 2774 C C . TYR B 1 36 ? -3.359 37.438 3.967 1 97.5 36 TYR B C 1
ATOM 2776 O O . TYR B 1 36 ? -2.789 38.5 4.199 1 97.5 36 TYR B O 1
ATOM 2784 N N . LYS B 1 37 ? -4 37.219 2.877 1 95.88 37 LYS B N 1
ATOM 2785 C CA . LYS B 1 37 ? -4.066 38.219 1.814 1 95.88 37 LYS B CA 1
ATOM 2786 C C . LYS B 1 37 ? -4.742 39.5 2.303 1 95.88 37 LYS B C 1
ATOM 2788 O O . LYS B 1 37 ? -4.277 40.594 2.008 1 95.88 37 LYS B O 1
ATOM 2793 N N . ASP B 1 38 ? -5.828 39.375 3.031 1 96.62 38 ASP B N 1
ATOM 2794 C CA . ASP B 1 38 ? -6.543 40.5 3.58 1 96.62 38 ASP B CA 1
ATOM 2795 C C . ASP B 1 38 ? -5.688 41.25 4.598 1 96.62 38 ASP B C 1
ATOM 2797 O O . ASP B 1 38 ? -5.707 42.5 4.648 1 96.62 38 ASP B O 1
ATOM 2801 N N . PHE B 1 39 ? -5.008 40.531 5.348 1 97.88 39 PHE B N 1
ATOM 2802 C CA . PHE B 1 39 ? -4.113 41.125 6.328 1 97.88 39 PHE B CA 1
ATOM 2803 C C . PHE B 1 39 ? -3.041 41.969 5.641 1 97.88 39 PHE B C 1
ATOM 2805 O O . PHE B 1 39 ? -2.781 43.125 6.043 1 97.88 39 PHE B O 1
ATOM 2812 N N . LEU B 1 40 ? -2.428 41.375 4.535 1 96.81 40 LEU B N 1
ATOM 2813 C CA . LEU B 1 40 ? -1.355 42.062 3.828 1 96.81 40 LEU B CA 1
ATOM 2814 C C . LEU B 1 40 ? -1.861 43.344 3.203 1 96.81 40 LEU B C 1
ATOM 2816 O O . LEU B 1 40 ? -1.108 44.312 3.074 1 96.81 40 LEU B O 1
ATOM 2820 N N . GLN B 1 41 ? -3.109 43.375 2.904 1 96.94 41 GLN B N 1
ATOM 2821 C CA . GLN B 1 41 ? -3.707 44.562 2.309 1 96.94 41 GLN B CA 1
ATOM 2822 C C . GLN B 1 41 ? -4 45.625 3.369 1 96.94 41 GLN B C 1
ATOM 2824 O O . GLN B 1 41 ? -4.023 46.844 3.07 1 96.94 41 GLN B O 1
ATOM 2829 N N . ASN B 1 42 ? -4.254 45.188 4.637 1 96.06 42 ASN B N 1
ATOM 2830 C CA . ASN B 1 42 ? -4.609 46.094 5.715 1 96.06 42 ASN B CA 1
ATOM 2831 C C . ASN B 1 42 ? -3.93 45.719 7.023 1 96.06 42 ASN B C 1
ATOM 2833 O O . ASN B 1 42 ? -4.602 45.5 8.031 1 96.06 42 ASN B O 1
ATOM 2837 N N . PRO B 1 43 ? -2.65 45.75 7.059 1 95.19 43 PRO B N 1
ATOM 2838 C CA . PRO B 1 43 ? -1.951 45.281 8.258 1 95.19 43 PRO B CA 1
ATOM 2839 C C . PRO B 1 43 ? -2.248 46.156 9.484 1 95.19 43 PRO B C 1
ATOM 2841 O O . PRO B 1 43 ? -2.297 45.625 10.602 1 95.19 43 PRO B O 1
ATOM 2844 N N . VAL B 1 44 ? -2.482 47.469 9.32 1 94.12 44 VAL B N 1
ATOM 2845 C CA . VAL B 1 44 ? -2.738 48.375 10.43 1 94.12 44 VAL B CA 1
ATOM 2846 C C . VAL B 1 44 ? -4.102 48.062 11.047 1 94.12 44 VAL B C 1
ATOM 2848 O O . VAL B 1 44 ? -4.27 48.125 12.266 1 94.12 44 VAL B O 1
ATOM 2851 N N . LEU B 1 45 ? -4.969 47.719 10.203 1 95.62 45 LEU B N 1
ATOM 2852 C CA . LEU B 1 45 ? -6.332 47.438 10.648 1 95.62 45 LEU B CA 1
ATOM 2853 C C . LEU B 1 45 ? -6.379 46.188 11.531 1 95.62 45 LEU B C 1
ATOM 2855 O O . LEU B 1 45 ? -7.113 46.156 12.523 1 95.62 45 LEU B O 1
ATOM 2859 N N . TYR B 1 46 ? -5.59 45.219 11.164 1 96.56 46 TYR B N 1
ATOM 2860 C CA . TYR B 1 46 ? -5.777 43.906 11.789 1 96.56 46 TYR B CA 1
ATOM 2861 C C . TYR B 1 46 ? -4.633 43.594 12.742 1 96.56 46 TYR B C 1
ATOM 2863 O O . TYR B 1 46 ? -4.781 42.75 13.641 1 96.56 46 TYR B O 1
ATOM 2871 N N . GLY B 1 47 ? -3.523 44.156 12.523 1 96.38 47 GLY B N 1
ATOM 2872 C CA . GLY B 1 47 ? -2.297 43.781 13.219 1 96.38 47 GLY B CA 1
ATOM 2873 C C . GLY B 1 47 ? -2.445 43.781 14.727 1 96.38 47 GLY B C 1
ATOM 2874 O O . GLY B 1 47 ? -1.981 42.844 15.398 1 96.38 47 GLY B O 1
ATOM 2875 N N . SER B 1 48 ? -3.148 44.75 15.312 1 96 48 SER B N 1
ATOM 2876 C CA . SER B 1 48 ? -3.268 44.906 16.75 1 96 48 SER B CA 1
ATOM 2877 C C . SER B 1 48 ? -4.398 44.062 17.312 1 96 48 SER B C 1
ATOM 2879 O O . SER B 1 48 ? -4.586 43.969 18.531 1 96 48 SER B O 1
ATOM 2881 N N . LYS B 1 49 ? -5.039 43.344 16.391 1 97.06 49 LYS B N 1
ATOM 2882 C CA . LYS B 1 49 ? -6.176 42.531 16.828 1 97.06 49 LYS B CA 1
ATOM 2883 C C . LYS B 1 49 ? -5.805 41.062 16.891 1 97.06 49 LYS B C 1
ATOM 2885 O O . LYS B 1 49 ? -6.352 40.312 17.703 1 97.06 49 LYS B O 1
ATOM 2890 N N . ILE B 1 50 ? -4.957 40.688 16.078 1 98.31 50 ILE B N 1
ATOM 2891 C CA . ILE B 1 50 ? -4.652 39.25 15.883 1 98.31 50 ILE B CA 1
ATOM 2892 C C . ILE B 1 50 ? -3.857 38.719 17.078 1 98.31 50 ILE B C 1
ATOM 2894 O O . ILE B 1 50 ? -2.812 39.281 17.422 1 98.31 50 ILE B O 1
ATOM 2898 N N . GLN B 1 51 ? -4.32 37.688 17.625 1 98.56 51 GLN B N 1
ATOM 2899 C CA . GLN B 1 51 ? -3.689 37.125 18.812 1 98.56 51 GLN B CA 1
ATOM 2900 C C . GLN B 1 51 ? -3.146 35.719 18.531 1 98.56 51 GLN B C 1
ATOM 2902 O O . GLN B 1 51 ? -2.338 35.188 19.312 1 98.56 51 GLN B O 1
ATOM 2907 N N . ALA B 1 52 ? -3.592 35.094 17.484 1 98.81 52 ALA B N 1
ATOM 2908 C CA . ALA B 1 52 ? -3.148 33.75 17.125 1 98.81 52 ALA B CA 1
ATOM 2909 C C . ALA B 1 52 ? -2.832 33.656 15.633 1 98.81 52 ALA B C 1
ATOM 2911 O O . ALA B 1 52 ? -3.535 34.25 14.805 1 98.81 52 ALA B O 1
ATOM 2912 N N . LEU B 1 53 ? -1.778 33.031 15.328 1 98.75 53 LEU B N 1
ATOM 2913 C CA . LEU B 1 53 ? -1.438 32.656 13.961 1 98.75 53 LEU B CA 1
ATOM 2914 C C . LEU B 1 53 ? -1.591 31.141 13.773 1 98.75 53 LEU B C 1
ATOM 2916 O O . LEU B 1 53 ? -0.889 30.359 14.414 1 98.75 53 LEU B O 1
ATOM 2920 N N . LEU B 1 54 ? -2.533 30.766 12.969 1 98.56 54 LEU B N 1
ATOM 2921 C CA . LEU B 1 54 ? -2.764 29.359 12.664 1 98.56 54 LEU B CA 1
ATOM 2922 C C . LEU B 1 54 ? -2.113 28.969 11.344 1 98.56 54 LEU B C 1
ATOM 2924 O O . LEU B 1 54 ? -2.656 29.266 10.273 1 98.56 54 LEU B O 1
ATOM 2928 N N . ASN B 1 55 ? -0.991 28.359 11.492 1 96.88 55 ASN B N 1
ATOM 2929 C CA . ASN B 1 55 ? -0.173 28 10.344 1 96.88 55 ASN B CA 1
ATOM 2930 C C . ASN B 1 55 ? -0.613 26.656 9.75 1 96.88 55 ASN B C 1
ATOM 2932 O O . ASN B 1 55 ? -0.531 25.625 10.414 1 96.88 55 ASN B O 1
ATOM 2936 N N . TRP B 1 56 ? -1.132 26.672 8.547 1 93.12 56 TRP B N 1
ATOM 2937 C CA . TRP B 1 56 ? -1.616 25.516 7.809 1 93.12 56 TRP B CA 1
ATOM 2938 C C . TRP B 1 56 ? -0.81 25.312 6.527 1 93.12 56 TRP B C 1
ATOM 2940 O O . TRP B 1 56 ? -0.797 26.188 5.652 1 93.12 56 TRP B O 1
ATOM 2950 N N . LYS B 1 57 ? -0.108 24.156 6.371 1 88 57 LYS B N 1
ATOM 2951 C CA . LYS B 1 57 ? 0.736 23.875 5.215 1 88 57 LYS B CA 1
ATOM 2952 C C . LYS B 1 57 ? 1.775 24.969 5 1 88 57 LYS B C 1
ATOM 2954 O O . LYS B 1 57 ? 1.904 25.5 3.898 1 88 57 LYS B O 1
ATOM 2959 N N . TYR B 1 58 ? 2.332 25.391 6.062 1 90.06 58 TYR B N 1
ATOM 2960 C CA . TYR B 1 58 ? 3.457 26.312 6.102 1 90.06 58 TYR B CA 1
ATOM 2961 C C . TYR B 1 58 ? 3.016 27.719 5.723 1 90.06 58 TYR B C 1
ATOM 2963 O O . TYR B 1 58 ? 3.85 28.578 5.418 1 90.06 58 TYR B O 1
ATOM 2971 N N . CYS B 1 59 ? 1.631 27.969 5.773 1 92.69 59 CYS B N 1
ATOM 2972 C CA . CYS B 1 59 ? 1.105 29.281 5.441 1 92.69 59 CYS B CA 1
ATOM 2973 C C . CYS B 1 59 ? 0.097 29.75 6.484 1 92.69 59 CYS B C 1
ATOM 2975 O O . CYS B 1 59 ? -0.75 28.969 6.926 1 92.69 59 CYS B O 1
ATOM 2977 N N . PRO B 1 60 ? 0.123 31 6.801 1 95.56 60 PRO B N 1
ATOM 2978 C CA . PRO B 1 60 ? 1.182 31.969 6.512 1 95.56 60 PRO B CA 1
ATOM 2979 C C . PRO B 1 60 ? 2.516 31.594 7.156 1 95.56 60 PRO B C 1
ATOM 2981 O O . PRO B 1 60 ? 2.539 31.078 8.273 1 95.56 60 PRO B O 1
ATOM 2984 N N . ALA B 1 61 ? 3.551 31.844 6.445 1 95 61 ALA B N 1
ATOM 2985 C CA . ALA B 1 61 ? 4.875 31.609 7.02 1 95 61 ALA B CA 1
ATOM 2986 C C . ALA B 1 61 ? 5.148 32.562 8.18 1 95 61 ALA B C 1
ATOM 2988 O O . ALA B 1 61 ? 4.934 33.781 8.055 1 95 61 ALA B O 1
ATOM 2989 N N . ALA B 1 62 ? 5.574 32.031 9.281 1 96.5 62 ALA B N 1
ATOM 2990 C CA . ALA B 1 62 ? 5.852 32.844 10.461 1 96.5 62 ALA B CA 1
ATOM 2991 C C . ALA B 1 62 ? 7.215 33.5 10.359 1 96.5 62 ALA B C 1
ATOM 2993 O O . ALA B 1 62 ? 8.07 33.344 11.227 1 96.5 62 ALA B O 1
ATOM 2994 N N . LYS B 1 63 ? 7.32 34.375 9.383 1 96.5 63 LYS B N 1
ATOM 2995 C CA . LYS B 1 63 ? 8.562 35.094 9.164 1 96.5 63 LYS B CA 1
ATOM 2996 C C . LYS B 1 63 ? 8.656 36.312 10.07 1 96.5 63 LYS B C 1
ATOM 2998 O O . LYS B 1 63 ? 7.633 36.875 10.477 1 96.5 63 LYS B O 1
ATOM 3003 N N . PRO B 1 64 ? 9.883 36.75 10.305 1 96.94 64 PRO B N 1
ATOM 3004 C CA . PRO B 1 64 ? 10.07 37.875 11.219 1 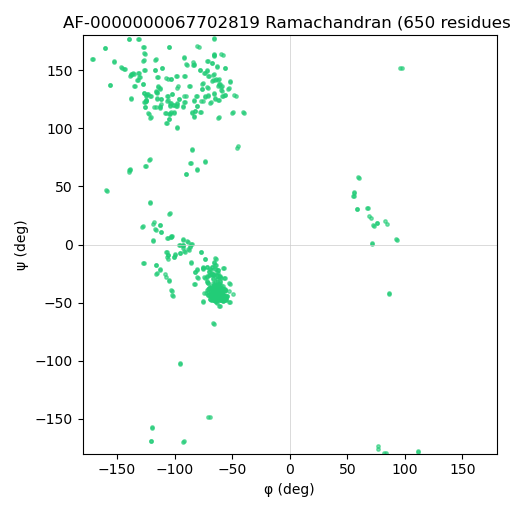96.94 64 PRO B CA 1
ATOM 3005 C C . PRO B 1 64 ? 9.289 39.125 10.797 1 96.94 64 PRO B C 1
ATOM 3007 O O . PRO B 1 64 ? 8.672 39.781 11.641 1 96.94 64 PRO B O 1
ATOM 3010 N N . TRP B 1 65 ? 9.336 39.406 9.523 1 96.44 65 TRP B N 1
ATOM 3011 C CA . TRP B 1 65 ? 8.656 40.625 9.062 1 96.44 65 TRP B CA 1
ATOM 3012 C C . TRP B 1 65 ? 7.16 40.531 9.352 1 96.44 65 TRP B C 1
ATOM 3014 O O . TRP B 1 65 ? 6.535 41.531 9.711 1 96.44 65 TRP B O 1
ATOM 3024 N N . LEU B 1 66 ? 6.562 39.375 9.164 1 97.62 66 LEU B N 1
ATOM 3025 C CA . LEU B 1 66 ? 5.145 39.219 9.445 1 97.62 66 LEU B CA 1
ATOM 3026 C C . LEU B 1 66 ? 4.871 39.281 10.945 1 97.62 66 LEU B C 1
ATOM 3028 O O . LEU B 1 66 ? 3.93 39.969 11.375 1 97.62 66 LEU B O 1
ATOM 3032 N N . LEU B 1 67 ? 5.684 38.656 11.773 1 97.81 67 LEU B N 1
ATOM 3033 C CA . LEU B 1 67 ? 5.477 38.562 13.219 1 97.81 67 LEU B CA 1
ATOM 3034 C C . LEU B 1 67 ? 5.605 39.938 13.875 1 97.81 67 LEU B C 1
ATOM 3036 O O . LEU B 1 67 ? 4.922 40.219 14.859 1 97.81 67 LEU B O 1
ATOM 3040 N N . LYS B 1 68 ? 6.414 40.781 13.273 1 96 68 LYS B N 1
ATOM 3041 C CA . LYS B 1 68 ? 6.605 42.125 13.805 1 96 68 LYS B CA 1
ATOM 3042 C C . LYS B 1 68 ? 5.363 43 13.586 1 96 68 LYS B C 1
ATOM 3044 O O . LYS B 1 68 ? 5.168 44 14.273 1 96 68 LYS B O 1
ATOM 3049 N N . LEU B 1 69 ? 4.559 42.562 12.664 1 97.12 69 LEU B N 1
ATOM 3050 C CA . LEU B 1 69 ? 3.324 43.312 12.383 1 97.12 69 LEU B CA 1
ATOM 3051 C C . LEU B 1 69 ? 2.193 42.812 13.281 1 97.12 69 LEU B C 1
ATOM 3053 O O . LEU B 1 69 ? 1.064 43.312 13.18 1 97.12 69 LEU B O 1
ATOM 3057 N N . LEU B 1 70 ? 2.484 41.875 14.18 1 98.06 70 LEU B N 1
ATOM 3058 C CA . LEU B 1 70 ? 1.479 41.281 15.062 1 98.06 70 LEU B CA 1
ATOM 3059 C C . LEU B 1 70 ? 1.858 41.5 16.531 1 98.06 70 LEU B C 1
ATOM 3061 O O . LEU B 1 70 ? 2.125 40.531 17.234 1 98.06 70 LEU B O 1
ATOM 3065 N N . PRO B 1 71 ? 1.729 42.656 17.031 1 96.88 71 PRO B N 1
ATOM 3066 C CA . PRO B 1 71 ? 2.219 42.969 18.375 1 96.88 71 PRO B CA 1
ATOM 3067 C C . PRO B 1 71 ? 1.43 42.25 19.469 1 96.88 71 PRO B C 1
ATOM 3069 O O . PRO B 1 71 ? 1.918 42.125 20.594 1 96.88 71 PRO B O 1
ATOM 3072 N N . CYS B 1 72 ? 0.245 41.781 19.203 1 97.5 72 CYS B N 1
ATOM 3073 C CA . CYS B 1 72 ? -0.585 41.156 20.234 1 97.5 72 CYS B CA 1
ATOM 3074 C C . CYS B 1 72 ? -0.563 39.656 20.094 1 97.5 72 CYS B C 1
ATOM 3076 O O . CYS B 1 72 ? -1.318 38.938 20.781 1 97.5 72 CYS B O 1
ATOM 3078 N N . LEU B 1 73 ? 0.27 39.125 19.203 1 98.5 73 LEU B N 1
ATOM 3079 C CA . LEU B 1 73 ? 0.345 37.688 18.969 1 98.5 73 LEU B CA 1
ATOM 3080 C C . LEU B 1 73 ? 0.719 36.969 20.25 1 98.5 73 LEU B C 1
ATOM 3082 O O . LEU B 1 73 ? 1.688 37.312 20.922 1 98.5 73 LEU B O 1
ATOM 3086 N N . LYS B 1 74 ? -0.03 35.906 20.547 1 98.5 74 LYS B N 1
ATOM 3087 C CA . LYS B 1 74 ? 0.199 35.156 21.766 1 98.5 74 LYS B CA 1
ATOM 3088 C C . LYS B 1 74 ? 0.658 33.719 21.453 1 98.5 74 LYS B C 1
ATOM 3090 O O . LYS B 1 74 ? 1.32 33.094 22.266 1 98.5 74 LYS B O 1
ATOM 3095 N N . VAL B 1 75 ? 0.285 33.281 20.281 1 98.62 75 VAL B N 1
ATOM 3096 C CA . VAL B 1 75 ? 0.568 31.891 20 1 98.62 75 VAL B CA 1
ATOM 3097 C C . VAL B 1 75 ? 0.642 31.672 18.484 1 98.62 75 VAL B C 1
ATOM 3099 O O . VAL B 1 75 ? -0.136 32.25 17.734 1 98.62 75 VAL B O 1
ATOM 3102 N N . VAL B 1 76 ? 1.598 30.922 18.047 1 98.62 76 VAL B N 1
ATOM 3103 C CA . VAL B 1 76 ? 1.665 30.312 16.719 1 98.62 76 VAL B CA 1
ATOM 3104 C C . VAL B 1 76 ? 1.358 28.828 16.812 1 98.62 76 VAL B C 1
ATOM 3106 O O . VAL B 1 76 ? 2.15 28.062 17.359 1 98.62 76 VAL B O 1
ATOM 3109 N N . ALA B 1 77 ? 0.198 28.438 16.328 1 98.5 77 ALA B N 1
ATOM 3110 C CA . ALA B 1 77 ? -0.192 27.031 16.281 1 98.5 77 ALA B CA 1
ATOM 3111 C C . ALA B 1 77 ? -0.003 26.453 14.883 1 98.5 77 ALA B C 1
ATOM 3113 O O . ALA B 1 77 ? -0.69 26.859 13.938 1 98.5 77 ALA B O 1
ATOM 3114 N N . SER B 1 78 ? 0.896 25.562 14.789 1 97.5 78 SER B N 1
ATOM 3115 C CA . SER B 1 78 ? 1.244 25 13.484 1 97.5 78 SER B CA 1
ATOM 3116 C C . SER B 1 78 ? 0.619 23.625 13.297 1 97.5 78 SER B C 1
ATOM 3118 O O . SER B 1 78 ? 0.726 22.75 14.172 1 97.5 78 SER B O 1
ATOM 3120 N N . GLY B 1 79 ? -0.048 23.484 12.156 1 95.5 79 GLY B N 1
ATOM 3121 C CA . GLY B 1 79 ? -0.532 22.156 11.805 1 95.5 79 GLY B CA 1
ATOM 3122 C C . GLY B 1 79 ? 0.578 21.203 11.414 1 95.5 79 GLY B C 1
ATOM 3123 O O . GLY B 1 79 ? 1.353 21.484 10.5 1 95.5 79 GLY B O 1
ATOM 3124 N N . GLY B 1 80 ? 0.58 20 12.078 1 93.81 80 GLY B N 1
ATOM 3125 C CA . GLY B 1 80 ? 1.625 19.016 11.844 1 93.81 80 GLY B CA 1
ATOM 3126 C C . GLY B 1 80 ? 2.547 18.828 13.031 1 93.81 80 GLY B C 1
ATOM 3127 O O . GLY B 1 80 ? 2.385 19.5 14.062 1 93.81 80 GLY B O 1
ATOM 3128 N N . VAL B 1 81 ? 3.562 18 12.938 1 92.06 81 VAL B N 1
ATOM 3129 C CA . VAL B 1 81 ? 4.465 17.688 14.039 1 92.06 81 VAL B CA 1
ATOM 3130 C C . VAL B 1 81 ? 5.77 18.453 13.875 1 92.06 81 VAL B C 1
ATOM 3132 O O . VAL B 1 81 ? 6.312 18.984 14.852 1 92.06 81 VAL B O 1
ATOM 3135 N N . GLY B 1 82 ? 6.273 18.484 12.656 1 89.62 82 GLY B N 1
ATOM 3136 C CA . GLY B 1 82 ? 7.535 19.156 12.398 1 89.62 82 GLY B CA 1
ATOM 3137 C C . GLY B 1 82 ? 7.477 20.656 12.633 1 89.62 82 GLY B C 1
ATOM 3138 O O . GLY B 1 82 ? 6.473 21.297 12.32 1 89.62 82 GLY B O 1
ATOM 3139 N N . ILE B 1 83 ? 8.531 21.203 13.18 1 91.56 83 ILE B N 1
ATOM 3140 C CA . ILE B 1 83 ? 8.555 22.625 13.461 1 91.56 83 ILE B CA 1
ATOM 3141 C C . ILE B 1 83 ? 9.805 23.266 12.852 1 91.56 83 ILE B C 1
ATOM 3143 O O . ILE B 1 83 ? 10.188 24.375 13.219 1 91.56 83 ILE B O 1
ATOM 3147 N N . ASP B 1 84 ? 10.445 22.531 11.938 1 91.25 84 ASP B N 1
ATOM 3148 C CA . ASP B 1 84 ? 11.703 22.953 11.336 1 91.25 84 ASP B CA 1
ATOM 3149 C C . ASP B 1 84 ? 11.508 24.219 10.5 1 91.25 84 ASP B C 1
ATOM 3151 O O . ASP B 1 84 ? 12.469 24.922 10.203 1 91.25 84 ASP B O 1
ATOM 3155 N N . HIS B 1 85 ? 10.289 24.594 10.242 1 91.94 85 HIS B N 1
ATOM 3156 C CA . HIS B 1 85 ? 10 25.781 9.445 1 91.94 85 HIS B CA 1
ATOM 3157 C C . HIS B 1 85 ? 9.742 27 10.336 1 91.94 85 HIS B C 1
ATOM 3159 O O . HIS B 1 85 ? 9.508 28.094 9.836 1 91.94 85 HIS B O 1
ATOM 3165 N N . LEU B 1 86 ? 9.797 26.844 11.648 1 95.31 86 LEU B N 1
ATOM 3166 C CA . LEU B 1 86 ? 9.523 27.906 12.602 1 95.31 86 LEU B CA 1
ATOM 3167 C C . LEU B 1 86 ? 10.781 28.297 13.359 1 95.31 86 LEU B C 1
ATOM 3169 O O . LEU B 1 86 ? 11.57 27.438 13.75 1 95.31 86 LEU B O 1
ATOM 3173 N N . ASP B 1 87 ? 11.039 29.562 13.492 1 95.69 87 ASP B N 1
ATOM 3174 C CA . ASP B 1 87 ? 12.07 30.078 14.391 1 95.69 87 ASP B CA 1
ATOM 3175 C C . ASP B 1 87 ? 11.531 30.234 15.812 1 95.69 87 ASP B C 1
ATOM 3177 O O . ASP B 1 87 ? 11.211 31.344 16.25 1 95.69 87 ASP B O 1
ATOM 3181 N N . VAL B 1 88 ? 11.531 29.125 16.531 1 96.69 88 VAL B N 1
ATOM 3182 C CA . VAL B 1 88 ? 10.852 29.047 17.828 1 96.69 88 VAL B CA 1
ATOM 3183 C C . VAL B 1 88 ? 11.484 30.047 18.797 1 96.69 88 VAL B C 1
ATOM 3185 O O . VAL B 1 88 ? 10.773 30.828 19.438 1 96.69 88 VAL B O 1
ATOM 3188 N N . PRO B 1 89 ? 12.844 30.156 18.875 1 96.56 89 PRO B N 1
ATOM 3189 C CA . PRO B 1 89 ? 13.43 31.156 19.766 1 96.56 89 PRO B CA 1
ATOM 3190 C C . PRO B 1 89 ? 13 32.594 19.438 1 96.56 89 PRO B C 1
ATOM 3192 O O . PRO B 1 89 ? 12.695 33.375 20.344 1 96.56 89 PRO B O 1
ATOM 3195 N N . PHE B 1 90 ? 12.953 32.875 18.266 1 97.31 90 PHE B N 1
ATOM 3196 C CA . PHE B 1 90 ? 12.562 34.219 17.844 1 97.31 90 PHE B CA 1
ATOM 3197 C C . PHE B 1 90 ? 11.102 34.5 18.203 1 97.31 90 PHE B C 1
ATOM 3199 O O . PHE B 1 90 ? 10.781 35.562 18.766 1 97.31 90 PHE B O 1
ATOM 3206 N N . ILE B 1 91 ? 10.227 33.531 17.875 1 98 91 ILE B N 1
ATOM 3207 C CA . ILE B 1 91 ? 8.812 33.688 18.172 1 98 91 ILE B CA 1
ATOM 3208 C C . ILE B 1 91 ? 8.625 33.875 19.688 1 98 91 ILE B C 1
ATOM 3210 O O . ILE B 1 91 ? 7.863 34.75 20.109 1 98 91 ILE B O 1
ATOM 3214 N N . ASN B 1 92 ? 9.367 33.125 20.484 1 97.31 92 ASN B N 1
ATOM 3215 C CA . ASN B 1 92 ? 9.305 33.219 21.938 1 97.31 92 ASN B CA 1
ATOM 3216 C C . ASN B 1 92 ? 9.797 34.594 22.406 1 97.31 92 ASN B C 1
ATOM 3218 O O . ASN B 1 92 ? 9.266 35.125 23.391 1 97.31 92 ASN B O 1
ATOM 3222 N N . SER B 1 93 ? 10.789 35.125 21.734 1 97 93 SER B N 1
ATOM 3223 C CA . SER B 1 93 ? 11.359 36.406 22.109 1 97 93 SER B CA 1
ATOM 3224 C C . SER B 1 93 ? 10.336 37.531 21.938 1 97 93 SER B C 1
ATOM 3226 O O . SER B 1 93 ? 10.453 38.594 22.562 1 97 93 SER B O 1
ATOM 3228 N N . LEU B 1 94 ? 9.328 37.312 21.141 1 96.94 94 LEU B N 1
ATOM 3229 C CA . LEU B 1 94 ? 8.266 38.281 20.922 1 96.94 94 LEU B CA 1
ATOM 3230 C C . LEU B 1 94 ? 7.152 38.125 21.953 1 96.94 94 LEU B C 1
ATOM 3232 O O . LEU B 1 94 ? 6.156 38.844 21.922 1 96.94 94 LEU B O 1
ATOM 3236 N N . GLY B 1 95 ? 7.32 37.062 22.781 1 96.12 95 GLY B N 1
ATOM 3237 C CA . GLY B 1 95 ? 6.332 36.781 23.812 1 96.12 95 GLY B CA 1
ATOM 3238 C C . GLY B 1 95 ? 5.254 35.812 23.375 1 96.12 95 GLY B C 1
ATOM 3239 O O . GLY B 1 95 ? 4.305 35.562 24.125 1 96.12 95 GLY B O 1
ATOM 3240 N N . ALA B 1 96 ? 5.375 35.281 22.219 1 97.88 96 ALA B N 1
ATOM 3241 C CA . ALA B 1 96 ? 4.387 34.312 21.703 1 97.88 96 ALA B CA 1
ATOM 3242 C C . ALA B 1 96 ? 4.855 32.875 21.906 1 97.88 96 ALA B C 1
ATOM 3244 O O . ALA B 1 96 ? 6.047 32.594 21.781 1 97.88 96 ALA B O 1
ATOM 3245 N N . LYS B 1 97 ? 3.936 31.984 22.172 1 98.19 97 LYS B N 1
ATOM 3246 C CA . LYS B 1 97 ? 4.223 30.547 22.297 1 98.19 97 LYS B CA 1
ATOM 3247 C C . LYS B 1 97 ? 4.086 29.844 20.938 1 98.19 97 LYS B C 1
ATOM 3249 O O . LYS B 1 97 ? 3.451 30.359 20.031 1 98.19 97 LYS B O 1
ATOM 3254 N N . VAL B 1 98 ? 4.762 28.75 20.781 1 98.31 98 VAL B N 1
ATOM 3255 C CA . VAL B 1 98 ? 4.648 27.906 19.594 1 98.31 98 VAL B CA 1
ATOM 3256 C C . VAL B 1 98 ? 4.07 26.547 19.984 1 98.31 98 VAL B C 1
ATOM 3258 O O . VAL B 1 98 ? 4.453 25.969 21 1 98.31 98 VAL B O 1
ATOM 3261 N N . ALA B 1 99 ? 3.096 26.141 19.25 1 98.31 99 ALA B N 1
ATOM 3262 C CA . ALA B 1 99 ? 2.512 24.812 19.453 1 98.31 99 ALA B CA 1
ATOM 3263 C C . ALA B 1 99 ? 2.373 24.062 18.125 1 98.31 99 ALA B C 1
ATOM 3265 O O . ALA B 1 99 ? 2.264 24.672 17.062 1 98.31 99 ALA B O 1
ATOM 3266 N N . ASN B 1 100 ? 2.496 22.797 18.156 1 97.19 100 ASN B N 1
ATOM 3267 C CA . ASN B 1 100 ? 2.232 21.953 17 1 97.19 100 ASN B CA 1
ATOM 3268 C C . ASN B 1 100 ? 1.128 20.938 17.281 1 97.19 100 ASN B C 1
ATOM 3270 O O . ASN B 1 100 ? 0.32 21.141 18.188 1 97.19 100 ASN B O 1
ATOM 3274 N N . THR B 1 101 ? 0.888 19.922 16.406 1 96.75 101 THR B N 1
ATOM 3275 C CA . THR B 1 101 ? -0.228 18.984 16.562 1 96.75 101 THR B CA 1
ATOM 3276 C C . THR B 1 101 ? 0.266 17.547 16.578 1 96.75 101 THR B C 1
ATOM 3278 O O . THR B 1 101 ? -0.086 16.75 15.695 1 96.75 101 THR B O 1
ATOM 3281 N N . PRO B 1 102 ? 1.006 17.125 17.609 1 94.5 102 PRO B N 1
ATOM 3282 C CA . PRO B 1 102 ? 1.522 15.758 17.688 1 94.5 102 PRO B CA 1
ATOM 3283 C C . PRO B 1 102 ? 0.417 14.719 17.875 1 94.5 102 PRO B C 1
ATOM 3285 O O . PRO B 1 102 ? -0.676 15.055 18.344 1 94.5 102 PRO B O 1
ATOM 3288 N N . GLY B 1 103 ? 0.646 13.484 17.5 1 95.38 103 GLY B N 1
ATOM 3289 C CA . GLY B 1 103 ? -0.268 12.383 17.734 1 95.38 103 GLY B CA 1
ATOM 3290 C C . GLY B 1 103 ? -1.329 12.242 16.656 1 95.38 103 GLY B C 1
ATOM 3291 O O . GLY B 1 103 ? -1.521 11.156 16.109 1 95.38 103 GLY B O 1
ATOM 3292 N N . VAL B 1 104 ? -1.892 13.352 16.219 1 96.19 104 VAL B N 1
ATOM 3293 C CA . VAL B 1 104 ? -3.076 13.336 15.359 1 96.19 104 VAL B CA 1
ATOM 3294 C C . VAL B 1 104 ? -2.684 12.938 13.945 1 96.19 104 VAL B C 1
ATOM 3296 O O . VAL B 1 104 ? -3.506 12.406 13.195 1 96.19 104 VAL B O 1
ATOM 3299 N N . VAL B 1 105 ? -1.432 13.086 13.609 1 96.31 105 VAL B N 1
ATOM 3300 C CA . VAL B 1 105 ? -0.999 12.867 12.234 1 96.31 105 VAL B CA 1
ATOM 3301 C C . VAL B 1 105 ? -0.373 11.477 12.109 1 96.31 105 VAL B C 1
ATOM 3303 O O . VAL B 1 105 ? -0.095 11.016 11 1 96.31 105 VAL B O 1
ATOM 3306 N N . SER B 1 106 ? -0.145 10.742 13.211 1 97.25 106 SER B N 1
ATOM 3307 C CA . SER B 1 106 ? 0.737 9.578 13.266 1 97.25 106 SER B CA 1
ATOM 3308 C C . SER B 1 106 ? 0.161 8.414 12.469 1 97.25 106 SER B C 1
ATOM 3310 O O . SER B 1 106 ? 0.87 7.777 11.688 1 97.25 106 SER B O 1
ATOM 3312 N N . ASP B 1 107 ? -1.131 8.195 12.633 1 97.88 107 ASP B N 1
ATOM 3313 C CA . ASP B 1 107 ? -1.756 7.051 11.969 1 97.88 107 ASP B CA 1
ATOM 3314 C C . ASP B 1 107 ? -1.781 7.242 10.453 1 97.88 107 ASP B C 1
ATOM 3316 O O . ASP B 1 107 ? -1.395 6.348 9.703 1 97.88 107 ASP B O 1
ATOM 3320 N N . ALA B 1 108 ? -2.209 8.406 10.016 1 97.88 108 ALA B N 1
ATOM 3321 C CA . ALA B 1 108 ? -2.295 8.68 8.586 1 97.88 108 ALA B CA 1
ATOM 3322 C C . ALA B 1 108 ? -0.922 8.578 7.926 1 97.88 108 ALA B C 1
ATOM 3324 O O . ALA B 1 108 ? -0.789 8.016 6.836 1 97.88 108 ALA B O 1
ATOM 3325 N N . THR B 1 109 ? 0.062 9.133 8.562 1 98.12 109 THR B N 1
ATOM 3326 C CA . THR B 1 109 ? 1.416 9.102 8.023 1 98.12 109 THR B CA 1
ATOM 3327 C C . THR B 1 109 ? 1.943 7.676 7.949 1 98.12 109 THR B C 1
ATOM 3329 O O . THR B 1 109 ? 2.574 7.289 6.965 1 98.12 109 THR B O 1
ATOM 3332 N N . ALA B 1 110 ? 1.688 6.887 9.008 1 98.56 110 ALA B N 1
ATOM 3333 C CA . ALA B 1 110 ? 2.129 5.492 9.039 1 98.56 110 ALA B CA 1
ATOM 3334 C C . ALA B 1 110 ? 1.429 4.672 7.961 1 98.56 110 ALA B C 1
ATOM 3336 O O . ALA B 1 110 ? 2.043 3.809 7.332 1 98.56 110 ALA B O 1
ATOM 3337 N N . ASP B 1 111 ? 0.133 4.945 7.762 1 98.62 111 ASP B N 1
ATOM 3338 C CA . ASP B 1 111 ? -0.603 4.281 6.688 1 98.62 111 ASP B CA 1
ATOM 3339 C C . ASP B 1 111 ? 0.043 4.555 5.332 1 98.62 111 ASP B C 1
ATOM 3341 O O . ASP B 1 111 ? 0.247 3.631 4.539 1 98.62 111 ASP B O 1
ATOM 3345 N N . LEU B 1 112 ? 0.365 5.789 5.086 1 98.69 112 LEU B N 1
ATOM 3346 C CA . LEU B 1 112 ? 0.971 6.145 3.807 1 98.69 112 LEU B CA 1
ATOM 3347 C C . LEU B 1 112 ? 2.346 5.5 3.66 1 98.69 112 LEU B C 1
ATOM 3349 O O . LEU B 1 112 ? 2.705 5.035 2.574 1 98.69 112 LEU B O 1
ATOM 3353 N N . ALA B 1 113 ? 3.092 5.5 4.75 1 98.81 113 ALA B N 1
ATOM 3354 C CA . ALA B 1 113 ? 4.414 4.883 4.73 1 98.81 113 ALA B CA 1
ATOM 3355 C C . ALA B 1 113 ? 4.336 3.43 4.273 1 98.81 113 ALA B C 1
ATOM 3357 O O . ALA B 1 113 ? 5.082 3.01 3.383 1 98.81 113 ALA B O 1
ATOM 3358 N N . MET B 1 114 ? 3.42 2.693 4.844 1 98.88 114 MET B N 1
ATOM 3359 C CA . MET B 1 114 ? 3.23 1.298 4.457 1 98.88 114 MET B CA 1
ATOM 3360 C C . MET B 1 114 ? 2.719 1.195 3.023 1 98.88 114 MET B C 1
ATOM 3362 O O . MET B 1 114 ? 3.094 0.28 2.289 1 98.88 114 MET B O 1
ATOM 3366 N N . GLY B 1 115 ? 1.808 2.123 2.646 1 98.88 115 GLY B N 1
ATOM 3367 C CA . GLY B 1 115 ? 1.339 2.168 1.271 1 98.88 115 GLY B CA 1
ATOM 3368 C C . GLY B 1 115 ? 2.459 2.359 0.265 1 98.88 115 GLY B C 1
ATOM 3369 O O . GLY B 1 115 ? 2.494 1.686 -0.767 1 98.88 115 GLY B O 1
ATOM 3370 N N . LEU B 1 116 ? 3.389 3.268 0.586 1 98.94 116 LEU B N 1
ATOM 3371 C CA . LEU B 1 116 ? 4.531 3.521 -0.284 1 98.94 116 LEU B CA 1
ATOM 3372 C C . LEU B 1 116 ? 5.441 2.301 -0.358 1 98.94 116 LEU B C 1
ATOM 3374 O O . LEU B 1 116 ? 5.902 1.929 -1.439 1 98.94 116 LEU B O 1
ATOM 3378 N N . LEU B 1 117 ? 5.691 1.683 0.783 1 98.88 117 LEU B N 1
ATOM 3379 C CA . LEU B 1 117 ? 6.508 0.475 0.848 1 98.88 117 LEU B CA 1
ATOM 3380 C C . LEU B 1 117 ? 5.922 -0.624 -0.033 1 98.88 117 LEU B C 1
ATOM 3382 O O . LEU B 1 117 ? 6.609 -1.163 -0.901 1 98.88 117 LEU B O 1
ATOM 3386 N N . LEU B 1 118 ? 4.656 -0.874 0.086 1 98.88 118 LEU B N 1
ATOM 3387 C CA . LEU B 1 118 ? 3.996 -1.954 -0.637 1 98.88 118 LEU B CA 1
ATOM 3388 C C . LEU B 1 118 ? 3.889 -1.629 -2.123 1 98.88 118 LEU B C 1
ATOM 3390 O O . LEU B 1 118 ? 4.094 -2.502 -2.971 1 98.88 118 LEU B O 1
ATOM 3394 N N . ALA B 1 119 ? 3.516 -0.354 -2.432 1 98.81 119 ALA B N 1
ATOM 3395 C CA . ALA B 1 119 ? 3.391 0.044 -3.832 1 98.81 119 ALA B CA 1
ATOM 3396 C C . ALA B 1 119 ? 4.723 -0.102 -4.562 1 98.81 119 ALA B C 1
ATOM 3398 O O . ALA B 1 119 ? 4.762 -0.538 -5.715 1 98.81 119 ALA B O 1
ATOM 3399 N N . SER B 1 120 ? 5.777 0.287 -3.877 1 98.5 120 SER B N 1
ATOM 3400 C CA . SER B 1 120 ? 7.109 0.154 -4.461 1 98.5 120 SER B CA 1
ATOM 3401 C C . SER B 1 120 ? 7.52 -1.311 -4.574 1 98.5 120 SER B C 1
ATOM 3403 O O . SER B 1 120 ? 7.98 -1.752 -5.629 1 98.5 120 SER B O 1
ATOM 3405 N N . ALA B 1 121 ? 7.336 -2.1 -3.529 1 98.31 121 ALA B N 1
ATOM 3406 C CA . ALA B 1 121 ? 7.758 -3.498 -3.467 1 98.31 121 ALA B CA 1
ATOM 3407 C C . ALA B 1 121 ? 7.047 -4.332 -4.531 1 98.31 121 ALA B C 1
ATOM 3409 O O . ALA B 1 121 ? 7.641 -5.242 -5.109 1 98.31 121 ALA B O 1
ATOM 3410 N N . ARG B 1 122 ? 5.781 -3.953 -4.812 1 98.12 122 ARG B N 1
ATOM 3411 C CA . ARG B 1 122 ? 4.953 -4.82 -5.648 1 98.12 122 ARG B CA 1
ATOM 3412 C C . ARG B 1 122 ? 4.668 -4.168 -6.996 1 98.12 122 ARG B C 1
ATOM 3414 O O . ARG B 1 122 ? 3.797 -4.625 -7.738 1 98.12 122 ARG B O 1
ATOM 3421 N N . ASN B 1 123 ? 5.352 -3.094 -7.293 1 97.38 123 ASN B N 1
ATOM 3422 C CA . ASN B 1 123 ? 5.312 -2.43 -8.594 1 97.38 123 ASN B CA 1
ATOM 3423 C C . ASN B 1 123 ? 3.885 -2.055 -8.984 1 97.38 123 ASN B C 1
ATOM 3425 O O . ASN B 1 123 ? 3.461 -2.309 -10.117 1 97.38 123 ASN B O 1
ATOM 3429 N N . ILE B 1 124 ? 3.143 -1.501 -8.055 1 98.25 124 ILE B N 1
ATOM 3430 C CA . ILE B 1 124 ? 1.729 -1.221 -8.281 1 98.25 124 ILE B CA 1
ATOM 3431 C C . ILE B 1 124 ? 1.581 -0.142 -9.352 1 98.25 124 ILE B C 1
ATOM 3433 O O . ILE B 1 124 ? 0.737 -0.256 -10.242 1 98.25 124 ILE B O 1
ATOM 3437 N N . LEU B 1 125 ? 2.402 0.912 -9.344 1 97.44 125 LEU B N 1
ATOM 3438 C CA . LEU B 1 125 ? 2.301 1.989 -10.32 1 97.44 125 LEU B CA 1
ATOM 3439 C C . LEU B 1 125 ? 2.609 1.479 -11.719 1 97.44 125 LEU B C 1
ATOM 3441 O O . LEU B 1 125 ? 1.861 1.751 -12.664 1 97.44 125 LEU B O 1
ATOM 3445 N N . GLU B 1 126 ? 3.721 0.735 -11.836 1 96.12 126 GLU B N 1
ATOM 3446 C CA . GLU B 1 126 ? 4.07 0.15 -13.133 1 96.12 126 GLU B CA 1
ATOM 3447 C C . GLU B 1 126 ? 2.986 -0.809 -13.617 1 96.12 126 GLU B C 1
ATOM 3449 O O . GLU B 1 126 ? 2.641 -0.816 -14.797 1 96.12 126 GLU B O 1
ATOM 3454 N N . GLY B 1 127 ? 2.504 -1.64 -12.719 1 96.81 127 GLY B N 1
ATOM 3455 C CA . GLY B 1 127 ? 1.416 -2.541 -13.062 1 96.81 127 GLY B CA 1
ATOM 3456 C C . GLY B 1 127 ? 0.19 -1.824 -13.594 1 96.81 127 GLY B C 1
ATOM 3457 O O . GLY B 1 127 ? -0.398 -2.246 -14.594 1 96.81 127 GLY B O 1
ATOM 3458 N N . HIS B 1 128 ? -0.161 -0.753 -12.898 1 97.62 128 HIS B N 1
ATOM 3459 C CA . HIS B 1 128 ? -1.315 0.022 -13.336 1 97.62 128 HIS B CA 1
ATOM 3460 C C . HIS B 1 128 ? -1.074 0.633 -14.711 1 97.62 128 HIS B C 1
ATOM 3462 O O . HIS B 1 128 ? -1.965 0.625 -15.562 1 97.62 128 HIS B O 1
ATOM 3468 N N . GLN B 1 129 ? 0.101 1.193 -14.906 1 95 129 GLN B N 1
ATOM 3469 C CA . GLN B 1 129 ? 0.456 1.777 -16.188 1 95 129 GLN B CA 1
ATOM 3470 C C . GLN B 1 129 ? 0.331 0.75 -17.312 1 95 129 GLN B C 1
ATOM 3472 O O . GLN B 1 129 ? -0.238 1.041 -18.375 1 95 129 GLN B O 1
ATOM 3477 N N . ILE B 1 130 ? 0.824 -0.415 -17.078 1 94.5 130 ILE B N 1
ATOM 3478 C CA . ILE B 1 130 ? 0.774 -1.479 -18.078 1 94.5 130 ILE B CA 1
ATOM 3479 C C . ILE B 1 130 ? -0.675 -1.896 -18.312 1 94.5 130 ILE B C 1
ATOM 3481 O O . ILE B 1 130 ? -1.111 -2.025 -19.469 1 94.5 130 ILE B O 1
ATOM 3485 N N . ALA B 1 131 ? -1.411 -2.092 -17.25 1 95.06 131 ALA B N 1
ATOM 3486 C CA . ALA B 1 131 ? -2.793 -2.562 -17.328 1 95.06 131 ALA B CA 1
ATOM 3487 C C . ALA B 1 131 ? -3.664 -1.584 -18.109 1 95.06 131 ALA B C 1
ATOM 3489 O O . ALA B 1 131 ? -4.609 -1.991 -18.781 1 95.06 131 ALA B O 1
ATOM 3490 N N . THR B 1 132 ? -3.338 -0.269 -18.031 1 94.56 132 THR B N 1
ATOM 3491 C CA . THR B 1 132 ? -4.234 0.732 -18.609 1 94.56 132 THR B CA 1
ATOM 3492 C C . THR B 1 132 ? -3.668 1.289 -19.906 1 94.56 132 THR B C 1
ATOM 3494 O O . THR B 1 132 ? -4.34 2.053 -20.609 1 94.56 132 THR B O 1
ATOM 3497 N N . ASP B 1 133 ? -2.461 0.963 -20.219 1 91.62 133 ASP B N 1
ATOM 3498 C CA . ASP B 1 133 ? -1.848 1.426 -21.469 1 91.62 133 ASP B CA 1
ATOM 3499 C C . ASP B 1 133 ? -2.566 0.847 -22.688 1 91.62 133 ASP B C 1
ATOM 3501 O O . ASP B 1 133 ? -2.686 -0.373 -22.812 1 91.62 133 ASP B O 1
ATOM 3505 N N . PRO B 1 134 ? -2.998 1.689 -23.578 1 87.25 134 PRO B N 1
ATOM 3506 C CA . PRO B 1 134 ? -3.725 1.209 -24.766 1 87.25 134 PRO B CA 1
ATOM 3507 C C . PRO B 1 134 ? -2.861 0.335 -25.672 1 87.25 134 PRO B C 1
ATOM 3509 O O . PRO B 1 134 ? -3.393 -0.43 -26.484 1 87.25 134 PRO B O 1
ATOM 3512 N N . LYS B 1 135 ? -1.588 0.353 -25.578 1 85.81 135 LYS B N 1
ATOM 3513 C CA . LYS B 1 135 ? -0.677 -0.367 -26.469 1 85.81 135 LYS B CA 1
ATOM 3514 C C . LYS B 1 135 ? -0.28 -1.714 -25.875 1 85.81 135 LYS B C 1
ATOM 3516 O O . LYS B 1 135 ? 0.382 -2.52 -26.531 1 85.81 135 LYS B O 1
ATOM 3521 N N . THR B 1 136 ? -0.691 -1.906 -24.641 1 86.06 136 THR B N 1
ATOM 3522 C CA . THR B 1 136 ? -0.292 -3.148 -23.984 1 86.06 136 THR B CA 1
ATOM 3523 C C . THR B 1 136 ? -1 -4.344 -24.609 1 86.06 136 THR B C 1
ATOM 3525 O O . THR B 1 136 ? -2.23 -4.391 -24.656 1 86.06 136 THR B O 1
ATOM 3528 N N . VAL B 1 137 ? -0.239 -5.305 -25.109 1 78.38 137 VAL B N 1
ATOM 3529 C CA . VAL B 1 137 ? -0.797 -6.5 -25.734 1 78.38 137 VAL B CA 1
ATOM 3530 C C . VAL B 1 137 ? -0.494 -7.723 -24.875 1 78.38 137 VAL B C 1
ATOM 3532 O O . VAL B 1 137 ? -1.151 -8.758 -25 1 78.38 137 VAL B O 1
ATOM 3535 N N . HIS B 1 138 ? 0.507 -7.602 -24.062 1 80.62 138 HIS B N 1
ATOM 3536 C CA . HIS B 1 138 ? 0.871 -8.664 -23.141 1 80.62 138 HIS B CA 1
ATOM 3537 C C . HIS B 1 138 ? 1.415 -8.102 -21.828 1 80.62 138 HIS B C 1
ATOM 3539 O O . HIS B 1 138 ? 1.933 -6.98 -21.797 1 80.62 138 HIS B O 1
ATOM 3545 N N . ILE B 1 139 ? 1.266 -8.789 -20.812 1 81.62 139 ILE B N 1
ATOM 3546 C CA . ILE B 1 139 ? 1.861 -8.406 -19.531 1 81.62 139 ILE B CA 1
ATOM 3547 C C . ILE B 1 139 ? 3.316 -8.867 -19.484 1 81.62 139 ILE B C 1
ATOM 3549 O O . ILE B 1 139 ? 3.604 -10.055 -19.641 1 81.62 139 ILE B O 1
ATOM 3553 N N . PRO B 1 140 ? 4.18 -7.961 -19.25 1 81.62 140 PRO B N 1
ATOM 3554 C CA . PRO B 1 140 ? 5.594 -8.336 -19.266 1 81.62 140 PRO B CA 1
ATOM 3555 C C . PRO B 1 140 ? 5.961 -9.289 -18.125 1 81.62 140 PRO B C 1
ATOM 3557 O O . PRO B 1 140 ? 5.457 -9.141 -17.016 1 81.62 140 PRO B O 1
ATOM 3560 N N . GLN B 1 141 ? 6.879 -10.18 -18.391 1 77.94 141 GLN B N 1
ATOM 3561 C CA . GLN B 1 141 ? 7.336 -11.156 -17.406 1 77.94 141 GLN B CA 1
ATOM 3562 C C . GLN B 1 141 ? 8.141 -10.484 -16.297 1 77.94 141 GLN B C 1
ATOM 3564 O O . GLN B 1 141 ? 8.219 -11.008 -15.18 1 77.94 141 GLN B O 1
ATOM 3569 N N . ASN B 1 142 ? 8.633 -9.383 -16.656 1 79 142 ASN B N 1
ATOM 3570 C CA . ASN B 1 142 ? 9.531 -8.727 -15.719 1 79 142 ASN B CA 1
ATOM 3571 C C . ASN B 1 142 ? 8.766 -7.852 -14.734 1 79 142 ASN B C 1
ATOM 3573 O O . ASN B 1 142 ? 9.367 -7.195 -13.883 1 79 142 ASN B O 1
ATOM 3577 N N . LEU B 1 143 ? 7.5 -7.809 -14.914 1 89.56 143 LEU B N 1
ATOM 3578 C CA . LEU B 1 143 ? 6.703 -7.156 -13.883 1 89.56 143 LEU B CA 1
ATOM 3579 C C . LEU B 1 143 ? 6.609 -8.023 -12.633 1 89.56 143 LEU B C 1
ATOM 3581 O O . LEU B 1 143 ? 5.578 -8.656 -12.391 1 89.56 143 LEU B O 1
ATOM 3585 N N . ILE B 1 144 ? 7.754 -8.125 -11.906 1 92.19 144 ILE B N 1
ATOM 3586 C CA . ILE B 1 144 ? 7.922 -8.977 -10.734 1 92.19 144 ILE B CA 1
ATOM 3587 C C . ILE B 1 144 ? 8.391 -8.141 -9.555 1 92.19 144 ILE B C 1
ATOM 3589 O O . ILE B 1 144 ? 9.352 -7.375 -9.664 1 92.19 144 ILE B O 1
ATOM 3593 N N . GLY B 1 145 ? 7.684 -8.188 -8.516 1 94.31 145 GLY B N 1
ATOM 3594 C CA . GLY B 1 145 ? 8.031 -7.449 -7.316 1 94.31 145 GLY B CA 1
ATOM 3595 C C . GLY B 1 145 ? 8.859 -8.258 -6.336 1 94.31 145 GLY B C 1
ATOM 3596 O O . GLY B 1 145 ? 9.438 -9.281 -6.703 1 94.31 145 GLY B O 1
ATOM 3597 N N . VAL B 1 146 ? 9.016 -7.703 -5.137 1 95.75 146 VAL B N 1
ATOM 3598 C CA . VAL B 1 146 ? 9.758 -8.391 -4.09 1 95.75 146 VAL B CA 1
ATOM 3599 C C . VAL B 1 146 ? 8.836 -8.711 -2.92 1 95.75 146 VAL B C 1
ATOM 3601 O O . VAL B 1 146 ? 7.781 -8.086 -2.762 1 95.75 146 VAL B O 1
ATOM 3604 N N . GLU B 1 147 ? 9.258 -9.672 -2.129 1 95 147 GLU B N 1
ATOM 3605 C CA . GLU B 1 147 ? 8.453 -10.109 -0.991 1 95 147 GLU B CA 1
ATOM 3606 C C . GLU B 1 147 ? 8.531 -9.109 0.158 1 95 147 GLU B C 1
ATOM 3608 O O . GLU B 1 147 ? 9.594 -8.562 0.443 1 95 147 GLU B O 1
ATOM 3613 N N . VAL B 1 148 ? 7.398 -8.875 0.759 1 98.19 148 VAL B N 1
ATOM 3614 C CA . VAL B 1 148 ? 7.324 -7.992 1.919 1 98.19 148 VAL B CA 1
ATOM 3615 C C . VAL B 1 148 ? 7.211 -8.82 3.195 1 98.19 148 VAL B C 1
ATOM 3617 O O . VAL B 1 148 ? 7.84 -8.508 4.207 1 98.19 148 VAL B O 1
ATOM 3620 N N . THR B 1 149 ? 6.41 -9.906 3.09 1 97.69 149 THR B N 1
ATOM 3621 C CA . THR B 1 149 ? 6.238 -10.797 4.234 1 97.69 149 THR B CA 1
ATOM 3622 C C . THR B 1 149 ? 7.582 -11.352 4.695 1 97.69 149 THR B C 1
ATOM 3624 O O . THR B 1 149 ? 8.383 -11.812 3.875 1 97.69 149 THR B O 1
ATOM 3627 N N . ARG B 1 150 ? 7.906 -11.234 5.969 1 97.19 150 ARG B N 1
ATOM 3628 C CA . ARG B 1 150 ? 9.078 -11.773 6.652 1 97.19 150 ARG B CA 1
ATOM 3629 C C . ARG B 1 150 ? 10.344 -11.031 6.246 1 97.19 150 ARG B C 1
ATOM 3631 O O . ARG B 1 150 ? 11.438 -11.375 6.703 1 97.19 150 ARG B O 1
ATOM 3638 N N . ALA B 1 151 ? 10.234 -10 5.359 1 98.31 151 ALA B N 1
ATOM 3639 C CA . ALA B 1 151 ? 11.391 -9.164 5.043 1 98.31 151 ALA B CA 1
ATOM 3640 C C . ALA B 1 151 ? 11.844 -8.367 6.266 1 98.31 151 ALA B C 1
ATOM 3642 O O . ALA B 1 151 ? 11.102 -8.258 7.25 1 98.31 151 ALA B O 1
ATOM 3643 N N . THR B 1 152 ? 13.047 -7.852 6.227 1 98.75 152 THR B N 1
ATOM 3644 C CA . THR B 1 152 ? 13.57 -7.02 7.305 1 98.75 152 THR B CA 1
ATOM 3645 C C . THR B 1 152 ? 13.281 -5.543 7.043 1 98.75 152 THR B C 1
ATOM 3647 O O . THR B 1 152 ? 13.648 -5.008 5.996 1 98.75 152 THR B O 1
ATOM 3650 N N . LEU B 1 153 ? 12.609 -4.938 7.98 1 98.88 153 LEU B N 1
ATOM 3651 C CA . LEU B 1 153 ? 12.352 -3.504 7.949 1 98.88 153 LEU B CA 1
ATOM 3652 C C . LEU B 1 153 ? 13.242 -2.771 8.945 1 98.88 153 LEU B C 1
ATOM 3654 O O . LEU B 1 153 ? 13.156 -3.01 10.156 1 98.88 153 LEU B O 1
ATOM 3658 N N . GLY B 1 154 ? 14.164 -1.969 8.406 1 98.88 154 GLY B N 1
ATOM 3659 C CA . GLY B 1 154 ? 14.93 -1.069 9.25 1 98.88 154 GLY B CA 1
ATOM 3660 C C . GLY B 1 154 ? 14.312 0.309 9.375 1 98.88 154 GLY B C 1
ATOM 3661 O O . GLY B 1 154 ? 14.164 1.021 8.375 1 98.88 154 GLY B O 1
ATOM 3662 N N . ILE B 1 155 ? 13.945 0.723 10.578 1 98.88 155 ILE B N 1
ATOM 3663 C CA . ILE B 1 155 ? 13.352 2.033 10.828 1 98.88 155 ILE B CA 1
ATOM 3664 C C . ILE B 1 155 ? 14.398 2.961 11.438 1 98.88 155 ILE B C 1
ATOM 3666 O O . ILE B 1 155 ? 14.93 2.68 12.516 1 98.88 155 ILE B O 1
ATOM 3670 N N . ILE B 1 156 ? 14.742 3.973 10.664 1 98.75 156 ILE B N 1
ATOM 3671 C CA . ILE B 1 156 ? 15.562 5.043 11.227 1 98.75 156 ILE B CA 1
ATOM 3672 C C . ILE B 1 156 ? 14.664 6.043 11.961 1 98.75 156 ILE B C 1
ATOM 3674 O O . ILE B 1 156 ? 13.914 6.789 11.328 1 98.75 156 ILE B O 1
ATOM 3678 N N . GLY B 1 157 ? 14.828 5.98 13.125 1 95.31 157 GLY B N 1
ATOM 3679 C CA . GLY B 1 157 ? 13.859 6.641 13.992 1 95.31 157 GLY B CA 1
ATOM 3680 C C . GLY B 1 157 ? 12.797 5.703 14.531 1 95.31 157 GLY B C 1
ATOM 3681 O O . GLY B 1 157 ? 12.609 4.602 14.008 1 95.31 157 GLY B O 1
ATOM 3682 N N . MET B 1 158 ? 12.195 5.973 15.75 1 94.25 158 MET B N 1
ATOM 3683 C CA . MET B 1 158 ? 11.078 5.223 16.328 1 94.25 158 MET B CA 1
ATOM 3684 C C . MET B 1 158 ? 10.352 6.055 17.375 1 94.25 158 MET B C 1
ATOM 3686 O O . MET B 1 158 ? 10.18 5.617 18.516 1 94.25 158 MET B O 1
ATOM 3690 N N . GLY B 1 159 ? 10.141 7.258 16.859 1 95 159 GLY B N 1
ATOM 3691 C CA . GLY B 1 159 ? 9.172 8.016 17.641 1 95 159 GLY B CA 1
ATOM 3692 C C . GLY B 1 159 ? 7.758 7.484 17.516 1 95 159 GLY B C 1
ATOM 3693 O O . GLY B 1 159 ? 7.551 6.277 17.406 1 95 159 GLY B O 1
ATOM 3694 N N . GLU B 1 160 ? 6.805 8.336 17.609 1 95.44 160 GLU B N 1
ATOM 3695 C CA . GLU B 1 160 ? 5.41 7.914 17.531 1 95.44 160 GLU B CA 1
ATOM 3696 C C . GLU B 1 160 ? 5.094 7.332 16.156 1 95.44 160 GLU B C 1
ATOM 3698 O O . GLU B 1 160 ? 4.5 6.254 16.047 1 95.44 160 GLU B O 1
ATOM 3703 N N . ILE B 1 161 ? 5.469 8.023 15.117 1 96.88 161 ILE B N 1
ATOM 3704 C CA . ILE B 1 161 ? 5.168 7.586 13.758 1 96.88 161 ILE B CA 1
ATOM 3705 C C . ILE B 1 161 ? 5.922 6.293 13.461 1 96.88 161 ILE B C 1
ATOM 3707 O O . ILE B 1 161 ? 5.34 5.336 12.93 1 96.88 161 ILE B O 1
ATOM 3711 N N . GLY B 1 162 ? 7.254 6.23 13.781 1 97.88 162 GLY B N 1
ATOM 3712 C CA . GLY B 1 162 ? 8.016 5.008 13.594 1 97.88 162 GLY B CA 1
ATOM 3713 C C . GLY B 1 162 ? 7.422 3.816 14.328 1 97.88 162 GLY B C 1
ATOM 3714 O O . GLY B 1 162 ? 7.398 2.705 13.789 1 97.88 162 GLY B O 1
ATOM 3715 N N . TYR B 1 163 ? 6.941 4.066 15.523 1 98.06 163 TYR B N 1
ATOM 3716 C CA . TYR B 1 163 ? 6.316 3.012 16.312 1 98.06 163 TYR B CA 1
ATOM 3717 C C . TYR B 1 163 ? 5.043 2.51 15.641 1 98.06 163 TYR B C 1
ATOM 3719 O O . TYR B 1 163 ? 4.789 1.304 15.602 1 98.06 163 TYR B O 1
ATOM 3727 N N . LYS B 1 164 ? 4.242 3.455 15.141 1 98.25 164 LYS B N 1
ATOM 3728 C CA . LYS B 1 164 ? 3.02 3.072 14.438 1 98.25 164 LYS B CA 1
ATOM 3729 C C . LYS B 1 164 ? 3.334 2.26 13.188 1 98.25 164 LYS B C 1
ATOM 3731 O O . LYS B 1 164 ? 2.586 1.349 12.828 1 98.25 164 LYS B O 1
ATOM 3736 N N . ILE B 1 165 ? 4.422 2.57 12.508 1 98.69 165 ILE B N 1
ATOM 3737 C CA . ILE B 1 165 ? 4.859 1.805 11.344 1 98.69 165 ILE B CA 1
ATOM 3738 C C . ILE B 1 165 ? 5.25 0.392 11.773 1 98.69 165 ILE B C 1
ATOM 3740 O O . ILE B 1 165 ? 4.871 -0.587 11.133 1 98.69 165 ILE B O 1
ATOM 3744 N N . ALA B 1 166 ? 5.992 0.281 12.867 1 98.69 166 ALA B N 1
ATOM 3745 C CA . ALA B 1 166 ? 6.387 -1.021 13.398 1 98.69 166 ALA B CA 1
ATOM 3746 C C . ALA B 1 166 ? 5.16 -1.865 13.742 1 98.69 166 ALA B C 1
ATOM 3748 O O . ALA B 1 166 ? 5.125 -3.064 13.453 1 98.69 166 ALA B O 1
ATOM 3749 N N . GLN B 1 167 ? 4.184 -1.247 14.312 1 98.25 167 GLN B N 1
ATOM 3750 C CA . GLN B 1 167 ? 2.939 -1.933 14.648 1 98.25 167 GLN B CA 1
ATOM 3751 C C . GLN B 1 167 ? 2.299 -2.545 13.406 1 98.25 167 GLN B C 1
ATOM 3753 O O . GLN B 1 167 ? 1.876 -3.703 13.422 1 98.25 167 GLN B O 1
ATOM 3758 N N . ARG B 1 168 ? 2.213 -1.837 12.383 1 98.5 168 ARG B N 1
ATOM 3759 C CA . ARG B 1 168 ? 1.599 -2.289 11.141 1 98.5 168 ARG B CA 1
ATOM 3760 C C . ARG B 1 168 ? 2.43 -3.387 10.484 1 98.5 168 ARG B C 1
ATOM 3762 O O . ARG B 1 168 ? 1.882 -4.352 9.945 1 98.5 168 ARG B O 1
ATOM 3769 N N . SER B 1 169 ? 3.762 -3.232 10.578 1 98.38 169 SER B N 1
ATOM 3770 C CA . SER B 1 169 ? 4.668 -4.176 9.93 1 98.38 169 SER B CA 1
ATOM 3771 C C . SER B 1 169 ? 4.578 -5.559 10.57 1 98.38 169 SER B C 1
ATOM 3773 O O . SER B 1 169 ? 4.871 -6.566 9.93 1 98.38 169 SER B O 1
ATOM 3775 N N . LYS B 1 170 ? 4.172 -5.602 11.805 1 96.81 170 LYS B N 1
ATOM 3776 C CA . LYS B 1 170 ? 4.004 -6.875 12.5 1 96.81 170 LYS B CA 1
ATOM 3777 C C . LYS B 1 170 ? 2.982 -7.758 11.797 1 96.81 170 LYS B C 1
ATOM 3779 O O . LYS B 1 170 ? 3.154 -8.977 11.711 1 96.81 170 LYS B O 1
ATOM 3784 N N . GLY B 1 171 ? 1.94 -7.164 11.273 1 96.38 171 GLY B N 1
ATOM 3785 C CA . GLY B 1 171 ? 0.933 -7.918 10.547 1 96.38 171 GLY B CA 1
ATOM 3786 C C . GLY B 1 171 ? 1.476 -8.578 9.297 1 96.38 171 GLY B C 1
ATOM 3787 O O . GLY B 1 171 ? 0.939 -9.594 8.836 1 96.38 171 GLY B O 1
ATOM 3788 N N . PHE B 1 172 ? 2.543 -8.055 8.758 1 98.12 172 PHE B N 1
ATOM 3789 C CA . PHE B 1 172 ? 3.189 -8.594 7.562 1 98.12 172 PHE B CA 1
ATOM 3790 C C . PHE B 1 172 ? 4.297 -9.57 7.945 1 98.12 172 PHE B C 1
ATOM 3792 O O . PHE B 1 172 ? 5.055 -10.023 7.082 1 98.12 172 PHE B O 1
ATOM 3799 N N . GLU B 1 173 ? 4.43 -9.828 9.258 1 97.5 173 GLU B N 1
ATOM 3800 C CA . GLU B 1 173 ? 5.457 -10.711 9.805 1 97.5 173 GLU B CA 1
ATOM 3801 C C . GLU B 1 173 ? 6.855 -10.219 9.438 1 97.5 173 GLU B C 1
ATOM 3803 O O . GLU B 1 173 ? 7.746 -11.031 9.164 1 97.5 173 GLU B O 1
ATOM 3808 N N . MET B 1 174 ? 7.031 -8.984 9.297 1 98.38 174 MET B N 1
ATOM 3809 C CA . MET B 1 174 ? 8.359 -8.438 9.023 1 98.38 174 MET B CA 1
ATOM 3810 C C . MET B 1 174 ? 9.25 -8.531 10.258 1 98.38 174 MET B C 1
ATOM 3812 O O . MET B 1 174 ? 8.758 -8.547 11.383 1 98.38 174 MET B O 1
ATOM 3816 N N . LYS B 1 175 ? 10.523 -8.672 10.023 1 98.25 175 LYS B N 1
ATOM 3817 C CA . LYS B 1 175 ? 11.516 -8.453 11.062 1 98.25 175 LYS B CA 1
ATOM 3818 C C . LYS B 1 175 ? 11.836 -6.965 11.219 1 98.25 175 LYS B C 1
ATOM 3820 O O . LYS B 1 175 ? 12.438 -6.359 10.328 1 98.25 175 LYS B O 1
ATOM 3825 N N . VAL B 1 176 ? 11.5 -6.395 12.359 1 98.5 176 VAL B N 1
ATOM 3826 C CA . VAL B 1 176 ? 11.633 -4.953 12.531 1 98.5 176 VAL B CA 1
ATOM 3827 C C . VAL B 1 176 ? 12.906 -4.645 13.32 1 98.5 176 VAL B C 1
ATOM 3829 O O . VAL B 1 176 ? 13.094 -5.137 14.43 1 98.5 176 VAL B O 1
ATOM 3832 N N . MET B 1 177 ? 13.773 -3.91 12.734 1 98.56 177 MET B N 1
ATOM 3833 C CA . MET B 1 177 ? 14.953 -3.318 13.375 1 98.56 177 MET B CA 1
ATOM 3834 C C . MET B 1 177 ? 14.852 -1.797 13.383 1 98.56 177 MET B C 1
ATOM 3836 O O . MET B 1 177 ? 14.266 -1.2 12.477 1 98.56 177 MET B O 1
ATOM 3840 N N . TYR B 1 178 ? 15.344 -1.202 14.453 1 98.62 178 TYR B N 1
ATOM 3841 C CA . TYR B 1 178 ? 15.289 0.255 14.445 1 98.62 178 TYR B CA 1
ATOM 3842 C C . TYR B 1 178 ? 16.531 0.854 15.102 1 98.62 178 TYR B C 1
ATOM 3844 O O . TYR B 1 178 ? 17.219 0.179 15.867 1 98.62 178 TYR B O 1
ATOM 3852 N N . HIS B 1 179 ? 16.859 2.021 14.641 1 97.81 179 HIS B N 1
ATOM 3853 C CA . HIS B 1 179 ? 17.922 2.834 15.219 1 97.81 179 HIS B CA 1
ATOM 3854 C C . HIS B 1 179 ? 17.406 4.203 15.641 1 97.81 179 HIS B C 1
ATOM 3856 O O . HIS B 1 179 ? 16.703 4.871 14.875 1 97.81 179 HIS B O 1
ATOM 3862 N N . LYS B 1 180 ? 17.688 4.566 16.797 1 94.38 180 LYS B N 1
ATOM 3863 C CA . LYS B 1 180 ? 17.312 5.867 17.344 1 94.38 180 LYS B CA 1
ATOM 3864 C C . LYS B 1 180 ? 18.297 6.297 18.438 1 94.38 180 LYS B C 1
ATOM 3866 O O . LYS B 1 180 ? 19 5.469 19 1 94.38 180 LYS B O 1
ATOM 3871 N N . ARG B 1 181 ? 18.344 7.594 18.641 1 90.12 181 ARG B N 1
ATOM 3872 C CA . ARG B 1 181 ? 19.297 8.109 19.625 1 90.12 181 ARG B CA 1
ATOM 3873 C C . ARG B 1 181 ? 19.016 7.52 21.016 1 90.12 181 ARG B C 1
ATOM 3875 O O . ARG B 1 181 ? 19.938 7.094 21.703 1 90.12 181 ARG B O 1
ATOM 3882 N N . THR B 1 182 ? 17.734 7.547 21.406 1 91.19 182 THR B N 1
ATOM 3883 C CA . THR B 1 182 ? 17.344 6.969 22.688 1 91.19 182 THR B CA 1
ATOM 3884 C C . THR B 1 182 ? 16.469 5.73 22.469 1 91.19 182 THR B C 1
ATOM 3886 O O . THR B 1 182 ? 15.375 5.824 21.906 1 91.19 182 THR B O 1
ATOM 3889 N N . ARG B 1 183 ? 17 4.605 22.984 1 95.25 183 ARG B N 1
ATOM 3890 C CA . ARG B 1 183 ? 16.312 3.324 22.812 1 95.25 183 ARG B CA 1
ATOM 3891 C C . ARG B 1 183 ? 14.93 3.352 23.438 1 95.25 183 ARG B C 1
ATOM 3893 O O . ARG B 1 183 ? 14.734 3.908 24.516 1 95.25 183 ARG B O 1
ATOM 3900 N N . ARG B 1 184 ? 13.914 2.777 22.734 1 95.88 184 ARG B N 1
ATOM 3901 C CA . ARG B 1 184 ? 12.562 2.641 23.266 1 95.88 184 ARG B CA 1
ATOM 3902 C C . ARG B 1 184 ? 12.547 1.677 24.453 1 95.88 184 ARG B C 1
ATOM 3904 O O . ARG B 1 184 ? 13.477 0.897 24.641 1 95.88 184 ARG B O 1
ATOM 3911 N N . SER B 1 185 ? 11.469 1.726 25.25 1 96.88 185 SER B N 1
ATOM 3912 C CA . SER B 1 185 ? 11.32 0.787 26.359 1 96.88 185 SER B CA 1
ATOM 3913 C C . SER B 1 185 ? 11.227 -0.65 25.859 1 96.88 185 SER B C 1
ATOM 3915 O O . SER B 1 185 ? 10.773 -0.894 24.734 1 96.88 185 SER B O 1
ATOM 3917 N N . THR B 1 186 ? 11.617 -1.571 26.656 1 96.44 186 THR B N 1
ATOM 3918 C CA . THR B 1 186 ? 11.523 -2.992 26.344 1 96.44 186 THR B CA 1
ATOM 3919 C C . THR B 1 186 ? 10.07 -3.389 26.062 1 96.44 186 THR B C 1
ATOM 3921 O O . THR B 1 186 ? 9.812 -4.215 25.188 1 96.44 186 THR B O 1
ATOM 3924 N N . LYS B 1 187 ? 9.234 -2.789 26.812 1 97.25 187 LYS B N 1
ATOM 3925 C CA . LYS B 1 187 ? 7.812 -3.057 26.625 1 97.25 187 LYS B CA 1
ATOM 3926 C C . LYS B 1 187 ? 7.355 -2.66 25.219 1 97.25 187 LYS B C 1
ATOM 3928 O O . LYS B 1 187 ? 6.641 -3.414 24.562 1 97.25 187 LYS B O 1
ATOM 3933 N N . ASP B 1 188 ? 7.746 -1.436 24.734 1 96.12 188 ASP B N 1
ATOM 3934 C CA . ASP B 1 188 ? 7.422 -0.975 23.391 1 96.12 188 ASP B CA 1
ATOM 3935 C C . ASP B 1 188 ? 8 -1.912 22.328 1 96.12 188 ASP B C 1
ATOM 3937 O O . ASP B 1 188 ? 7.328 -2.238 21.359 1 96.12 188 ASP B O 1
ATOM 3941 N N . GLU B 1 189 ? 9.273 -2.342 22.531 1 97.12 189 GLU B N 1
ATOM 3942 C CA . GLU B 1 189 ? 9.938 -3.232 21.578 1 97.12 189 GLU B CA 1
ATOM 3943 C C . GLU B 1 189 ? 9.211 -4.57 21.484 1 97.12 189 GLU B C 1
ATOM 3945 O O . GLU B 1 189 ? 8.969 -5.062 20.375 1 97.12 189 GLU B O 1
ATOM 3950 N N . GLN B 1 190 ? 8.867 -5.141 22.578 1 97.19 190 GLN B N 1
ATOM 3951 C CA . GLN B 1 190 ? 8.219 -6.445 22.625 1 97.19 190 GLN B CA 1
ATOM 3952 C C . GLN B 1 190 ? 6.832 -6.391 22 1 97.19 190 GLN B C 1
ATOM 3954 O O . GLN B 1 190 ? 6.41 -7.336 21.328 1 97.19 190 GLN B O 1
ATOM 3959 N N . ALA B 1 191 ? 6.18 -5.297 22.188 1 95.94 191 ALA B N 1
ATOM 3960 C CA . ALA B 1 191 ? 4.812 -5.145 21.688 1 95.94 191 ALA B CA 1
ATOM 3961 C C . ALA B 1 191 ? 4.77 -5.23 20.172 1 95.94 191 ALA B C 1
ATOM 3963 O O . ALA B 1 191 ? 3.797 -5.727 19.594 1 95.94 191 ALA B O 1
ATOM 3964 N N . VAL B 1 192 ? 5.859 -4.812 19.547 1 96 192 VAL B N 1
ATOM 3965 C CA . VAL B 1 192 ? 5.828 -4.793 18.094 1 96 192 VAL B CA 1
ATOM 3966 C C . VAL B 1 192 ? 6.91 -5.723 17.547 1 96 192 VAL B C 1
ATOM 3968 O O . VAL B 1 192 ? 7.117 -5.793 16.328 1 96 192 VAL B O 1
ATOM 3971 N N . GLY B 1 193 ? 7.582 -6.383 18.406 1 95.94 193 GLY B N 1
ATOM 3972 C CA . GLY B 1 193 ? 8.617 -7.316 17.984 1 95.94 193 GLY B CA 1
ATOM 3973 C C . GLY B 1 193 ? 9.82 -6.637 17.359 1 95.94 193 GLY B C 1
ATOM 3974 O O . GLY B 1 193 ? 10.422 -7.16 16.422 1 95.94 193 GLY B O 1
ATOM 3975 N N . ALA B 1 194 ? 10.141 -5.43 17.781 1 97.56 194 ALA B N 1
ATOM 3976 C CA . ALA B 1 194 ? 11.242 -4.66 17.219 1 97.56 194 ALA B CA 1
ATOM 3977 C C . ALA B 1 194 ? 12.539 -4.922 17.969 1 97.56 194 ALA B C 1
ATOM 3979 O O . ALA B 1 194 ? 12.531 -5.16 19.172 1 97.56 194 ALA B O 1
ATOM 3980 N N . SER B 1 195 ? 13.633 -4.914 17.266 1 98.06 195 SER B N 1
ATOM 3981 C CA . SER B 1 195 ? 14.969 -5.039 17.844 1 98.06 195 SER B CA 1
ATOM 3982 C C . SER B 1 195 ? 15.781 -3.766 17.641 1 98.06 195 SER B C 1
ATOM 3984 O O . SER B 1 195 ? 15.758 -3.178 16.547 1 98.06 195 SER B O 1
ATOM 3986 N N . TYR B 1 196 ? 16.438 -3.385 18.703 1 97.81 196 TYR B N 1
ATOM 3987 C CA . TYR B 1 196 ? 17.25 -2.164 18.672 1 97.81 196 TYR B CA 1
ATOM 3988 C C . TYR B 1 196 ? 18.594 -2.418 18.031 1 97.81 196 TYR B C 1
ATOM 3990 O O . TYR B 1 196 ? 19.281 -3.396 18.359 1 97.81 196 TYR B O 1
ATOM 3998 N N . CYS B 1 197 ? 18.938 -1.562 17.016 1 97.19 197 CYS B N 1
ATOM 3999 C CA . CYS B 1 197 ? 20.266 -1.533 16.422 1 97.19 197 CYS B CA 1
ATOM 4000 C C . CYS B 1 197 ? 21.062 -0.324 16.922 1 97.19 197 CYS B C 1
ATOM 4002 O O . CYS B 1 197 ? 20.719 0.815 16.594 1 97.19 197 CYS B O 1
ATOM 4004 N N . GLU B 1 198 ? 22.125 -0.593 17.531 1 95.56 198 GLU B N 1
ATOM 4005 C CA . GLU B 1 198 ? 22.938 0.493 18.078 1 95.56 198 GLU B CA 1
ATOM 4006 C C . GLU B 1 198 ? 23.609 1.28 16.953 1 95.56 198 GLU B C 1
ATOM 4008 O O . GLU B 1 198 ? 23.75 2.502 17.047 1 95.56 198 GLU B O 1
ATOM 4013 N N . ASN B 1 199 ? 24 0.565 16 1 96.81 199 ASN B N 1
ATOM 4014 C CA . ASN B 1 199 ? 24.734 1.179 14.883 1 96.81 199 ASN B CA 1
ATOM 4015 C C . ASN B 1 199 ? 23.859 1.28 13.641 1 96.81 199 ASN B C 1
ATOM 4017 O O . ASN B 1 199 ? 23.328 0.274 13.164 1 96.81 199 ASN B O 1
ATOM 4021 N N . LEU B 1 200 ? 23.797 2.455 13.117 1 97.94 200 LEU B N 1
ATOM 4022 C CA . LEU B 1 200 ? 23 2.699 11.914 1 97.94 200 LEU B CA 1
ATOM 4023 C C . LEU B 1 200 ? 23.516 1.859 10.75 1 97.94 200 LEU B C 1
ATOM 4025 O O . LEU B 1 200 ? 22.734 1.362 9.938 1 97.94 200 LEU B O 1
ATOM 4029 N N . ASP B 1 201 ? 24.828 1.692 10.664 1 98.5 201 ASP B N 1
ATOM 4030 C CA . ASP B 1 201 ? 25.422 0.925 9.578 1 98.5 201 ASP B CA 1
ATOM 4031 C C . ASP B 1 201 ? 24.875 -0.499 9.539 1 98.5 201 ASP B C 1
ATOM 4033 O O . ASP B 1 201 ? 24.594 -1.033 8.469 1 98.5 201 ASP B O 1
ATOM 4037 N N . ASP B 1 202 ? 24.797 -1.086 10.672 1 98.44 202 ASP B N 1
ATOM 4038 C CA . ASP B 1 202 ? 24.297 -2.451 10.766 1 98.44 202 ASP B CA 1
ATOM 4039 C C . ASP B 1 202 ? 22.844 -2.525 10.297 1 98.44 202 ASP B C 1
ATOM 4041 O O . ASP B 1 202 ? 22.453 -3.471 9.609 1 98.44 202 ASP B O 1
ATOM 4045 N N . LEU B 1 203 ? 22.078 -1.541 10.672 1 98.75 203 LEU B N 1
ATOM 4046 C CA . LEU B 1 203 ? 20.688 -1.476 10.242 1 98.75 203 LEU B CA 1
ATOM 4047 C C . LEU B 1 203 ? 20.594 -1.401 8.727 1 98.75 203 LEU B C 1
ATOM 4049 O O . LEU B 1 203 ? 19.797 -2.113 8.109 1 98.75 203 LEU B O 1
ATOM 4053 N N . LEU B 1 204 ? 21.375 -0.55 8.109 1 98.88 204 LEU B N 1
ATOM 4054 C CA . LEU B 1 204 ? 21.359 -0.36 6.664 1 98.88 204 LEU B CA 1
ATOM 4055 C C . LEU B 1 204 ? 21.766 -1.643 5.945 1 98.88 204 LEU B C 1
ATOM 4057 O O . LEU B 1 204 ? 21.156 -2.01 4.938 1 98.88 204 LEU B O 1
ATOM 4061 N N . ARG B 1 205 ? 22.719 -2.418 6.461 1 98.62 205 ARG B N 1
ATOM 4062 C CA . ARG B 1 205 ? 23.266 -3.613 5.824 1 98.62 205 ARG B CA 1
ATOM 4063 C C . ARG B 1 205 ? 22.25 -4.754 5.844 1 98.62 205 ARG B C 1
ATOM 4065 O O . ARG B 1 205 ? 22.188 -5.559 4.91 1 98.62 205 ARG B O 1
ATOM 4072 N N . CYS B 1 206 ? 21.453 -4.793 6.836 1 98.19 206 CYS B N 1
ATOM 4073 C CA . CYS B 1 206 ? 20.625 -5.984 7.012 1 98.19 206 CYS B CA 1
ATOM 4074 C C . CYS B 1 206 ? 19.219 -5.746 6.504 1 98.19 206 CYS B C 1
ATOM 4076 O O . CYS B 1 206 ? 18.438 -6.691 6.363 1 98.19 206 CYS B O 1
ATOM 4078 N N . SER B 1 207 ? 18.859 -4.535 6.195 1 98.81 207 SER B N 1
ATOM 4079 C CA . SER B 1 207 ? 17.469 -4.188 5.906 1 98.81 207 SER B CA 1
ATOM 4080 C C . SER B 1 207 ? 17.141 -4.41 4.434 1 98.81 207 SER B C 1
ATOM 4082 O O . SER B 1 207 ? 17.938 -4.098 3.555 1 98.81 207 SER B O 1
ATOM 4084 N N . ASP B 1 208 ? 15.984 -5.004 4.164 1 98.81 208 ASP B N 1
ATOM 4085 C CA . ASP B 1 208 ? 15.406 -5.066 2.822 1 98.81 208 ASP B CA 1
ATOM 4086 C C . ASP B 1 208 ? 14.664 -3.777 2.484 1 98.81 208 ASP B C 1
ATOM 4088 O O . ASP B 1 208 ? 14.578 -3.395 1.315 1 98.81 208 ASP B O 1
ATOM 4092 N N . PHE B 1 209 ? 14.062 -3.188 3.467 1 98.94 209 PHE B N 1
ATOM 4093 C CA . PHE B 1 209 ? 13.406 -1.89 3.406 1 98.94 209 PHE B CA 1
ATOM 4094 C C . PHE B 1 209 ? 13.93 -0.966 4.5 1 98.94 209 PHE B C 1
ATOM 4096 O O . PHE B 1 209 ? 14.023 -1.364 5.664 1 98.94 209 PHE B O 1
ATOM 4103 N N . VAL B 1 210 ? 14.297 0.229 4.145 1 98.94 210 VAL B N 1
ATOM 4104 C CA . VAL B 1 210 ? 14.727 1.232 5.109 1 98.94 210 VAL B CA 1
ATOM 4105 C C . VAL B 1 210 ? 13.711 2.371 5.16 1 98.94 210 VAL B C 1
ATOM 4107 O O . VAL B 1 210 ? 13.477 3.049 4.156 1 98.94 210 VAL B O 1
ATOM 4110 N N . MET B 1 211 ? 13.109 2.547 6.305 1 98.88 211 MET B N 1
ATOM 4111 C CA . MET B 1 211 ? 12.102 3.576 6.539 1 98.88 211 MET B CA 1
ATOM 4112 C C . MET B 1 211 ? 12.672 4.715 7.379 1 98.88 211 MET B C 1
ATOM 4114 O O . MET B 1 211 ? 13.164 4.488 8.484 1 98.88 211 MET B O 1
ATOM 4118 N N . ILE B 1 212 ? 12.586 5.93 6.859 1 98.81 212 ILE B N 1
ATOM 4119 C CA . ILE B 1 212 ? 13.062 7.094 7.594 1 98.81 212 ILE B CA 1
ATOM 4120 C C . ILE B 1 212 ? 11.891 7.793 8.273 1 98.81 212 ILE B C 1
ATOM 4122 O O . ILE B 1 212 ? 10.961 8.25 7.605 1 98.81 212 ILE B O 1
ATOM 4126 N N . ALA B 1 213 ? 11.891 7.891 9.547 1 97.75 213 ALA B N 1
ATOM 4127 C CA . ALA B 1 213 ? 10.867 8.539 10.359 1 97.75 213 ALA B CA 1
ATOM 4128 C C . ALA B 1 213 ? 11.492 9.352 11.492 1 97.75 213 ALA B C 1
ATOM 4130 O O . ALA B 1 213 ? 11.25 9.078 12.664 1 97.75 213 ALA B O 1
ATOM 4131 N N . VAL B 1 214 ? 12.234 10.383 11.117 1 96.5 214 VAL B N 1
ATOM 4132 C CA . VAL B 1 214 ? 12.906 11.242 12.086 1 96.5 214 VAL B CA 1
ATOM 4133 C C . VAL B 1 214 ? 12.539 12.703 11.812 1 96.5 214 VAL B C 1
ATOM 4135 O O . VAL B 1 214 ? 12.117 13.047 10.711 1 96.5 214 VAL B O 1
ATOM 4138 N N . ASN B 1 215 ? 12.695 13.523 12.836 1 92.38 215 ASN B N 1
ATOM 4139 C CA . ASN B 1 215 ? 12.594 14.961 12.633 1 92.38 215 ASN B CA 1
ATOM 4140 C C . ASN B 1 215 ? 13.828 15.516 11.922 1 92.38 215 ASN B C 1
ATOM 4142 O O . ASN B 1 215 ? 14.93 14.992 12.086 1 92.38 215 ASN B O 1
ATOM 4146 N N . LEU B 1 216 ? 13.633 16.5 11.156 1 94 216 LEU B N 1
ATOM 4147 C CA . LEU B 1 216 ? 14.766 17.203 10.562 1 94 216 LEU B CA 1
ATOM 4148 C C . LEU B 1 216 ? 15.43 18.125 11.57 1 94 216 LEU B C 1
ATOM 4150 O O . LEU B 1 216 ? 14.781 19 12.133 1 94 216 LEU B O 1
ATOM 4154 N N . THR B 1 217 ? 16.578 17.875 11.93 1 91.44 217 THR B N 1
ATOM 4155 C CA . THR B 1 217 ? 17.469 18.672 12.781 1 91.44 217 THR B CA 1
ATOM 4156 C C . THR B 1 217 ? 18.844 18.797 12.148 1 91.44 217 THR B C 1
ATOM 4158 O O . THR B 1 217 ? 19.094 18.25 11.07 1 91.44 217 THR B O 1
ATOM 4161 N N . SER B 1 218 ? 19.719 19.562 12.82 1 92.88 218 SER B N 1
ATOM 4162 C CA . SER B 1 218 ? 21.094 19.656 12.328 1 92.88 218 SER B CA 1
ATOM 4163 C C . SER B 1 218 ? 21.766 18.281 12.32 1 92.88 218 SER B C 1
ATOM 4165 O O . SER B 1 218 ? 22.609 18.016 11.461 1 92.88 218 SER B O 1
ATOM 4167 N N . GLU B 1 219 ? 21.328 17.391 13.195 1 92.88 219 GLU B N 1
ATOM 4168 C CA . GLU B 1 219 ? 21.938 16.062 13.336 1 92.88 219 GLU B CA 1
ATOM 4169 C C . GLU B 1 219 ? 21.391 15.094 12.289 1 92.88 219 GLU B C 1
ATOM 4171 O O . GLU B 1 219 ? 22.062 14.125 11.938 1 92.88 219 GLU B O 1
ATOM 4176 N N . THR B 1 220 ? 20.234 15.336 11.766 1 95.25 220 THR B N 1
ATOM 4177 C CA . THR B 1 220 ? 19.625 14.367 10.859 1 95.25 220 THR B CA 1
ATOM 4178 C C . THR B 1 220 ? 19.688 14.859 9.422 1 95.25 220 THR B C 1
ATOM 4180 O O . THR B 1 220 ? 19.391 14.109 8.484 1 95.25 220 THR B O 1
ATOM 4183 N N . SER B 1 221 ? 20.062 16.156 9.242 1 96.75 221 SER B N 1
ATOM 4184 C CA . SER B 1 221 ? 20.234 16.672 7.891 1 96.75 221 SER B CA 1
ATOM 4185 C C . SER B 1 221 ? 21.344 15.922 7.152 1 96.75 221 SER B C 1
ATOM 4187 O O . SER B 1 221 ? 22.453 15.781 7.672 1 96.75 221 SER B O 1
ATOM 4189 N N . GLY B 1 222 ? 21.016 15.391 6.027 1 97.69 222 GLY B N 1
ATOM 4190 C CA . GLY B 1 222 ? 21.984 14.664 5.242 1 97.69 222 GLY B CA 1
ATOM 4191 C C . GLY B 1 222 ? 22.406 13.352 5.871 1 97.69 222 GLY B C 1
ATOM 4192 O O . GLY B 1 222 ? 23.516 12.859 5.621 1 97.69 222 GLY B O 1
ATOM 4193 N N . LEU B 1 223 ? 21.562 12.82 6.699 1 97.94 223 LEU B N 1
ATOM 4194 C CA . LEU B 1 223 ? 21.844 11.594 7.426 1 97.94 223 LEU B CA 1
ATOM 4195 C C . LEU B 1 223 ? 22.156 10.445 6.465 1 97.94 223 LEU B C 1
ATOM 4197 O O . LEU B 1 223 ? 22.984 9.594 6.758 1 97.94 223 LEU B O 1
ATOM 4201 N N . ILE B 1 224 ? 21.469 10.375 5.348 1 98.81 224 ILE B N 1
ATOM 4202 C CA . ILE B 1 224 ? 21.656 9.344 4.332 1 98.81 224 ILE B CA 1
ATOM 4203 C C . ILE B 1 224 ? 22.359 9.945 3.111 1 98.81 224 ILE B C 1
ATOM 4205 O O . ILE B 1 224 ? 21.734 10.695 2.348 1 98.81 224 ILE B O 1
ATOM 4209 N N . GLY B 1 225 ? 23.562 9.68 2.953 1 98.62 225 GLY B N 1
ATOM 4210 C CA . GLY B 1 225 ? 24.344 10.109 1.81 1 98.62 225 GLY B CA 1
ATOM 4211 C C . GLY B 1 225 ? 24.922 8.953 1.013 1 98.62 225 GLY B C 1
ATOM 4212 O O . GLY B 1 225 ? 24.359 7.855 1.014 1 98.62 225 GLY B O 1
ATOM 4213 N N . HIS B 1 226 ? 25.969 9.211 0.267 1 98.62 226 HIS B N 1
ATOM 4214 C CA . HIS B 1 226 ? 26.609 8.211 -0.585 1 98.62 226 HIS B CA 1
ATOM 4215 C C . HIS B 1 226 ? 27.047 7 0.225 1 98.62 226 HIS B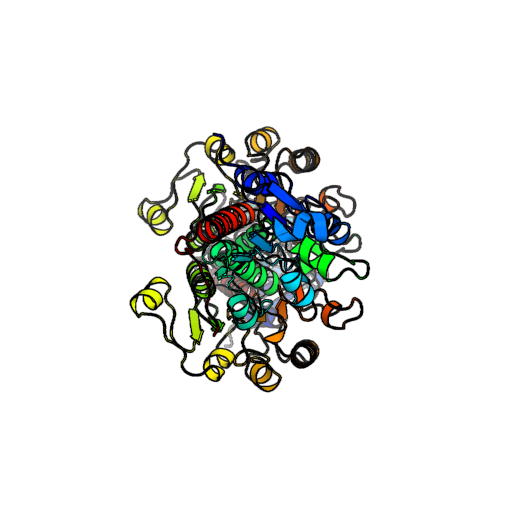 C 1
ATOM 4217 O O . HIS B 1 226 ? 26.812 5.859 -0.178 1 98.62 226 HIS B O 1
ATOM 4223 N N . ARG B 1 227 ? 27.688 7.258 1.295 1 98.69 227 ARG B N 1
ATOM 4224 C CA . ARG B 1 227 ? 28.203 6.172 2.117 1 98.69 227 ARG B CA 1
ATOM 4225 C C . ARG B 1 227 ? 27.078 5.273 2.625 1 98.69 227 ARG B C 1
ATOM 4227 O O . ARG B 1 227 ? 27.141 4.055 2.467 1 98.69 227 ARG B O 1
ATOM 4234 N N . GLU B 1 228 ? 26.109 5.883 3.234 1 98.88 228 GLU B N 1
ATOM 4235 C CA . GLU B 1 228 ? 25 5.125 3.797 1 98.88 228 GLU B CA 1
ATOM 4236 C C . GLU B 1 228 ? 24.281 4.305 2.723 1 98.88 228 GLU B C 1
ATOM 4238 O O . GLU B 1 228 ? 23.953 3.137 2.943 1 98.88 228 GLU B O 1
ATOM 4243 N N . LEU B 1 229 ? 24.047 4.898 1.576 1 98.88 229 LEU B N 1
ATOM 4244 C CA . LEU B 1 229 ? 23.375 4.211 0.474 1 98.88 229 LEU B CA 1
ATOM 4245 C C . LEU B 1 229 ? 24.203 3.021 0 1 98.88 229 LEU B C 1
ATOM 4247 O O . LEU B 1 229 ? 23.656 1.984 -0.376 1 98.88 229 LEU B O 1
ATOM 4251 N N . SER B 1 230 ? 25.516 3.178 0.029 1 98.75 230 SER B N 1
ATOM 4252 C CA . SER B 1 230 ? 26.406 2.107 -0.423 1 98.75 230 SER B CA 1
ATOM 4253 C C . SER B 1 230 ? 26.359 0.92 0.534 1 98.75 230 SER B C 1
ATOM 4255 O O . SER B 1 230 ? 26.75 -0.191 0.168 1 98.75 230 SER B O 1
ATOM 4257 N N . LEU B 1 231 ? 25.953 1.116 1.767 1 98.81 231 LEU B N 1
ATOM 4258 C CA . LEU B 1 231 ? 25.875 0.054 2.764 1 98.81 231 LEU B CA 1
ATOM 4259 C C . LEU B 1 231 ? 24.594 -0.762 2.59 1 98.81 231 LEU B C 1
ATOM 4261 O O . LEU B 1 231 ? 24.484 -1.872 3.113 1 98.81 231 LEU B O 1
ATOM 4265 N N . MET B 1 232 ? 23.578 -0.226 1.936 1 98.81 232 MET B N 1
ATOM 4266 C CA . MET B 1 232 ? 22.297 -0.914 1.755 1 98.81 232 MET B CA 1
ATOM 4267 C C . MET B 1 232 ? 22.438 -2.059 0.756 1 98.81 232 MET B C 1
ATOM 4269 O O . MET B 1 232 ? 23.344 -2.062 -0.069 1 98.81 232 MET B O 1
ATOM 4273 N N . LYS B 1 233 ? 21.5 -3.023 0.844 1 98.25 233 LYS B N 1
ATOM 4274 C CA . LYS B 1 233 ? 21.453 -4.102 -0.137 1 98.25 233 LYS B CA 1
ATOM 4275 C C . LYS B 1 233 ? 21.062 -3.576 -1.516 1 98.25 233 LYS B C 1
ATOM 4277 O O . LYS B 1 233 ? 20.219 -2.689 -1.633 1 98.25 233 LYS B O 1
ATOM 4282 N N . PRO B 1 234 ? 21.656 -4.078 -2.559 1 98 234 PRO B N 1
ATOM 4283 C CA . PRO B 1 234 ? 21.234 -3.691 -3.908 1 98 234 PRO B CA 1
ATOM 4284 C C . PRO B 1 234 ? 19.75 -3.963 -4.164 1 98 234 PRO B C 1
ATOM 4286 O O . PRO B 1 234 ? 19.156 -3.363 -5.062 1 98 234 PRO B O 1
ATOM 4289 N N . THR B 1 235 ?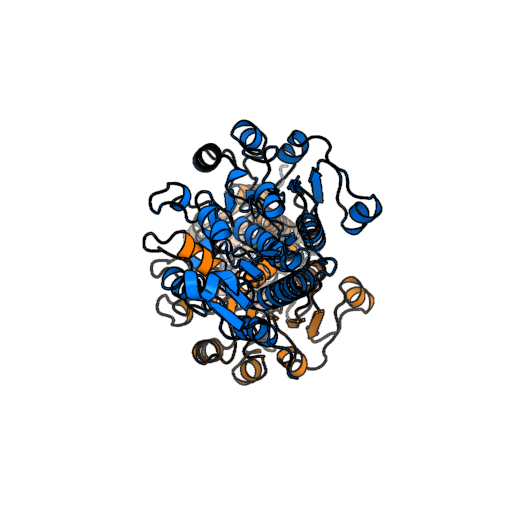 19.125 -4.836 -3.395 1 97.06 235 THR B N 1
ATOM 4290 C CA . THR B 1 235 ? 17.719 -5.184 -3.543 1 97.06 235 THR B CA 1
ATOM 4291 C C . THR B 1 235 ? 16.844 -4.305 -2.65 1 97.06 235 THR B C 1
ATOM 4293 O O . THR B 1 235 ? 15.625 -4.434 -2.648 1 97.06 235 THR B O 1
ATOM 4296 N N . ALA B 1 236 ? 17.406 -3.402 -1.9 1 98.62 236 ALA B N 1
ATOM 4297 C CA . ALA B 1 236 ? 16.688 -2.672 -0.858 1 98.62 236 ALA B CA 1
ATOM 4298 C C . ALA B 1 236 ? 15.938 -1.479 -1.441 1 98.62 236 ALA B C 1
ATOM 4300 O O . ALA B 1 236 ? 16.297 -0.977 -2.512 1 98.62 236 ALA B O 1
ATOM 4301 N N . THR B 1 237 ? 14.922 -1.085 -0.777 1 98.88 237 THR B N 1
ATOM 4302 C CA . THR B 1 237 ? 14.156 0.121 -1.067 1 98.88 237 THR B CA 1
ATOM 4303 C C . THR B 1 237 ? 14.266 1.121 0.08 1 98.88 237 THR B C 1
ATOM 4305 O O . THR B 1 237 ? 14.172 0.744 1.25 1 98.88 237 THR B O 1
ATOM 4308 N N . LEU B 1 238 ? 14.539 2.334 -0.244 1 98.94 238 LEU B N 1
ATOM 4309 C CA . LEU B 1 238 ? 14.547 3.42 0.73 1 98.94 238 LEU B CA 1
ATOM 4310 C C . LEU B 1 238 ? 13.219 4.172 0.72 1 98.94 238 LEU B C 1
ATOM 4312 O O . LEU B 1 238 ? 12.758 4.609 -0.336 1 98.94 238 LEU B O 1
ATOM 4316 N N . ILE B 1 239 ? 12.57 4.289 1.864 1 98.94 239 ILE B N 1
ATOM 4317 C CA . ILE B 1 239 ? 11.32 5.027 1.996 1 98.94 239 ILE B CA 1
ATOM 4318 C C . ILE B 1 239 ? 11.523 6.238 2.908 1 98.94 239 ILE B C 1
ATOM 4320 O O . ILE B 1 239 ? 12 6.094 4.039 1 98.94 239 ILE B O 1
ATOM 4324 N N . ASN B 1 240 ? 11.188 7.41 2.42 1 98.88 240 ASN B N 1
ATOM 4325 C CA . ASN B 1 240 ? 11.328 8.625 3.213 1 98.88 240 ASN B CA 1
ATOM 4326 C C . ASN B 1 240 ? 10 9.359 3.361 1 98.88 240 ASN B C 1
ATOM 4328 O O . ASN B 1 240 ? 9.469 9.891 2.387 1 98.88 240 ASN B O 1
ATOM 4332 N N . ILE B 1 241 ? 9.445 9.422 4.551 1 98.12 241 ILE B N 1
ATOM 4333 C CA . ILE B 1 241 ? 8.203 10.125 4.828 1 98.12 241 ILE B CA 1
ATOM 4334 C C . ILE B 1 241 ? 8.461 11.281 5.789 1 98.12 241 ILE B C 1
ATOM 4336 O O . ILE B 1 241 ? 7.535 11.789 6.426 1 98.12 241 ILE B O 1
ATOM 4340 N N . SER B 1 242 ? 9.695 11.617 5.992 1 96.56 242 SER B N 1
ATOM 4341 C CA . SER B 1 242 ? 10.102 12.664 6.922 1 96.56 242 SER B CA 1
ATOM 4342 C C . SER B 1 242 ? 10.289 13.992 6.199 1 96.56 242 SER B C 1
ATOM 4344 O O . SER B 1 242 ? 9.32 14.609 5.75 1 96.56 242 SER B O 1
ATOM 4346 N N . ARG B 1 243 ? 11.578 14.391 5.945 1 97.56 243 ARG B N 1
ATOM 4347 C CA . ARG B 1 243 ? 11.938 15.586 5.184 1 97.56 243 ARG B CA 1
ATOM 4348 C C . ARG B 1 243 ? 12.953 15.258 4.098 1 97.56 243 ARG B C 1
ATOM 4350 O O . ARG B 1 243 ? 13.828 14.414 4.297 1 97.56 243 ARG B O 1
ATOM 4357 N N . GLY B 1 244 ? 12.797 15.945 2.99 1 97.69 244 GLY B N 1
ATOM 4358 C CA . GLY B 1 244 ? 13.695 15.695 1.874 1 97.69 244 GLY B CA 1
ATOM 4359 C C . GLY B 1 244 ? 15.156 15.883 2.232 1 97.69 244 GLY B C 1
ATOM 4360 O O . GLY B 1 244 ? 16.016 15.156 1.732 1 97.69 244 GLY B O 1
ATOM 4361 N N . LEU B 1 245 ? 15.43 16.75 3.189 1 97.81 245 LEU B N 1
ATOM 4362 C CA . LEU B 1 245 ? 16.797 17.156 3.518 1 97.81 245 LEU B CA 1
ATOM 4363 C C . LEU B 1 245 ? 17.5 16.078 4.336 1 97.81 245 LEU B C 1
ATOM 4365 O O . LEU B 1 245 ? 18.719 16.156 4.547 1 97.81 245 LEU B O 1
ATOM 4369 N N . ILE B 1 246 ? 16.828 15.078 4.723 1 98.38 246 ILE B N 1
ATOM 4370 C CA . ILE B 1 246 ? 17.422 13.984 5.477 1 98.38 246 ILE B CA 1
ATOM 4371 C C . ILE B 1 246 ? 18.281 13.125 4.543 1 98.38 246 ILE B C 1
ATOM 4373 O O . ILE B 1 246 ? 19.281 12.539 4.965 1 98.38 246 ILE B O 1
ATOM 4377 N N . VAL B 1 247 ? 17.906 13.102 3.283 1 98.69 247 VAL B N 1
ATOM 4378 C CA . VAL B 1 247 ? 18.594 12.305 2.268 1 98.69 247 VAL B CA 1
ATOM 4379 C C . VAL B 1 247 ? 19.312 13.227 1.283 1 98.69 247 VAL B C 1
ATOM 4381 O O . VAL B 1 247 ? 18.719 14.18 0.778 1 98.69 247 VAL B O 1
ATOM 4384 N N . ASN B 1 248 ? 20.625 13 1.113 1 98.56 248 ASN B N 1
ATOM 4385 C CA . ASN B 1 248 ? 21.297 13.664 -0.002 1 98.56 248 ASN B CA 1
ATOM 4386 C C . ASN B 1 248 ? 20.719 13.219 -1.345 1 98.56 248 ASN B C 1
ATOM 4388 O O . ASN B 1 248 ? 21 12.109 -1.811 1 98.56 248 ASN B O 1
ATOM 4392 N N . GLN B 1 249 ? 20.031 14.086 -1.956 1 97.88 249 GLN B N 1
ATOM 4393 C CA . GLN B 1 249 ? 19.234 13.727 -3.125 1 97.88 249 GLN B CA 1
ATOM 4394 C C . GLN B 1 249 ? 20.125 13.414 -4.324 1 97.88 249 GLN B C 1
ATOM 4396 O O . GLN B 1 249 ? 19.766 12.594 -5.168 1 97.88 249 GLN B O 1
ATOM 4401 N N . ASP B 1 250 ? 21.25 14.086 -4.426 1 97.94 250 ASP B N 1
ATOM 4402 C CA . ASP B 1 250 ? 22.188 13.758 -5.488 1 97.94 250 ASP B CA 1
ATOM 4403 C C . ASP B 1 250 ? 22.75 12.344 -5.309 1 97.94 250 ASP B C 1
ATOM 4405 O O . ASP B 1 250 ? 22.875 11.602 -6.281 1 97.94 250 ASP B O 1
ATOM 4409 N N . ALA B 1 251 ? 23.109 12.055 -4.113 1 98.69 251 ALA B N 1
ATOM 4410 C CA . ALA B 1 251 ? 23.578 10.703 -3.816 1 98.69 251 ALA B CA 1
ATOM 4411 C C . ALA B 1 251 ? 22.484 9.672 -4.129 1 98.69 251 ALA B C 1
ATOM 4413 O O . ALA B 1 251 ? 22.781 8.609 -4.68 1 98.69 251 ALA B O 1
ATOM 4414 N N . LEU B 1 252 ? 21.297 9.977 -3.752 1 98.81 252 LEU B N 1
ATOM 4415 C CA . LEU B 1 252 ? 20.188 9.078 -4.012 1 98.81 252 LEU B CA 1
ATOM 4416 C C . LEU B 1 252 ? 20 8.859 -5.508 1 98.81 252 LEU B C 1
ATOM 4418 O O . LEU B 1 252 ? 19.797 7.723 -5.953 1 98.81 252 LEU B O 1
ATOM 4422 N N . LEU B 1 253 ? 20 9.977 -6.254 1 98.5 253 LEU B N 1
ATOM 4423 C CA . LEU B 1 253 ? 19.891 9.898 -7.707 1 98.5 253 LEU B CA 1
ATOM 4424 C C . LEU B 1 253 ? 20.938 8.938 -8.281 1 98.5 253 LEU B C 1
ATOM 4426 O O . LEU B 1 253 ? 20.594 8.055 -9.07 1 98.5 253 LEU B O 1
ATOM 4430 N N . GLU B 1 254 ? 22.125 9.117 -7.875 1 98.56 254 GLU B N 1
ATOM 4431 C CA . GLU B 1 254 ? 23.219 8.273 -8.352 1 98.56 254 GLU B CA 1
ATOM 4432 C C . GLU B 1 254 ? 23 6.816 -7.969 1 98.56 254 GLU B C 1
ATOM 4434 O O . GLU B 1 254 ? 23.203 5.914 -8.781 1 98.56 254 GLU B O 1
ATOM 4439 N N . ALA B 1 255 ? 22.625 6.551 -6.75 1 98.81 255 ALA B N 1
ATOM 4440 C CA . ALA B 1 255 ? 22.406 5.195 -6.254 1 98.81 255 ALA B CA 1
ATOM 4441 C C . ALA B 1 255 ? 21.297 4.496 -7.043 1 98.81 255 ALA B C 1
ATOM 4443 O O . ALA B 1 255 ? 21.406 3.311 -7.359 1 98.81 255 ALA B O 1
ATOM 4444 N N . LEU B 1 256 ? 20.25 5.18 -7.371 1 98.62 256 LEU B N 1
ATOM 4445 C CA . LEU B 1 256 ? 19.125 4.621 -8.109 1 98.62 256 LEU B CA 1
ATOM 4446 C C . LEU B 1 256 ? 19.516 4.34 -9.562 1 98.62 256 LEU B C 1
ATOM 4448 O O . LEU B 1 256 ? 19.125 3.311 -10.117 1 98.62 256 LEU B O 1
ATOM 4452 N N . GLN B 1 257 ? 20.266 5.242 -10.148 1 98.25 257 GLN B N 1
ATOM 4453 C CA . GLN B 1 257 ? 20.688 5.086 -11.539 1 98.25 257 GLN B CA 1
ATOM 4454 C C . GLN B 1 257 ? 21.688 3.938 -11.688 1 98.25 257 GLN B C 1
ATOM 4456 O O . GLN B 1 257 ? 21.656 3.207 -12.68 1 98.25 257 GLN B O 1
ATOM 4461 N N . SER B 1 258 ? 22.562 3.793 -10.695 1 98.12 258 SER B N 1
ATOM 4462 C CA . SER B 1 258 ? 23.625 2.795 -10.781 1 98.12 258 SER B CA 1
ATOM 4463 C C . SER B 1 258 ? 23.141 1.433 -10.297 1 98.12 258 SER B C 1
ATOM 4465 O O . SER B 1 258 ? 23.828 0.427 -10.461 1 98.12 258 SER B O 1
ATOM 4467 N N . GLY B 1 259 ? 22.047 1.43 -9.625 1 97.75 259 GLY B N 1
ATOM 4468 C CA . GLY B 1 259 ? 21.547 0.173 -9.094 1 97.75 259 GLY B CA 1
ATOM 4469 C C . GLY B 1 259 ? 22.172 -0.204 -7.766 1 97.75 259 GLY B C 1
ATOM 4470 O O . GLY B 1 259 ? 22.172 -1.377 -7.383 1 97.75 259 GLY B O 1
ATOM 4471 N N . THR B 1 260 ? 22.75 0.79 -7.141 1 98.44 260 THR B N 1
ATOM 4472 C CA . THR B 1 260 ? 23.234 0.569 -5.785 1 98.44 260 THR B CA 1
ATOM 4473 C C . THR B 1 260 ? 22.109 0.127 -4.859 1 98.44 260 THR B C 1
ATOM 4475 O O . THR B 1 260 ? 22.312 -0.722 -3.99 1 98.44 260 THR B O 1
ATOM 4478 N N . ILE B 1 261 ? 20.969 0.651 -4.988 1 98.62 261 ILE B N 1
ATOM 4479 C CA . ILE B 1 261 ? 19.734 0.163 -4.363 1 98.62 261 ILE B CA 1
ATOM 4480 C C . ILE B 1 261 ? 18.672 -0.043 -5.426 1 98.62 261 ILE B C 1
ATOM 4482 O O . ILE B 1 261 ? 18.781 0.476 -6.539 1 98.62 261 ILE B O 1
ATOM 4486 N N . ARG B 1 262 ? 17.672 -0.746 -5.066 1 97.94 262 ARG B N 1
ATOM 4487 C CA . ARG B 1 262 ? 16.641 -1.146 -6.016 1 97.94 262 ARG B CA 1
ATOM 4488 C C . ARG B 1 262 ? 15.719 0.022 -6.344 1 97.94 262 ARG B C 1
ATOM 4490 O O . ARG B 1 262 ? 15.398 0.258 -7.512 1 97.94 262 ARG B O 1
ATOM 4497 N N . ALA B 1 263 ? 15.258 0.682 -5.301 1 98.69 263 ALA B N 1
ATOM 4498 C CA . ALA B 1 263 ? 14.195 1.666 -5.5 1 98.69 263 ALA B CA 1
ATOM 4499 C C . ALA B 1 263 ? 14.125 2.637 -4.328 1 98.69 263 ALA B C 1
ATOM 4501 O O . ALA B 1 263 ? 14.789 2.439 -3.307 1 98.69 263 ALA B O 1
ATOM 4502 N N . ALA B 1 264 ? 13.375 3.656 -4.523 1 98.88 264 ALA B N 1
ATOM 4503 C CA . ALA B 1 264 ? 13.023 4.59 -3.457 1 98.88 264 ALA B CA 1
ATOM 4504 C C . ALA B 1 264 ? 11.555 4.992 -3.543 1 98.88 264 ALA B C 1
ATOM 4506 O O . ALA B 1 264 ? 10.977 5.047 -4.637 1 98.88 264 ALA B O 1
ATOM 4507 N N . ALA B 1 265 ? 10.93 5.195 -2.463 1 98.88 265 ALA B N 1
ATOM 4508 C CA . ALA B 1 265 ? 9.586 5.766 -2.336 1 98.88 265 ALA B CA 1
ATOM 4509 C C . ALA B 1 265 ? 9.594 6.965 -1.396 1 98.88 265 ALA B C 1
ATOM 4511 O O . ALA B 1 265 ? 9.906 6.832 -0.211 1 98.88 265 ALA B O 1
ATOM 4512 N N . LEU B 1 266 ? 9.227 8.125 -1.938 1 98.81 266 LEU B N 1
ATOM 4513 C CA . LEU B 1 266 ? 9.438 9.383 -1.24 1 98.81 266 LEU B CA 1
ATOM 4514 C C . LEU B 1 266 ? 8.133 10.172 -1.134 1 98.81 266 LEU B C 1
ATOM 4516 O O . LEU B 1 266 ? 7.535 10.531 -2.15 1 98.81 266 LEU B O 1
ATOM 4520 N N . ASP B 1 267 ? 7.723 10.492 0.062 1 98.5 267 ASP B N 1
ATOM 4521 C CA . ASP B 1 267 ? 6.621 11.43 0.232 1 98.5 267 ASP B CA 1
ATOM 4522 C C . ASP B 1 267 ? 7.133 12.867 0.356 1 98.5 267 ASP B C 1
ATOM 4524 O O . ASP B 1 267 ? 6.34 13.805 0.464 1 98.5 267 ASP B O 1
ATOM 4528 N N . VAL B 1 268 ? 8.453 12.977 0.427 1 97.44 268 VAL B N 1
ATOM 4529 C CA . VAL B 1 268 ? 9.078 14.281 0.627 1 97.44 268 VAL B CA 1
ATOM 4530 C C . VAL B 1 268 ? 10.289 14.422 -0.284 1 97.44 268 VAL B C 1
ATOM 4532 O O . VAL B 1 268 ? 10.961 13.43 -0.593 1 97.44 268 VAL B O 1
ATOM 4535 N N . THR B 1 269 ? 10.516 15.547 -0.701 1 96.31 269 THR B N 1
ATOM 4536 C CA . THR B 1 269 ? 11.672 15.914 -1.508 1 96.31 269 THR B CA 1
ATOM 4537 C C . THR B 1 269 ? 12.227 17.281 -1.08 1 96.31 269 THR B C 1
ATOM 4539 O O . THR B 1 269 ? 11.664 17.922 -0.194 1 96.31 269 THR B O 1
ATOM 4542 N N . HIS B 1 270 ? 13.289 17.656 -1.691 1 94.75 270 HIS B N 1
ATOM 4543 C CA . HIS B 1 270 ? 13.805 19 -1.521 1 94.75 270 HIS B CA 1
ATOM 4544 C C . HIS B 1 270 ? 14.266 19.594 -2.85 1 94.75 270 HIS B C 1
ATOM 4546 O O . HIS B 1 270 ? 15.133 19.016 -3.52 1 94.75 270 HIS B O 1
ATOM 4552 N N . PRO B 1 271 ? 13.805 20.719 -3.25 1 93.12 271 PRO B N 1
ATOM 4553 C CA . PRO B 1 271 ? 12.648 21.375 -2.646 1 93.12 271 PRO B CA 1
ATOM 4554 C C . PRO B 1 271 ? 11.344 20.609 -2.852 1 93.12 271 PRO B C 1
ATOM 4556 O O . PRO B 1 271 ? 11.359 19.516 -3.428 1 93.12 271 PRO B O 1
ATOM 4559 N N . GLU B 1 272 ? 10.242 21.109 -2.287 1 89.5 272 GLU B N 1
ATOM 4560 C CA . GLU B 1 272 ? 8.914 20.547 -2.445 1 89.5 272 GLU B CA 1
ATOM 4561 C C . GLU B 1 272 ? 7.949 21.562 -3.057 1 89.5 272 GLU B C 1
ATOM 4563 O O . GLU B 1 272 ? 7.613 22.562 -2.428 1 89.5 272 GLU B O 1
ATOM 4568 N N . PRO B 1 273 ? 7.582 21.328 -4.223 1 90.06 273 PRO B N 1
ATOM 4569 C CA . PRO B 1 273 ? 7.891 20.203 -5.102 1 90.06 273 PRO B CA 1
ATOM 4570 C C . PRO B 1 273 ? 9.266 20.312 -5.758 1 90.06 273 PRO B C 1
ATOM 4572 O O . PRO B 1 273 ? 9.891 21.391 -5.703 1 90.06 273 PRO B O 1
ATOM 4575 N N . LEU B 1 274 ? 9.664 19.234 -6.391 1 93.5 274 LEU B N 1
ATOM 4576 C CA . LEU B 1 274 ? 10.898 19.25 -7.168 1 93.5 274 LEU B CA 1
ATOM 4577 C C . LEU B 1 274 ? 10.742 20.094 -8.422 1 93.5 274 LEU B C 1
ATOM 4579 O O . LEU B 1 274 ? 9.656 20.156 -9 1 93.5 274 LEU B O 1
ATOM 4583 N N . PRO B 1 275 ? 11.922 20.766 -8.742 1 92.75 275 PRO B N 1
ATOM 4584 C CA . PRO B 1 275 ? 11.867 21.359 -10.078 1 92.75 275 PRO B CA 1
ATOM 4585 C C . PRO B 1 275 ? 11.445 20.359 -11.148 1 92.75 275 PRO B C 1
ATOM 4587 O O . PRO B 1 275 ? 11.828 19.188 -11.086 1 92.75 275 PRO B O 1
ATOM 4590 N N . ARG B 1 276 ? 10.672 20.766 -12.055 1 92.31 276 ARG B N 1
ATOM 4591 C CA . ARG B 1 276 ? 9.992 19.891 -12.992 1 92.31 276 ARG B CA 1
ATOM 4592 C C . ARG B 1 276 ? 10.992 19.188 -13.906 1 92.31 276 ARG B C 1
ATOM 4594 O O . ARG B 1 276 ? 10.656 18.172 -14.539 1 92.31 276 ARG B O 1
ATOM 4601 N N . ASP B 1 277 ? 12.211 19.641 -13.992 1 91.88 277 ASP B N 1
ATOM 4602 C CA . ASP B 1 277 ? 13.242 19 -14.82 1 91.88 277 ASP B CA 1
ATOM 4603 C C . ASP B 1 277 ? 14.203 18.188 -13.961 1 91.88 277 ASP B C 1
ATOM 4605 O O . ASP B 1 277 ? 15.242 17.734 -14.445 1 91.88 277 ASP B O 1
ATOM 4609 N N . HIS B 1 278 ? 13.883 18.094 -12.789 1 94.5 278 HIS B N 1
ATOM 4610 C CA . HIS B 1 278 ? 14.773 17.328 -11.914 1 94.5 278 HIS B CA 1
ATOM 4611 C C . HIS B 1 278 ? 14.883 15.883 -12.367 1 94.5 278 HIS B C 1
ATOM 4613 O O . HIS B 1 278 ? 13.867 15.227 -12.609 1 94.5 278 HIS B O 1
ATOM 4619 N N . PRO B 1 279 ? 16 15.289 -12.391 1 96.06 279 PRO B N 1
ATOM 4620 C CA . PRO B 1 279 ? 16.203 13.945 -12.945 1 96.06 279 PRO B CA 1
ATOM 4621 C C . PRO B 1 279 ? 15.492 12.867 -12.133 1 96.06 279 PRO B C 1
ATOM 4623 O O . PRO B 1 279 ? 15.109 11.828 -12.68 1 96.06 279 PRO B O 1
ATOM 4626 N N . LEU B 1 280 ? 15.25 13.039 -10.898 1 95.75 280 LEU B N 1
ATOM 4627 C CA . LEU B 1 280 ? 14.562 12.062 -10.055 1 95.75 280 LEU B CA 1
ATOM 4628 C C . LEU B 1 280 ? 13.156 11.781 -10.578 1 95.75 280 LEU B C 1
ATOM 4630 O O . LEU B 1 280 ? 12.625 10.688 -10.367 1 95.75 280 LEU B O 1
ATOM 4634 N N . LEU B 1 281 ? 12.602 12.75 -11.227 1 95.5 281 LEU B N 1
ATOM 4635 C CA . LEU B 1 281 ? 11.219 12.656 -11.688 1 95.5 281 LEU B CA 1
ATOM 4636 C C . LEU B 1 281 ? 11.109 11.703 -12.875 1 95.5 281 LEU B C 1
ATOM 4638 O O . LEU B 1 281 ? 10.008 11.273 -13.234 1 95.5 281 LEU B O 1
ATOM 4642 N N . GLU B 1 282 ? 12.227 11.328 -13.445 1 93.69 282 GLU B N 1
ATOM 4643 C CA . GLU B 1 282 ? 12.219 10.523 -14.664 1 93.69 282 GLU B CA 1
ATOM 4644 C C . GLU B 1 282 ? 12.641 9.086 -14.383 1 93.69 282 GLU B C 1
ATOM 4646 O O . GLU B 1 282 ? 12.586 8.227 -15.266 1 93.69 282 GLU B O 1
ATOM 4651 N N . LEU B 1 283 ? 13.055 8.805 -13.211 1 95.94 283 LEU B N 1
ATOM 4652 C CA . LEU B 1 283 ? 13.523 7.465 -12.883 1 95.94 283 LEU B CA 1
ATOM 4653 C C . LEU B 1 283 ? 12.352 6.504 -12.719 1 95.94 283 LEU B C 1
ATOM 4655 O O . LEU B 1 283 ? 11.367 6.824 -12.047 1 95.94 283 LEU B O 1
ATOM 4659 N N . PRO B 1 284 ? 12.406 5.352 -13.281 1 94.25 284 PRO B N 1
ATOM 4660 C CA . PRO B 1 284 ? 11.305 4.387 -13.195 1 94.25 284 PRO B CA 1
ATOM 4661 C C . PRO B 1 284 ? 11.227 3.703 -11.836 1 94.25 284 PRO B C 1
ATOM 4663 O O . PRO B 1 284 ? 10.203 3.1 -11.5 1 94.25 284 PRO B O 1
ATOM 4666 N N . ASN B 1 285 ? 12.312 3.73 -11.086 1 97.31 285 ASN B N 1
ATOM 4667 C CA . ASN B 1 285 ? 12.344 3.004 -9.82 1 97.31 285 ASN B CA 1
ATOM 4668 C C . ASN B 1 285 ? 12.219 3.947 -8.633 1 97.31 285 ASN B C 1
ATOM 4670 O O . ASN B 1 285 ? 12.688 3.639 -7.535 1 97.31 285 ASN B O 1
ATOM 4674 N N . VAL B 1 286 ? 11.57 5.109 -8.852 1 97.81 286 VAL B N 1
ATOM 4675 C CA . VAL B 1 286 ? 11.258 6.023 -7.762 1 97.81 286 VAL B CA 1
ATOM 4676 C C . VAL B 1 286 ? 9.758 6.316 -7.75 1 97.81 286 VAL B C 1
ATOM 4678 O O . VAL B 1 286 ? 9.156 6.547 -8.805 1 97.81 286 VAL B O 1
ATOM 4681 N N . LEU B 1 287 ? 9.164 6.145 -6.656 1 98.5 287 LEU B N 1
ATOM 4682 C CA . LEU B 1 287 ? 7.797 6.555 -6.383 1 98.5 287 LEU B CA 1
ATOM 4683 C C . LEU B 1 287 ? 7.766 7.82 -5.531 1 98.5 287 LEU B C 1
ATOM 4685 O O . LEU B 1 287 ? 8.383 7.871 -4.465 1 98.5 287 LEU B O 1
ATOM 4689 N N . ILE B 1 288 ? 7.133 8.875 -6.031 1 98.19 288 ILE B N 1
ATOM 4690 C CA . ILE B 1 288 ? 7.102 10.148 -5.324 1 98.19 288 ILE B CA 1
ATOM 4691 C C . ILE B 1 288 ? 5.652 10.594 -5.129 1 98.19 288 ILE B C 1
ATOM 4693 O O . ILE B 1 288 ? 4.871 10.625 -6.082 1 98.19 288 ILE B O 1
ATOM 4697 N N . THR B 1 289 ? 5.254 10.836 -3.932 1 97.94 289 THR B N 1
ATOM 4698 C CA . THR B 1 289 ? 4.008 11.523 -3.615 1 97.94 289 THR B CA 1
ATOM 4699 C C . THR B 1 289 ? 4.289 12.906 -3.025 1 97.94 289 THR B C 1
ATOM 4701 O O . THR B 1 289 ? 5.375 13.148 -2.496 1 97.94 289 THR B O 1
ATOM 4704 N N . PRO B 1 290 ? 3.377 13.852 -3.205 1 95.88 290 PRO B N 1
ATOM 4705 C CA . PRO B 1 290 ? 3.654 15.25 -2.865 1 95.88 290 PRO B CA 1
ATOM 4706 C C . PRO B 1 290 ? 3.285 15.594 -1.423 1 95.88 290 PRO B C 1
ATOM 4708 O O . PRO B 1 290 ? 2.479 16.5 -1.186 1 95.88 290 PRO B O 1
ATOM 4711 N N . HIS B 1 291 ? 3.959 14.875 -0.484 1 95 291 HIS B N 1
ATOM 4712 C CA . HIS B 1 291 ? 3.857 15.172 0.94 1 95 291 HIS B CA 1
ATOM 4713 C C . HIS B 1 291 ? 2.416 15.055 1.426 1 95 291 HIS B C 1
ATOM 4715 O O . HIS B 1 291 ? 1.881 15.984 2.033 1 95 291 HIS B O 1
ATOM 4721 N N . ILE B 1 292 ? 1.857 13.898 1.238 1 95.94 292 ILE B N 1
ATOM 4722 C CA . ILE B 1 292 ? 0.439 13.711 1.521 1 95.94 292 ILE B CA 1
ATOM 4723 C C . ILE B 1 292 ? 0.271 12.766 2.709 1 95.94 292 ILE B C 1
ATOM 4725 O O . ILE B 1 292 ? -0.794 12.172 2.893 1 95.94 292 ILE B O 1
ATOM 4729 N N . GLY B 1 293 ? 1.274 12.555 3.463 1 95.56 293 GLY B N 1
ATOM 4730 C CA . GLY B 1 293 ? 1.236 11.648 4.598 1 95.56 293 GLY B CA 1
ATOM 4731 C C . GLY B 1 293 ? 0.09 11.93 5.551 1 95.56 293 GLY B C 1
ATOM 4732 O O . GLY B 1 293 ? -0.504 11.008 6.109 1 95.56 293 GLY B O 1
ATOM 4733 N N . ILE B 1 294 ? -0.249 13.195 5.672 1 94.5 294 ILE B N 1
ATOM 4734 C CA . ILE B 1 294 ? -1.243 13.586 6.664 1 94.5 294 ILE B CA 1
ATOM 4735 C C . ILE B 1 294 ? -2.559 13.93 5.969 1 94.5 294 ILE B C 1
ATOM 4737 O O . ILE B 1 294 ? -3.5 14.406 6.609 1 94.5 294 ILE B O 1
ATOM 4741 N N . SER B 1 295 ? -2.645 13.719 4.645 1 93.12 295 SER B N 1
ATOM 4742 C CA . SER B 1 295 ? -3.729 14.266 3.836 1 93.12 295 SER B CA 1
ATOM 4743 C C . SER B 1 295 ? -4.941 13.344 3.842 1 93.12 295 SER B C 1
ATOM 4745 O O . SER B 1 295 ? -5.297 12.773 2.809 1 93.12 295 SER B O 1
ATOM 4747 N N . THR B 1 296 ? -5.617 13.242 4.914 1 94.81 296 THR B N 1
ATOM 4748 C CA . THR B 1 296 ? -6.957 12.688 5.051 1 94.81 296 THR B CA 1
ATOM 4749 C C . THR B 1 296 ? -7.883 13.68 5.75 1 94.81 296 THR B C 1
ATOM 4751 O O . THR B 1 296 ? -7.434 14.484 6.566 1 94.81 296 THR B O 1
ATOM 4754 N N . ILE B 1 297 ? -9.094 13.633 5.449 1 91 297 ILE B N 1
ATOM 4755 C CA . ILE B 1 297 ? -10.039 14.602 6.012 1 91 297 ILE B CA 1
ATOM 4756 C C . ILE B 1 297 ? -10.109 14.43 7.527 1 91 297 ILE B C 1
ATOM 4758 O O . ILE B 1 297 ? -10.18 15.414 8.266 1 91 297 ILE B O 1
ATOM 4762 N N . THR B 1 298 ? -10.102 13.188 7.941 1 93.94 298 THR B N 1
ATOM 4763 C CA . THR B 1 298 ? -10.156 12.891 9.367 1 93.94 298 THR B CA 1
ATOM 4764 C C . THR B 1 298 ? -8.945 13.484 10.094 1 93.94 298 THR B C 1
ATOM 4766 O O . THR B 1 298 ? -9.094 14.117 11.141 1 93.94 298 THR B O 1
ATOM 4769 N N . THR B 1 299 ? -7.797 13.305 9.547 1 96.38 299 THR B N 1
ATOM 4770 C CA . THR B 1 299 ? -6.57 13.828 10.141 1 96.38 299 THR B CA 1
ATOM 4771 C C . THR B 1 299 ? -6.57 15.352 10.125 1 96.38 299 THR B C 1
ATOM 4773 O O . THR B 1 299 ? -6.203 15.992 11.109 1 96.38 299 THR B O 1
ATOM 4776 N N . ALA B 1 300 ? -6.973 15.945 9.023 1 94.94 300 ALA B N 1
ATOM 4777 C CA . ALA B 1 300 ? -7.035 17.391 8.906 1 94.94 300 ALA B CA 1
ATOM 4778 C C . ALA B 1 300 ? -7.957 18 9.969 1 94.94 300 ALA B C 1
ATOM 4780 O O . ALA B 1 300 ? -7.609 18.984 10.602 1 94.94 300 ALA B O 1
ATOM 4781 N N . ARG B 1 301 ? -9.086 17.406 10.141 1 96.06 301 ARG B N 1
ATOM 4782 C CA . ARG B 1 301 ? -10.031 17.859 11.148 1 96.06 301 ARG B CA 1
ATOM 4783 C C . ARG B 1 301 ? -9.414 17.812 12.547 1 96.06 301 ARG B C 1
ATOM 4785 O O . ARG B 1 301 ? -9.531 18.75 13.32 1 96.06 301 ARG B O 1
ATOM 4792 N N . GLY B 1 302 ? -8.789 16.688 12.789 1 97.31 302 GLY B N 1
ATOM 4793 C CA . GLY B 1 302 ? -8.117 16.547 14.07 1 97.31 302 GLY B CA 1
ATOM 4794 C C . GLY B 1 302 ? -7.02 17.578 14.289 1 97.31 302 GLY B C 1
ATOM 4795 O O . GLY B 1 302 ? -6.863 18.094 15.391 1 97.31 302 GLY B O 1
ATOM 4796 N N . MET B 1 303 ? -6.258 17.844 13.273 1 97.5 303 MET B N 1
ATOM 4797 C CA . MET B 1 303 ? -5.184 18.844 13.344 1 97.5 303 MET B CA 1
ATOM 4798 C C . MET B 1 303 ? -5.746 20.234 13.641 1 97.5 303 MET B C 1
ATOM 4800 O O . MET B 1 303 ? -5.246 20.922 14.523 1 97.5 303 MET B O 1
ATOM 4804 N N . VAL B 1 304 ? -6.797 20.578 12.914 1 97.94 304 VAL B N 1
ATOM 4805 C CA . VAL B 1 304 ? -7.363 21.922 13.086 1 97.94 304 VAL B CA 1
ATOM 4806 C C . VAL B 1 304 ? -7.949 22.062 14.484 1 97.94 304 VAL B C 1
ATOM 4808 O O . VAL B 1 304 ? -7.77 23.078 15.141 1 97.94 304 VAL B O 1
ATOM 4811 N N . LYS B 1 305 ? -8.641 21.047 14.961 1 98.56 305 LYS B N 1
ATOM 4812 C CA . LYS B 1 305 ? -9.18 21.078 16.312 1 98.56 305 LYS B CA 1
ATOM 4813 C C . LYS B 1 305 ? -8.07 21.266 17.344 1 98.56 305 LYS B C 1
ATOM 4815 O O . LYS B 1 305 ? -8.219 22.047 18.297 1 98.56 305 LYS B O 1
ATOM 4820 N N . LYS B 1 306 ? -6.98 20.562 17.141 1 98.38 306 LYS B N 1
ATOM 4821 C CA . LYS B 1 306 ? -5.855 20.672 18.062 1 98.38 306 LYS B CA 1
ATOM 4822 C C . LYS B 1 306 ? -5.195 22.047 17.969 1 98.38 306 LYS B C 1
ATOM 4824 O O . LYS B 1 306 ? -4.773 22.609 18.969 1 98.38 306 LYS B O 1
ATOM 4829 N N . MET B 1 307 ? -5.059 22.531 16.781 1 98.44 307 MET B N 1
ATOM 4830 C CA . MET B 1 307 ? -4.539 23.891 16.594 1 98.44 307 MET B CA 1
ATOM 4831 C C . MET B 1 307 ? -5.391 24.906 17.344 1 98.44 307 MET B C 1
ATOM 4833 O O . MET B 1 307 ? -4.859 25.781 18.016 1 98.44 307 MET B O 1
ATOM 4837 N N . VAL B 1 308 ? -6.688 24.734 17.219 1 98.62 308 VAL B N 1
ATOM 4838 C CA . VAL B 1 308 ? -7.633 25.656 17.859 1 98.62 308 VAL B CA 1
ATOM 4839 C C . VAL B 1 308 ? -7.508 25.547 19.375 1 98.62 308 VAL B C 1
ATOM 4841 O O . VAL B 1 308 ? -7.492 26.562 20.078 1 98.62 308 VAL B O 1
ATOM 4844 N N . GLU B 1 309 ? -7.441 24.328 19.828 1 98.62 309 GLU B N 1
ATOM 4845 C CA . GLU B 1 309 ? -7.273 24.125 21.266 1 98.62 309 GLU B CA 1
ATOM 4846 C C . GLU B 1 309 ? -6.012 24.797 21.781 1 98.62 309 GLU B C 1
ATOM 4848 O O . GLU B 1 309 ? -6.047 25.484 22.812 1 98.62 309 GLU B O 1
ATOM 4853 N N . ASN B 1 310 ? -4.902 24.625 21.109 1 98.69 310 ASN B N 1
ATOM 4854 C CA . ASN B 1 310 ? -3.637 25.266 21.469 1 98.69 310 ASN B CA 1
ATOM 4855 C C . ASN B 1 310 ? -3.74 26.781 21.422 1 98.69 310 ASN B C 1
ATOM 4857 O O . ASN B 1 310 ? -3.275 27.469 22.344 1 98.69 310 ASN B O 1
ATOM 4861 N N . ALA B 1 311 ? -4.371 27.281 20.406 1 98.69 311 ALA B N 1
ATOM 4862 C CA . ALA B 1 311 ? -4.496 28.734 20.203 1 98.69 311 ALA B CA 1
ATOM 4863 C C . ALA B 1 311 ? -5.367 29.359 21.297 1 98.69 311 ALA B C 1
ATOM 4865 O O . ALA B 1 311 ? -5.039 30.422 21.812 1 98.69 311 ALA B O 1
ATOM 4866 N N . LEU B 1 312 ? -6.434 28.672 21.625 1 98.31 312 LEU B N 1
ATOM 4867 C CA . LEU B 1 312 ? -7.332 29.188 22.656 1 98.31 312 LEU B CA 1
ATOM 4868 C C . LEU B 1 312 ? -6.629 29.25 24 1 98.31 312 LEU B C 1
ATOM 4870 O O . LEU B 1 312 ? -6.777 30.234 24.734 1 98.31 312 LEU B O 1
ATOM 4874 N N . ALA B 1 313 ? -5.945 28.203 24.297 1 98.5 313 ALA B N 1
ATOM 4875 C CA . ALA B 1 313 ? -5.188 28.203 25.547 1 98.5 313 ALA B CA 1
ATOM 4876 C C . ALA B 1 313 ? -4.18 29.359 25.578 1 98.5 313 ALA B C 1
ATOM 4878 O O . ALA B 1 313 ? -4.062 30.062 26.578 1 98.5 313 ALA B O 1
ATOM 4879 N N . GLY B 1 314 ? -3.471 29.578 24.5 1 97.94 314 GLY B N 1
ATOM 4880 C CA . GLY B 1 314 ? -2.49 30.641 24.406 1 97.94 314 GLY B CA 1
ATOM 4881 C C . GLY B 1 314 ? -3.094 32.031 24.562 1 97.94 314 GLY B C 1
ATOM 4882 O O . GLY B 1 314 ? -2.57 32.844 25.312 1 97.94 314 GLY B O 1
ATOM 4883 N N . VAL B 1 315 ? -4.227 32.25 23.922 1 97.94 315 VAL B N 1
ATOM 4884 C CA . VAL B 1 315 ? -4.879 33.531 23.953 1 97.94 315 VAL B CA 1
ATOM 4885 C C . VAL B 1 315 ? -5.441 33.812 25.344 1 97.94 315 VAL B C 1
ATOM 4887 O O . VAL B 1 315 ? -5.473 34.969 25.797 1 97.94 315 VAL B O 1
ATOM 4890 N N . LYS B 1 316 ? -5.723 32.781 26.016 1 96.94 316 LYS B N 1
ATOM 4891 C CA . LYS B 1 316 ? -6.312 32.938 27.344 1 96.94 316 LYS B CA 1
ATOM 4892 C C . LYS B 1 316 ? -5.234 32.938 28.422 1 96.94 316 LYS B C 1
ATOM 4894 O O . LYS B 1 316 ? -5.543 33.031 29.625 1 96.94 316 LYS B O 1
ATOM 4899 N N . GLY B 1 317 ? -4.051 32.781 28 1 96.69 317 GLY B N 1
ATOM 4900 C CA . GLY B 1 317 ? -2.961 32.812 28.969 1 96.69 317 GLY B CA 1
ATOM 4901 C C . GLY B 1 317 ? -2.871 31.516 29.781 1 96.69 317 GLY B C 1
ATOM 4902 O O . GLY B 1 317 ? -2.34 31.516 30.891 1 96.69 317 GLY B O 1
ATOM 4903 N N . LEU B 1 318 ? -3.475 30.469 29.281 1 97.62 318 LEU B N 1
ATOM 4904 C CA . LEU B 1 318 ? -3.432 29.156 29.906 1 97.62 318 LEU B CA 1
ATOM 4905 C C . LEU B 1 318 ? -2.268 28.344 29.359 1 97.62 318 LEU B C 1
ATOM 4907 O O . LEU B 1 318 ? -1.684 28.688 28.328 1 97.62 318 LEU B O 1
ATOM 4911 N N . PRO B 1 319 ? -1.886 27.328 30.109 1 97.38 319 PRO B N 1
ATOM 4912 C CA . PRO B 1 319 ? -0.866 26.438 29.547 1 97.38 319 PRO B CA 1
ATOM 4913 C C . PRO B 1 319 ? -1.269 25.844 28.203 1 97.38 319 PRO B C 1
ATOM 4915 O O . PRO B 1 319 ? -2.385 25.344 28.047 1 97.38 319 PRO B O 1
ATOM 4918 N N . VAL B 1 320 ? -0.443 25.953 27.25 1 98.06 320 VAL B N 1
ATOM 4919 C CA . VAL B 1 320 ? -0.689 25.453 25.906 1 98.06 320 VAL B CA 1
ATOM 4920 C C . VAL B 1 320 ? -0.402 23.953 25.859 1 98.06 320 VAL B C 1
ATOM 4922 O O . VAL B 1 320 ? 0.729 23.516 26.109 1 98.06 320 VAL B O 1
ATOM 4925 N N . PRO B 1 321 ? -1.337 23.109 25.547 1 97.38 321 PRO B N 1
ATOM 4926 C CA . PRO B 1 321 ? -1.236 21.656 25.656 1 97.38 321 PRO B CA 1
ATOM 4927 C C . PRO B 1 321 ? -0.062 21.078 24.875 1 97.38 321 PRO B C 1
ATOM 4929 O O . PRO B 1 321 ? 0.586 20.125 25.344 1 97.38 321 PRO B O 1
ATOM 4932 N N . ASN B 1 322 ? 0.285 21.562 23.672 1 97.88 322 ASN B N 1
ATOM 4933 C CA . ASN B 1 322 ? 1.313 21 22.812 1 97.88 322 ASN B CA 1
ATOM 4934 C C . ASN B 1 322 ? 2.408 22.016 22.5 1 97.88 322 ASN B C 1
ATOM 4936 O O . ASN B 1 322 ? 2.887 22.109 21.375 1 97.88 322 ASN B O 1
ATOM 4940 N N . GLU B 1 323 ? 2.658 22.781 23.5 1 98.06 323 GLU B N 1
ATOM 4941 C CA . GLU B 1 323 ? 3.709 23.781 23.344 1 98.06 323 GLU B CA 1
ATOM 4942 C C . GLU B 1 323 ? 5.047 23.125 23 1 98.06 323 GLU B C 1
ATOM 4944 O O . GLU B 1 323 ? 5.391 22.078 23.547 1 98.06 323 GLU B O 1
ATOM 4949 N N . VAL B 1 324 ? 5.691 23.766 22.047 1 95.75 324 VAL B N 1
ATOM 4950 C CA . VAL B 1 324 ? 7.004 23.281 21.641 1 95.75 324 VAL B CA 1
ATOM 4951 C C . VAL B 1 324 ? 8.086 24.234 22.141 1 95.75 324 VAL B C 1
ATOM 4953 O O . VAL B 1 324 ? 7.867 25.438 22.25 1 95.75 324 VAL B O 1
ATOM 4956 N N . HIS B 1 325 ? 9.172 23.656 22.516 1 90.12 325 HIS B N 1
ATOM 4957 C CA . HIS B 1 325 ? 10.312 24.438 22.984 1 90.12 325 HIS B CA 1
ATOM 4958 C C . HIS B 1 325 ? 11.523 24.25 22.078 1 90.12 325 HIS B C 1
ATOM 4960 O O . HIS B 1 325 ? 11.625 23.25 21.359 1 90.12 325 HIS B O 1
ATOM 4966 N N . PRO B 1 326 ? 12.297 25.391 22.094 1 80.69 326 PRO B N 1
ATOM 4967 C CA . PRO B 1 326 ? 13.484 25.281 21.234 1 80.69 326 PRO B CA 1
ATOM 4968 C C . PRO B 1 326 ? 14.32 24.047 21.531 1 80.69 326 PRO B C 1
ATOM 4970 O O . PRO B 1 326 ? 14.375 23.594 22.672 1 80.69 326 PRO B O 1
ATOM 4973 N N . HIS B 1 327 ? 14.75 23.328 20.484 1 66.06 327 HIS B N 1
ATOM 4974 C CA . HIS B 1 327 ? 15.664 22.203 20.656 1 66.06 327 HIS B CA 1
ATOM 4975 C C . HIS B 1 327 ? 17.047 22.688 21.062 1 66.06 327 HIS B C 1
ATOM 4977 O O . HIS B 1 327 ? 17.453 23.797 20.703 1 66.06 327 HIS B O 1
#

InterPro domains:
  IPR006139 D-isomer specific 2-hydroxyacid dehydrogenase, catalytic domain [PF00389] (32-324)
  IPR006140 D-isomer specific 2-hydroxyacid dehydrogenase, NAD-binding domain [PF02826] (114-293)
  IPR036291 NAD(P)-binding domain superfamily [SSF51735] (108-293)
  IPR050223 D-isomer specific 2-hydroxyacid dehydrogenase [PTHR10996] (30-322)

Foldseek 3Di:
DPPAAAEEEEADDDDDQHDDPVLVVLLVVRHHYDHPVRCVVPLVVCQARHAEYEAGPCPPPPDPVSVVSRLNHQEYEYEDDADVSPPQVVCVVSNHFYFYQPPLLQQLLLVVLVVLVCCLQQVVVVVVCLVPPPPRPDDDPPSGGHQLQQFEEEEEDCDSNNLSNLQVSVVSNYAYEYEDPDDDDPVSCVNSVYDYDPDLLVSQQRGQEYEYDDHDDPVQFQCAALVSLLSHQLNHEYEYLYEQRSHPVVSVLVCCVVSSHPAYEYAYHPPQVDDPPDVLVVRSRYHYHRNCSRPDPSSSSSSSNLSSQQSVCRSVVHDRPGTDDDD/DPPAAAEEEEADDDDDQHDDPVLVVLLVVRHHYDHPVRCVVPLVVCQARHAEYEAGPCPPPPDPVSLVSRLNHQEYEYEDDADVSPPQVVCVVSNHFYFYQPPLLQQLLLVVLVVLVCCLQQVVVVVVCLVPPPPRPDDDPPSGGHQLQQFEEEEEDCDSNNLSNLQVSVVSNYAYEYEDPDDDDPVSCVNSVYDYDPDLLVSQQRGQEYEYDDHDDPVQFQCAALVSLLSHQLNHEYEYLYEQRSHPVVSVLVCCVVSSHPAYEYAYHPPQVDDPPDVLVVRSRYHYHRNCSRPDPSSSSSSSNLSSQQSVCRSVVHDRPGTDDDD

Secondary structure (DSSP, 8-state):
----PPEEEES-BSSTTSB-HHHHHHHHTT-EEEEHHHHHH-HHHHHTTEEEEEEBTTBS---HHHHTT-TT--EEEESSS--TTS-HHHHHHTT-EEE--TTTTHHHHHHHHHHHHHHHHTTHHHHHHHHH-TT--S--TT--B---TT-EEEEE--SHHHHHHHHHHHHTT-EEEEE-SSPPPHHHHHHHTEEE-S-HHHHHHH-SEEEE-----TTTTT-B-HHHHHHS-TT-EEEE-S-GGGB-HHHHHHHHHHTSSSEEEES--SSSSPPTT-GGGG-TTEEE--S-TT-BHHHHHHHHHHHHHHHHHHHTTPPPTTB----/----PPEEEES-BSSTTSB-HHHHHHHHTT-EEEEHHHHHH-HHHHHTTEEEEEEBTTBS---HHHHTT-TT--EEEESSS--TTS-HHHHHHTT-EEE--TTTTHHHHHHHHHHHHHHHHTTHHHHHHHHH-TT--S--TT--B---TT-EEEEE--SHHHHHHHHHHHTTT-EEEEE-SSPPPHHHHHHHTEEE-S-HHHHHHH-SEEEE-----TTTTT-B-HHHHHHS-TT-EEEE-S-GGGB-HHHHHHHHHHTSSSEEEES--SSSSPPTT-GGGG-TTEEE--S-TT-BHHHHHHHHHHHHHHHHHHHTTPPPTTB----

Nearest PDB structures (foldseek):
  2gcg-assembly1_B  TM=8.853E-01  e=2.308E-32  Homo sapiens
  7qz1-assembly2_B-2  TM=8.536E-01  e=2.315E-25  Ancylobacter novellus DSM 506
  6tb6-assembly1_B  TM=8.206E-01  e=1.022E-25  Granulicella mallensis
  6t9x-assembly2_D-2  TM=8.273E-01  e=2.315E-25  Granulicella mallensis MP5ACTX8
  3wr5-assembly1_B  TM=8.144E-01  e=2.060E-25  Thiobacillus sp. KNK65MA

pLDDT: mean 95.54, std 6.17, range [39.31, 98.94]

Organism: Oreochromis niloticus (NCBI:txid8128)